Protein AF-A0A812ZXA5-F1 (afdb_monomer)

Solvent-accessible surface area (backbone atoms only — not comparable to full-atom values): 27629 Å² total; per-residue (Å²): 140,84,59,97,56,52,55,50,52,51,52,54,50,44,45,52,52,18,51,57,30,44,76,75,75,43,84,22,58,25,29,44,53,55,68,77,67,49,74,48,78,47,69,54,100,90,54,66,44,83,44,78,50,45,69,34,59,56,47,14,58,53,36,22,73,70,30,54,82,59,37,37,25,27,32,58,55,26,40,67,78,25,62,80,45,40,35,66,45,78,72,48,67,43,84,47,94,95,51,94,63,65,42,54,35,32,33,55,69,85,44,63,39,75,68,80,60,76,70,64,77,59,62,58,52,61,59,68,74,42,79,85,39,64,60,56,51,51,42,51,55,21,56,51,50,24,55,71,46,80,66,16,28,26,31,42,36,35,38,31,34,61,82,54,37,48,66,72,42,50,54,49,48,55,53,52,52,35,52,76,66,43,26,41,76,23,55,14,50,38,75,42,92,78,73,78,55,50,51,86,50,42,29,49,27,39,22,48,48,45,47,51,57,53,38,66,73,27,57,76,64,43,71,80,84,62,94,74,50,70,70,55,44,54,48,51,27,30,50,72,53,64,55,46,76,74,60,58,70,51,56,55,46,46,32,69,40,36,75,85,56,89,58,64,66,70,61,32,52,57,47,48,54,58,38,58,77,41,48,90,81,43,84,40,60,56,36,53,50,51,40,31,37,54,50,24,49,37,65,54,43,80,86,34,63,17,33,38,38,37,40,39,50,83,54,83,48,60,52,58,38,98,88,28,66,67,50,44,47,38,52,51,41,46,50,52,49,16,54,54,25,15,76,65,55,47,50,24,34,28,44,36,40,35,37,45,63,88,55,70,68,59,64,64,62,56,54,51,12,47,76,54,51,9,59,34,76,32,62,57,40,51,72,72,53,37,49,55,48,49,25,66,72,68,69,26,81,66,39,61,38,69,67,60,48,49,50,46,34,56,77,25,62,22,20,57,44,36,39,51,50,51,53,49,51,36,49,75,72,57,42,48,44,72,46,98,81,26,30,36,37,71,30,95,85,36,82,78,44,64,86,71,58,77,81,58,77,86,45,48,68,49,55,51,55,57,51,69,70,45,54,72,69,56,45,51,48,52,53,53,47,62,66,62,41,80,80,48,99,66,75,84,76,42,70,66,60,56,54,64,77,72,108

Structure (mmCIF, N/CA/C/O backbone):
data_AF-A0A812ZXA5-F1
#
_entry.id   AF-A0A812ZXA5-F1
#
loop_
_atom_site.group_PDB
_atom_site.id
_atom_site.type_symbol
_atom_site.label_atom_id
_atom_site.label_alt_id
_atom_site.label_comp_id
_atom_site.label_asym_id
_atom_site.label_entity_id
_atom_site.label_seq_id
_atom_site.pdbx_PDB_ins_code
_atom_site.Cartn_x
_atom_site.Cartn_y
_atom_site.Cartn_z
_atom_site.occupancy
_atom_site.B_iso_or_equiv
_atom_site.auth_seq_id
_atom_site.auth_comp_id
_atom_site.auth_asym_id
_atom_site.auth_atom_id
_atom_site.pdbx_PDB_model_num
ATOM 1 N N . ASN A 1 1 ? -3.454 18.844 -18.292 1.00 32.22 1 ASN A N 1
ATOM 2 C CA . ASN A 1 1 ? -3.254 17.644 -17.452 1.00 32.22 1 ASN A CA 1
ATOM 3 C C . ASN A 1 1 ? -3.662 16.414 -18.239 1.00 32.22 1 ASN A C 1
ATOM 5 O O . ASN A 1 1 ? -4.833 16.069 -18.220 1.00 32.22 1 ASN A O 1
ATOM 9 N N . HIS A 1 2 ? -2.728 15.817 -18.979 1.00 37.75 2 HIS A N 1
ATOM 10 C CA . HIS A 1 2 ? -2.899 14.475 -19.537 1.00 37.75 2 HIS A CA 1
ATOM 11 C C . HIS A 1 2 ? -2.264 13.502 -18.552 1.00 37.75 2 HIS A C 1
ATOM 13 O O . HIS A 1 2 ? -1.068 13.614 -18.289 1.00 37.75 2 HIS A O 1
ATOM 19 N N . TYR A 1 3 ? -3.052 12.596 -17.980 1.00 48.03 3 TYR A N 1
ATOM 20 C CA . T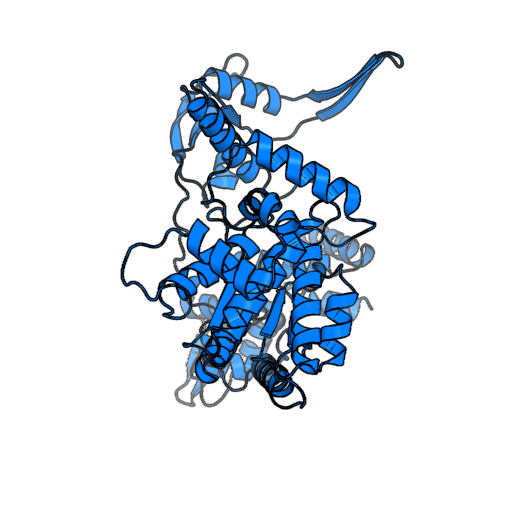YR A 1 3 ? -2.486 11.486 -17.223 1.00 48.03 3 TYR A CA 1
ATOM 21 C C . TYR A 1 3 ? -2.292 10.317 -18.190 1.00 48.03 3 TYR A C 1
ATOM 23 O O . TYR A 1 3 ? -3.164 10.021 -19.005 1.00 48.03 3 TYR A O 1
ATOM 31 N N . ILE A 1 4 ? -1.141 9.646 -18.114 1.00 51.19 4 ILE A N 1
ATOM 32 C CA . ILE A 1 4 ? -0.768 8.545 -19.025 1.00 51.19 4 ILE A CA 1
ATOM 33 C C . ILE A 1 4 ? -1.810 7.402 -19.009 1.00 51.19 4 ILE A C 1
ATOM 35 O O . ILE A 1 4 ? -1.922 6.643 -19.969 1.00 51.19 4 ILE A O 1
ATOM 39 N N . ASP A 1 5 ? -2.617 7.296 -17.949 1.00 60.03 5 ASP A N 1
ATOM 40 C CA . ASP A 1 5 ? -3.656 6.282 -17.761 1.00 60.03 5 ASP A CA 1
ATOM 41 C C . ASP A 1 5 ? -5.097 6.765 -18.040 1.00 60.03 5 ASP A C 1
ATOM 43 O O . ASP A 1 5 ? -6.049 6.027 -17.761 1.00 60.03 5 ASP A O 1
ATOM 47 N N . ASP A 1 6 ? -5.288 7.960 -18.620 1.00 73.12 6 ASP A N 1
ATOM 48 C CA . ASP A 1 6 ? -6.605 8.480 -19.033 1.00 73.12 6 ASP A CA 1
ATOM 49 C C . ASP A 1 6 ? -7.427 7.460 -19.854 1.00 73.12 6 ASP A C 1
ATOM 51 O O . ASP A 1 6 ? -8.600 7.240 -19.523 1.00 73.12 6 ASP A O 1
ATOM 55 N N . PRO A 1 7 ? -6.854 6.763 -20.861 1.00 80.75 7 PRO A N 1
ATOM 56 C CA . PRO A 1 7 ? -7.601 5.778 -21.646 1.00 80.75 7 PRO A CA 1
ATOM 57 C C . PRO A 1 7 ? -8.088 4.598 -20.800 1.00 80.75 7 PRO A C 1
ATOM 59 O O . PRO A 1 7 ? -9.232 4.165 -20.922 1.00 80.75 7 PRO A O 1
ATOM 62 N N . LEU A 1 8 ? -7.246 4.112 -19.885 1.00 76.25 8 LEU A N 1
ATOM 63 C CA . LEU A 1 8 ? -7.571 2.986 -19.015 1.00 76.25 8 LEU A CA 1
ATOM 64 C C . LEU A 1 8 ? -8.723 3.330 -18.066 1.00 76.25 8 LEU A C 1
ATOM 66 O O . LEU A 1 8 ? -9.659 2.542 -17.907 1.00 76.25 8 LEU A O 1
ATOM 70 N N . ARG A 1 9 ? -8.683 4.527 -17.467 1.00 72.38 9 ARG A N 1
ATOM 71 C CA . ARG A 1 9 ? -9.778 5.040 -16.635 1.00 72.38 9 ARG A CA 1
ATOM 72 C C . ARG A 1 9 ? -11.085 5.135 -17.402 1.00 72.38 9 ARG A C 1
ATOM 74 O O . ARG A 1 9 ? -12.125 4.759 -16.861 1.00 72.38 9 ARG A O 1
ATOM 81 N N . ALA A 1 10 ? -11.034 5.639 -18.632 1.00 85.56 10 ALA A N 1
ATOM 82 C CA . ALA A 1 10 ? -12.218 5.809 -19.458 1.00 85.56 10 ALA A CA 1
ATOM 83 C C . ALA A 1 10 ? -12.902 4.461 -19.743 1.00 85.56 10 ALA A C 1
ATOM 85 O O . ALA A 1 10 ? -14.114 4.355 -19.571 1.00 85.56 10 ALA A O 1
ATOM 86 N N . VAL A 1 11 ? -12.134 3.414 -20.072 1.00 87.94 11 VAL A N 1
ATOM 87 C CA . VAL A 1 11 ? -12.679 2.064 -20.324 1.00 87.94 11 VAL A CA 1
ATOM 88 C C . VAL A 1 11 ? -13.311 1.456 -19.072 1.00 87.94 11 VAL A C 1
ATOM 90 O O . VAL A 1 11 ? -14.444 0.983 -19.121 1.00 87.94 11 VAL A O 1
ATOM 93 N N . LEU A 1 12 ? -12.623 1.509 -17.929 1.00 81.12 12 LEU A N 1
ATOM 94 C CA . LEU A 1 12 ? -13.139 0.953 -16.672 1.00 81.12 12 LEU A CA 1
ATOM 95 C C . LEU A 1 12 ? -14.373 1.702 -16.160 1.00 81.12 12 LEU A C 1
ATOM 97 O O . LEU A 1 12 ? -15.302 1.089 -15.638 1.00 81.12 12 LEU A O 1
ATOM 101 N N . THR A 1 13 ? -14.388 3.027 -16.308 1.00 84.00 13 THR A N 1
ATOM 102 C CA . THR A 1 13 ? -15.539 3.856 -15.928 1.00 84.00 13 THR A CA 1
ATOM 103 C C . THR A 1 13 ? -16.735 3.553 -16.821 1.00 84.00 13 THR A C 1
ATOM 105 O O . THR A 1 13 ? -17.841 3.388 -16.315 1.00 84.00 13 THR A O 1
ATOM 108 N N . ALA A 1 14 ? -16.514 3.415 -18.131 1.00 89.31 14 ALA A N 1
ATOM 109 C CA . ALA A 1 14 ? -17.547 3.020 -19.081 1.00 89.31 14 ALA A CA 1
ATOM 110 C C . ALA A 1 14 ? -18.147 1.644 -18.751 1.00 89.31 14 ALA A C 1
ATOM 112 O O . ALA A 1 14 ? -19.366 1.489 -18.806 1.00 89.31 14 ALA A O 1
ATOM 113 N N . ALA A 1 15 ? -17.311 0.673 -18.367 1.00 82.62 15 ALA A N 1
ATOM 114 C CA . ALA A 1 15 ? -17.763 -0.655 -17.958 1.00 82.62 15 ALA A CA 1
ATOM 115 C C . ALA A 1 15 ? -18.631 -0.585 -16.692 1.00 82.62 15 ALA A C 1
ATOM 117 O O . ALA A 1 15 ? -19.791 -0.982 -16.728 1.00 82.62 15 ALA A O 1
ATOM 118 N N . ARG A 1 16 ? -18.128 0.050 -15.621 1.00 79.31 16 ARG A N 1
ATOM 119 C CA . ARG A 1 16 ? -18.883 0.237 -14.366 1.00 79.31 16 ARG A CA 1
ATOM 120 C C . ARG A 1 16 ? -20.205 0.967 -14.576 1.00 79.31 16 ARG A C 1
ATOM 122 O O . ARG A 1 16 ? -21.195 0.633 -13.943 1.00 79.31 16 ARG A O 1
ATOM 129 N N . PHE A 1 17 ? -20.221 1.965 -15.457 1.00 83.81 17 PHE A N 1
ATOM 130 C CA . PHE A 1 17 ? -21.443 2.676 -15.811 1.00 83.81 17 PHE A CA 1
ATOM 131 C C . PHE A 1 17 ? -22.472 1.744 -16.464 1.00 83.81 17 PHE A C 1
ATOM 133 O O . PHE A 1 17 ? -23.647 1.792 -16.107 1.00 83.81 17 PHE A O 1
ATOM 140 N N . CYS A 1 18 ? -22.041 0.878 -17.386 1.00 83.31 18 CYS A N 1
ATOM 141 C CA . CYS A 1 18 ? -22.923 -0.116 -17.997 1.00 83.31 18 CYS A CA 1
ATOM 142 C C . CYS A 1 18 ? -23.437 -1.135 -16.967 1.00 83.31 18 CYS A C 1
ATOM 144 O O . CYS A 1 18 ? -24.628 -1.437 -16.980 1.00 83.31 18 CYS A O 1
ATOM 146 N N . ASP A 1 19 ? -22.579 -1.597 -16.054 1.00 76.25 19 ASP A N 1
ATOM 147 C CA . ASP A 1 19 ? -22.959 -2.529 -14.985 1.00 76.25 19 ASP A CA 1
ATOM 148 C C . ASP A 1 19 ? -24.002 -1.909 -14.044 1.00 76.25 19 ASP A C 1
ATOM 150 O O . ASP A 1 19 ? -25.048 -2.506 -13.804 1.00 76.25 19 ASP A O 1
ATOM 154 N N . SER A 1 20 ? -23.781 -0.672 -13.582 1.00 77.44 20 SER A N 1
ATOM 155 C CA . SER A 1 20 ? -24.737 0.035 -12.718 1.00 77.44 20 SER A CA 1
ATOM 156 C C . SER A 1 20 ? -26.085 0.281 -13.399 1.00 77.44 20 SER A C 1
ATOM 158 O O . SER A 1 20 ? -27.122 0.216 -12.747 1.00 77.44 20 SER A O 1
ATOM 160 N N . LEU A 1 21 ? -26.104 0.547 -14.710 1.00 81.94 21 LEU A N 1
ATOM 161 C CA . LEU A 1 21 ? -27.364 0.634 -15.453 1.00 81.94 21 LEU A CA 1
ATOM 162 C C . LEU A 1 21 ? -28.075 -0.723 -15.511 1.00 81.94 21 LEU A C 1
ATOM 164 O O . LEU A 1 21 ? -29.290 -0.775 -15.332 1.00 81.94 21 LEU A O 1
ATOM 168 N N . ALA A 1 22 ? -27.335 -1.809 -15.734 1.00 79.00 22 ALA A N 1
ATOM 169 C CA . ALA A 1 22 ? -27.896 -3.154 -15.787 1.00 79.00 22 ALA A CA 1
ATOM 170 C C . ALA A 1 22 ? -28.490 -3.596 -14.439 1.00 79.00 22 ALA A C 1
ATOM 172 O O . ALA A 1 22 ? -29.556 -4.212 -14.422 1.00 79.00 22 ALA A O 1
ATOM 173 N N . GLU A 1 23 ? -27.850 -3.240 -13.321 1.00 77.88 23 GLU A N 1
ATOM 174 C CA . GLU A 1 23 ? -28.359 -3.477 -11.959 1.00 77.88 23 GLU A CA 1
ATOM 175 C C . GLU A 1 23 ? -29.722 -2.805 -11.715 1.00 77.88 23 GLU A C 1
ATOM 177 O O . GLU A 1 23 ? -30.580 -3.370 -11.039 1.00 77.88 23 GLU A O 1
ATOM 182 N N . GLU A 1 24 ? -29.957 -1.647 -12.334 1.00 87.75 24 GLU A N 1
ATOM 183 C CA . GLU A 1 24 ? -31.229 -0.911 -12.295 1.00 87.75 24 GLU A CA 1
ATOM 184 C C . GLU A 1 24 ? -32.225 -1.362 -13.389 1.00 87.75 24 GLU A C 1
ATOM 186 O O . GLU A 1 24 ? -33.275 -0.747 -13.590 1.00 87.75 24 GLU A O 1
ATOM 191 N N . GLY A 1 25 ? -31.916 -2.432 -14.131 1.00 87.38 25 GLY A N 1
ATOM 192 C CA . GLY A 1 25 ? -32.763 -2.958 -15.209 1.00 87.38 25 GLY A CA 1
ATOM 193 C C . GLY A 1 25 ? -32.740 -2.129 -16.501 1.00 87.38 25 GLY A C 1
ATOM 194 O O . GLY A 1 25 ? -33.634 -2.268 -17.339 1.00 87.38 25 GLY A O 1
ATOM 195 N N . LEU A 1 26 ? -31.736 -1.268 -16.677 1.00 93.75 26 LEU A N 1
ATOM 196 C CA . LEU A 1 26 ? -31.529 -0.434 -17.861 1.00 93.75 26 LEU A CA 1
ATOM 197 C C . LEU A 1 26 ? -30.453 -1.024 -18.790 1.00 93.75 26 LEU A C 1
ATOM 199 O O . LEU A 1 26 ? -29.699 -1.925 -18.432 1.00 93.75 26 LEU A O 1
ATOM 203 N N . GLN A 1 27 ? -30.390 -0.513 -20.022 1.00 92.81 27 GLN A N 1
ATOM 204 C CA . GLN A 1 27 ? -29.419 -0.939 -21.034 1.00 92.81 27 GLN A CA 1
ATOM 205 C C . GLN A 1 27 ? -28.382 0.162 -21.274 1.00 92.81 27 GLN A C 1
ATOM 207 O O . GLN A 1 27 ? -28.733 1.262 -21.703 1.00 92.81 27 GLN A O 1
ATOM 212 N N . GLY A 1 28 ? -27.107 -0.141 -21.027 1.00 90.56 28 GLY A N 1
ATOM 213 C CA . GLY A 1 28 ? -25.974 0.752 -21.280 1.00 90.56 28 GLY A CA 1
ATOM 214 C C . GLY A 1 28 ? -25.214 0.384 -22.554 1.00 90.56 28 GLY A C 1
ATOM 215 O O . GLY A 1 28 ? -25.181 -0.775 -22.955 1.00 90.56 28 GLY A O 1
ATOM 216 N N . ARG A 1 29 ? -24.593 1.363 -23.213 1.00 95.25 29 ARG A N 1
ATOM 217 C CA . ARG A 1 29 ? -23.622 1.151 -24.301 1.00 95.25 29 ARG A CA 1
ATOM 218 C C . ARG A 1 29 ? -22.554 2.224 -24.208 1.00 95.25 29 ARG A C 1
ATOM 220 O O . ARG A 1 29 ? -22.893 3.387 -23.999 1.00 95.25 29 ARG A O 1
ATOM 227 N N . ALA A 1 30 ? -21.294 1.860 -24.418 1.00 96.31 30 ALA A N 1
ATOM 228 C CA . ALA A 1 30 ? -20.204 2.828 -24.394 1.00 96.31 30 ALA A CA 1
ATOM 229 C C . ALA A 1 30 ? -19.199 2.626 -25.534 1.00 96.31 30 ALA A C 1
ATOM 231 O O . ALA A 1 30 ? -18.920 1.506 -25.969 1.00 96.31 30 ALA A O 1
ATOM 232 N N . GLY A 1 31 ? -18.653 3.742 -26.014 1.00 96.12 31 GLY A N 1
ATOM 233 C CA . GLY A 1 31 ? -17.569 3.788 -26.987 1.00 96.12 31 GLY A CA 1
ATOM 234 C C . GLY A 1 31 ? -16.465 4.711 -26.490 1.00 96.12 31 GLY A C 1
ATOM 235 O O . GLY A 1 31 ? -16.733 5.875 -26.194 1.00 96.12 31 GLY A O 1
ATOM 236 N N . VAL A 1 32 ? -15.236 4.214 -26.395 1.00 96.50 32 VAL A N 1
ATOM 237 C CA . VAL A 1 32 ? -14.080 4.970 -25.891 1.00 96.50 32 VAL A CA 1
ATOM 238 C C . VAL A 1 32 ? -13.069 5.154 -27.017 1.00 96.50 32 VAL A C 1
ATOM 240 O O . VAL A 1 32 ? -12.743 4.206 -27.725 1.00 96.50 32 VAL A O 1
ATOM 243 N N . ALA A 1 33 ? -12.595 6.382 -27.200 1.00 94.19 33 ALA A N 1
ATOM 244 C CA . ALA A 1 33 ? -11.583 6.709 -28.197 1.00 94.19 33 ALA A CA 1
ATOM 245 C C . ALA A 1 33 ? -10.503 7.598 -27.579 1.00 94.19 33 ALA A C 1
ATOM 247 O O . ALA A 1 33 ? -10.788 8.398 -26.683 1.00 94.19 33 ALA A O 1
ATOM 248 N N . THR A 1 34 ? -9.268 7.474 -28.060 1.00 91.81 34 THR A N 1
ATOM 249 C CA . THR A 1 34 ? -8.127 8.267 -27.583 1.00 91.81 34 THR A CA 1
ATOM 250 C C . THR A 1 34 ? -7.459 8.978 -28.747 1.00 91.81 34 THR A C 1
ATOM 252 O O . THR A 1 34 ? -7.078 8.363 -29.735 1.00 91.81 34 THR A O 1
ATOM 255 N N . GLY A 1 35 ? -7.292 10.291 -28.620 1.00 86.81 35 GLY A N 1
ATOM 256 C CA . GLY A 1 35 ? -6.711 11.111 -29.671 1.00 86.81 35 GLY A CA 1
ATOM 257 C C . GLY A 1 35 ? -6.807 12.597 -29.360 1.00 86.81 35 GLY A C 1
ATOM 258 O O . GLY A 1 35 ? -7.408 13.010 -28.368 1.00 86.81 35 GLY A O 1
ATOM 259 N N . ILE A 1 36 ? -6.207 13.402 -30.232 1.00 84.50 36 ILE A N 1
ATOM 260 C CA . ILE A 1 36 ? -6.175 14.858 -30.098 1.00 84.50 36 ILE A CA 1
ATOM 261 C C . ILE A 1 36 ? -7.587 15.422 -30.306 1.00 84.50 36 ILE A C 1
ATOM 263 O O . ILE A 1 36 ? -8.330 14.982 -31.190 1.00 84.50 36 ILE A O 1
ATOM 267 N N . VAL A 1 37 ? -7.957 16.392 -29.472 1.00 86.19 37 VAL A N 1
ATOM 268 C CA . VAL A 1 37 ? -9.226 17.125 -29.529 1.00 86.19 37 VAL A CA 1
ATOM 269 C C . VAL A 1 37 ? -8.985 18.600 -29.227 1.00 86.19 37 VAL A C 1
ATOM 271 O O . VAL A 1 37 ? -8.009 18.960 -28.571 1.00 86.19 37 VAL A O 1
ATOM 274 N N . TRP A 1 38 ? -9.890 19.457 -29.688 1.00 88.06 38 TRP A N 1
ATOM 275 C CA . TRP A 1 38 ? -9.958 20.852 -29.277 1.00 88.06 38 TRP A CA 1
ATOM 276 C C . TRP A 1 38 ? -10.947 20.992 -28.119 1.00 88.06 38 TRP A C 1
ATOM 278 O O . TRP A 1 38 ? -12.071 20.500 -28.205 1.00 88.06 38 TRP A O 1
ATOM 288 N N . CYS A 1 39 ? -10.553 21.689 -27.057 1.00 83.31 39 CYS A N 1
ATOM 289 C CA . CYS A 1 39 ? -11.415 21.967 -25.911 1.00 83.31 39 CYS A CA 1
ATOM 290 C C . CYS A 1 39 ? -11.464 23.472 -25.664 1.00 83.31 39 CYS A C 1
ATOM 292 O O . CYS A 1 39 ? -10.422 24.126 -25.606 1.00 83.31 39 CYS A O 1
ATOM 294 N N . GLY A 1 40 ? -12.655 24.021 -25.455 1.00 81.88 40 GLY A N 1
ATOM 295 C CA . GLY A 1 40 ? -12.790 25.437 -25.155 1.00 81.88 40 GLY A CA 1
ATOM 296 C C . GLY A 1 40 ? -14.229 25.894 -25.004 1.00 81.88 40 GLY A C 1
ATOM 297 O O . GLY A 1 40 ? -15.187 25.166 -25.253 1.00 81.88 40 GLY A O 1
ATOM 298 N N . THR A 1 41 ? -14.379 27.139 -24.577 1.00 86.44 41 THR A N 1
ATOM 299 C CA . THR A 1 41 ? -15.684 27.761 -24.380 1.00 86.44 41 THR A CA 1
ATOM 300 C C . THR A 1 41 ? -16.219 28.278 -25.718 1.00 86.44 41 THR A C 1
ATOM 302 O O . THR A 1 41 ? -15.639 29.192 -26.304 1.00 86.44 41 THR A O 1
ATOM 305 N N . VAL A 1 42 ? -17.333 27.719 -26.193 1.00 84.81 42 VAL A N 1
ATOM 306 C CA . VAL A 1 42 ? -17.955 28.056 -27.484 1.00 84.81 42 VAL A CA 1
ATOM 307 C C . VAL A 1 42 ? -19.279 28.780 -27.252 1.00 84.81 42 VAL A C 1
ATOM 309 O O . VAL A 1 42 ? -20.097 28.345 -26.445 1.00 84.81 42 VAL A O 1
ATOM 312 N N . GLY A 1 43 ? -19.498 29.893 -27.957 1.00 84.31 43 GLY A N 1
ATOM 313 C CA . GLY A 1 43 ? -20.757 30.646 -27.936 1.00 84.31 43 GLY A CA 1
ATOM 314 C C . GLY A 1 43 ? -20.584 32.166 -27.833 1.00 84.31 43 GLY A C 1
ATOM 315 O O . GLY A 1 43 ? -19.472 32.701 -27.778 1.00 84.31 43 GLY A O 1
ATOM 316 N N . SER A 1 44 ? -21.705 32.887 -27.798 1.00 84.88 44 SER A N 1
ATOM 317 C CA . SER A 1 44 ? -21.729 34.352 -27.668 1.00 84.88 44 SER A CA 1
ATOM 318 C C . SER A 1 44 ? -21.394 34.786 -26.240 1.00 84.88 44 SER A C 1
ATOM 320 O O . SER A 1 44 ? -21.476 33.989 -25.321 1.00 84.88 44 SER A O 1
ATOM 322 N N . GLN A 1 45 ? -21.043 36.050 -25.992 1.00 76.88 45 GLN A N 1
ATOM 323 C CA . GLN A 1 45 ? -20.727 36.518 -24.626 1.00 76.88 45 GLN A CA 1
ATOM 324 C C . GLN A 1 45 ? -21.852 36.283 -23.597 1.00 76.88 45 GLN A C 1
ATOM 326 O O . GLN A 1 45 ? -21.571 36.196 -22.408 1.00 76.88 45 GLN A O 1
ATOM 331 N N . ILE A 1 46 ? -23.101 36.155 -24.054 1.00 81.81 46 ILE A N 1
ATOM 332 C CA . ILE A 1 46 ? -24.293 35.999 -23.209 1.00 81.81 46 ILE A CA 1
ATOM 333 C C . ILE A 1 46 ? -24.660 34.514 -23.026 1.00 81.81 46 ILE A C 1
ATOM 335 O O . ILE A 1 46 ? -25.337 34.156 -22.066 1.00 81.81 46 ILE A O 1
ATOM 339 N N . ARG A 1 47 ? -24.203 33.626 -23.921 1.00 72.25 47 ARG A N 1
ATOM 340 C CA . ARG A 1 47 ? -24.423 32.179 -23.824 1.00 72.25 47 ARG A CA 1
ATOM 341 C C . ARG A 1 47 ? -23.226 31.424 -24.386 1.00 72.25 47 ARG A C 1
ATOM 343 O O . ARG A 1 47 ? -23.034 31.391 -25.603 1.00 72.25 47 ARG A O 1
ATOM 350 N N . ARG A 1 48 ? -22.458 30.794 -23.496 1.00 83.38 48 ARG A N 1
ATOM 351 C CA . ARG A 1 48 ? -21.342 29.916 -23.857 1.00 83.38 48 ARG A CA 1
ATOM 352 C C . ARG A 1 48 ? -21.403 28.599 -23.107 1.00 83.38 48 ARG A C 1
ATOM 354 O O . ARG A 1 48 ? -21.826 28.570 -21.957 1.00 83.38 48 ARG A O 1
ATOM 361 N N . GLU A 1 49 ? -20.915 27.550 -23.752 1.00 83.56 49 GLU A N 1
ATOM 362 C CA . GLU A 1 49 ? -20.797 26.208 -23.190 1.00 83.56 49 GLU A CA 1
ATOM 363 C C . GLU A 1 49 ? -19.359 25.710 -23.382 1.00 83.56 49 GLU A C 1
ATOM 365 O O . GLU A 1 49 ? -18.730 25.945 -24.420 1.00 83.56 49 GLU A O 1
ATOM 370 N N . TYR A 1 50 ? -18.812 25.045 -22.365 1.00 84.38 50 TYR A N 1
ATOM 371 C CA . TYR A 1 50 ? -17.520 24.380 -22.496 1.00 84.38 50 TYR A CA 1
ATOM 372 C C . TYR A 1 50 ? -17.697 23.142 -23.374 1.00 84.38 50 TYR A C 1
ATOM 374 O O . TYR A 1 50 ? -18.461 22.242 -23.034 1.00 84.38 50 TYR A O 1
ATOM 382 N N . THR A 1 51 ? -17.028 23.125 -24.523 1.00 83.31 51 THR A N 1
ATOM 383 C CA . THR A 1 51 ? -17.240 22.132 -25.577 1.00 83.31 51 THR A CA 1
ATOM 384 C C . THR A 1 51 ? -15.927 21.455 -25.942 1.00 83.31 51 THR A C 1
ATOM 386 O O . THR A 1 51 ? -14.872 22.091 -25.975 1.00 83.31 51 THR A O 1
ATOM 389 N N . VAL A 1 52 ? -16.014 20.165 -26.262 1.00 84.56 52 VAL A N 1
ATOM 390 C CA . VAL A 1 52 ? -14.921 19.375 -26.835 1.00 84.56 52 VAL A CA 1
ATOM 391 C C . VAL A 1 52 ? -15.288 19.017 -28.273 1.00 84.56 52 VAL A C 1
ATOM 393 O O . VAL A 1 52 ? -16.362 18.473 -28.523 1.00 84.56 52 VAL A O 1
ATOM 396 N N . LEU A 1 53 ? -14.411 19.337 -29.221 1.00 84.25 53 LEU A N 1
ATOM 397 C CA . LEU A 1 53 ? -14.612 19.140 -30.654 1.00 84.25 53 LEU A CA 1
ATOM 398 C C . LEU A 1 53 ? -13.436 18.361 -31.246 1.00 84.25 53 LEU A C 1
ATOM 400 O O . LEU A 1 53 ? -12.280 18.614 -30.918 1.00 84.25 53 LEU A O 1
ATOM 404 N N . GLY A 1 54 ? -13.720 17.432 -32.154 1.00 86.88 54 GLY A N 1
ATOM 405 C CA . GLY A 1 54 ? -12.685 16.722 -32.901 1.00 86.88 54 GLY A CA 1
ATOM 406 C C . GLY A 1 54 ? -13.135 15.358 -33.403 1.00 86.88 54 GLY A C 1
ATOM 407 O O . GLY A 1 54 ? -14.149 14.807 -32.966 1.00 86.88 54 GLY A O 1
ATOM 408 N N . ASP A 1 55 ? -12.344 14.792 -34.308 1.00 86.00 55 ASP A N 1
ATOM 409 C CA . ASP A 1 55 ? -12.632 13.490 -34.908 1.00 86.00 55 ASP A CA 1
ATOM 410 C C . ASP A 1 55 ? -12.665 12.358 -33.881 1.00 86.00 55 ASP A C 1
ATOM 412 O O . ASP A 1 55 ? -13.473 11.440 -34.011 1.00 86.00 55 ASP A O 1
ATOM 416 N N . THR A 1 56 ? -11.860 12.455 -32.822 1.00 90.31 56 THR A N 1
ATOM 417 C CA . THR A 1 56 ? -11.848 11.509 -31.697 1.00 90.31 56 THR A CA 1
ATOM 418 C C . THR A 1 56 ? -13.197 11.472 -30.963 1.00 90.31 56 THR A C 1
ATOM 420 O O . THR A 1 56 ? -13.697 10.393 -30.647 1.00 90.31 56 THR A O 1
ATOM 423 N N . VAL A 1 57 ? -13.840 12.630 -30.752 1.00 88.56 57 VAL A N 1
ATOM 424 C CA . VAL A 1 57 ? -15.171 12.719 -30.111 1.00 88.56 57 VAL A CA 1
ATOM 425 C C . VAL A 1 57 ? -16.220 12.035 -30.984 1.00 88.56 57 VAL A C 1
ATOM 427 O O . VAL A 1 57 ? -17.008 11.213 -30.514 1.00 88.56 57 VAL A O 1
ATOM 430 N N . ASN A 1 58 ? -16.186 12.327 -32.286 1.00 89.56 58 ASN A N 1
ATOM 431 C CA . ASN A 1 58 ? -17.075 11.700 -33.257 1.00 89.56 58 ASN A CA 1
ATOM 432 C C . ASN A 1 58 ? -16.862 10.182 -33.310 1.00 89.56 58 ASN A C 1
ATOM 434 O O . ASN A 1 58 ? -17.833 9.429 -33.386 1.00 89.56 58 ASN A O 1
ATOM 438 N N . LEU A 1 59 ? -15.608 9.725 -33.262 1.00 89.88 59 LEU A N 1
ATOM 439 C CA . LEU A 1 59 ? -15.253 8.311 -33.242 1.00 89.88 59 LEU A CA 1
ATOM 440 C C . LEU A 1 59 ? -15.835 7.596 -32.017 1.00 89.88 59 LEU A C 1
ATOM 442 O O . LEU A 1 59 ? -16.501 6.581 -32.195 1.00 89.88 59 LEU A O 1
ATOM 446 N N . SER A 1 60 ? -15.674 8.146 -30.810 1.00 93.75 60 SER A N 1
ATOM 447 C CA . SER A 1 60 ? -16.261 7.593 -29.576 1.00 93.75 60 SER A CA 1
ATOM 448 C C . SER A 1 60 ? -17.782 7.413 -29.689 1.00 93.75 60 SER A C 1
ATOM 450 O O . SER A 1 60 ? -18.295 6.317 -29.448 1.00 93.75 60 SER A O 1
ATOM 452 N N . ALA A 1 61 ? -18.503 8.434 -30.165 1.00 90.00 61 ALA A N 1
ATOM 453 C CA . ALA A 1 61 ? -19.953 8.353 -30.361 1.00 90.00 61 ALA A CA 1
ATOM 454 C C . ALA A 1 61 ? -20.353 7.276 -31.387 1.00 90.00 61 ALA A C 1
ATOM 456 O O . ALA A 1 61 ? -21.356 6.577 -31.228 1.00 90.00 61 ALA A O 1
ATOM 457 N N . ARG A 1 62 ? -19.557 7.115 -32.449 1.00 89.25 62 ARG A N 1
ATOM 458 C CA . ARG A 1 62 ? -19.788 6.100 -33.482 1.00 89.25 62 ARG A CA 1
ATOM 459 C C . ARG A 1 62 ? -19.496 4.684 -32.984 1.00 89.25 62 ARG A C 1
ATOM 461 O O . ARG A 1 62 ? -20.249 3.777 -33.330 1.00 89.25 62 ARG A O 1
ATOM 468 N N . LEU A 1 63 ? -18.451 4.505 -32.174 1.00 92.88 63 LEU A N 1
ATOM 469 C CA . LEU A 1 63 ? -18.169 3.242 -31.493 1.00 92.88 63 LEU A CA 1
ATOM 470 C C . LEU A 1 63 ? -19.357 2.857 -30.615 1.00 92.88 63 LEU A C 1
ATOM 472 O O . LEU A 1 63 ? -19.920 1.791 -30.821 1.00 92.88 63 LEU A O 1
ATOM 476 N N . MET A 1 64 ? -19.826 3.772 -29.757 1.00 94.56 64 MET A N 1
ATOM 477 C CA . MET A 1 64 ? -20.987 3.562 -28.881 1.00 94.56 64 MET A CA 1
ATOM 478 C C . MET A 1 64 ? -22.230 3.092 -29.651 1.00 94.56 64 MET A C 1
ATOM 480 O O . MET A 1 64 ? -22.932 2.184 -29.212 1.00 94.56 64 MET A O 1
ATOM 484 N N . ALA A 1 65 ? -22.497 3.685 -30.819 1.00 90.62 65 ALA A N 1
ATOM 485 C CA . ALA A 1 65 ? -23.634 3.312 -31.659 1.00 90.62 65 ALA A CA 1
ATOM 486 C C . ALA A 1 65 ? -23.527 1.890 -32.250 1.00 90.62 65 ALA A C 1
ATOM 488 O O . ALA A 1 65 ? -24.543 1.300 -32.619 1.00 90.62 65 ALA A O 1
ATOM 489 N N . LYS A 1 66 ? -22.310 1.348 -32.365 1.00 89.56 66 LYS A N 1
ATOM 490 C CA . LYS A 1 66 ? -22.019 -0.010 -32.849 1.00 89.56 66 LYS A CA 1
ATOM 491 C C . LYS A 1 66 ? -21.817 -1.022 -31.719 1.00 89.56 66 LYS A C 1
ATOM 493 O O . LYS A 1 66 ? -21.784 -2.213 -31.997 1.00 89.56 66 LYS A O 1
ATOM 498 N N . THR A 1 67 ? -21.707 -0.554 -30.481 1.00 91.75 67 THR A N 1
ATOM 499 C CA . THR A 1 67 ? -21.533 -1.377 -29.286 1.00 91.75 67 THR A CA 1
ATOM 500 C C . THR A 1 67 ? -22.787 -2.194 -28.976 1.00 91.75 67 THR A C 1
ATOM 502 O O . THR A 1 67 ? -23.911 -1.691 -29.087 1.00 91.75 67 THR A O 1
ATOM 505 N N . ASP A 1 68 ? -22.597 -3.444 -28.553 1.00 91.06 68 ASP A N 1
ATOM 506 C CA . ASP A 1 68 ? -23.676 -4.292 -28.045 1.00 91.06 68 ASP A CA 1
ATOM 507 C C . ASP A 1 68 ? -24.133 -3.842 -26.654 1.00 91.06 68 ASP A C 1
ATOM 509 O O . ASP A 1 68 ? -23.410 -3.158 -25.928 1.00 91.06 68 ASP A O 1
ATOM 513 N N . ILE A 1 69 ? -25.350 -4.225 -26.269 1.00 91.19 69 ILE A N 1
ATOM 514 C CA . ILE A 1 69 ? -25.924 -3.869 -24.965 1.00 91.19 69 ILE A CA 1
ATOM 515 C C . ILE A 1 69 ? -25.010 -4.352 -23.831 1.00 91.19 69 ILE A C 1
ATOM 517 O O . ILE A 1 69 ? -24.573 -5.498 -23.827 1.00 91.19 69 ILE A O 1
ATOM 521 N N . ASN A 1 70 ? -24.766 -3.463 -22.871 1.00 86.94 70 ASN A N 1
ATOM 522 C CA . ASN A 1 70 ? -23.937 -3.636 -21.681 1.00 86.94 70 ASN A CA 1
ATOM 523 C C . ASN A 1 70 ? -22.478 -4.008 -21.983 1.00 86.94 70 ASN A C 1
ATOM 525 O O . ASN A 1 70 ? -21.825 -4.677 -21.191 1.00 86.94 70 ASN A O 1
ATOM 529 N N . THR A 1 71 ? -21.952 -3.560 -23.127 1.00 89.75 71 THR A N 1
ATOM 530 C CA . THR A 1 71 ? -20.539 -3.743 -23.489 1.00 89.75 71 THR A CA 1
ATOM 531 C C . THR A 1 71 ? -19.845 -2.409 -23.765 1.00 89.75 71 THR A C 1
ATOM 533 O O . THR A 1 71 ? -20.480 -1.351 -23.842 1.00 89.75 71 THR A O 1
ATOM 536 N N . VAL A 1 72 ? -18.517 -2.459 -23.906 1.00 95.62 72 VAL A N 1
ATOM 537 C CA . VAL A 1 72 ? -17.668 -1.302 -24.213 1.00 95.62 72 VAL A CA 1
ATOM 538 C C . VAL A 1 72 ? -16.813 -1.612 -25.439 1.00 95.62 72 VAL A C 1
ATOM 540 O O . VAL A 1 72 ? -16.075 -2.600 -25.445 1.00 95.62 72 VAL A O 1
ATOM 543 N N . LEU A 1 73 ? -16.887 -0.751 -26.459 1.00 96.56 73 LEU A N 1
ATOM 544 C CA . LEU A 1 73 ? -15.988 -0.785 -27.618 1.00 96.56 73 LEU A CA 1
ATOM 545 C C . LEU A 1 73 ? -14.933 0.313 -27.526 1.00 96.56 73 LEU A C 1
ATOM 547 O O . LEU A 1 73 ? -15.218 1.421 -27.069 1.00 96.56 73 LEU A O 1
ATOM 551 N N . VAL A 1 74 ? -13.726 0.011 -27.999 1.00 96.44 74 VAL A N 1
ATOM 552 C CA . VAL A 1 74 ? -12.588 0.930 -27.989 1.00 96.44 74 VAL A CA 1
ATOM 553 C C . VAL A 1 74 ? -11.879 0.976 -29.342 1.00 96.44 74 VAL A C 1
ATOM 555 O O . VAL A 1 74 ? -11.905 -0.000 -30.099 1.00 96.44 74 VAL A O 1
ATOM 558 N N . ASP A 1 75 ? -11.242 2.107 -29.646 1.00 94.44 75 ASP A N 1
ATOM 559 C CA . ASP A 1 75 ? -10.367 2.245 -30.814 1.00 94.44 75 ASP A CA 1
ATOM 560 C C . ASP A 1 75 ? -8.968 1.637 -30.583 1.00 94.44 75 ASP A C 1
ATOM 562 O O . ASP A 1 75 ? -8.612 1.195 -29.486 1.00 94.44 75 ASP A O 1
ATOM 566 N N . ALA A 1 76 ? -8.149 1.614 -31.638 1.00 90.31 76 ALA A N 1
ATOM 567 C CA . ALA A 1 76 ? -6.788 1.087 -31.580 1.00 90.31 76 ALA A CA 1
ATOM 568 C C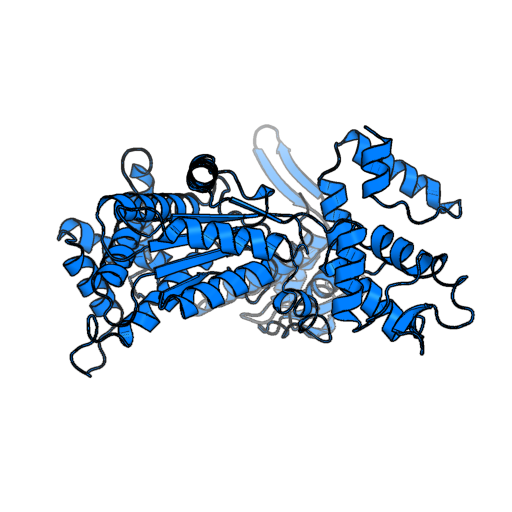 . ALA A 1 76 ? -5.861 1.868 -30.634 1.00 90.31 76 ALA A C 1
ATOM 570 O O . ALA A 1 76 ? -4.971 1.268 -30.029 1.00 90.31 76 ALA A O 1
ATOM 571 N N . ALA A 1 77 ? -6.063 3.179 -30.482 1.00 88.00 77 ALA A N 1
ATOM 572 C CA . ALA A 1 77 ? -5.251 4.012 -29.602 1.00 88.00 77 ALA A CA 1
ATOM 573 C C . ALA A 1 77 ? -5.531 3.683 -28.128 1.00 88.00 77 ALA A C 1
ATOM 575 O O . ALA A 1 77 ? -4.608 3.349 -27.385 1.00 88.00 77 ALA A O 1
ATOM 576 N N . THR A 1 78 ? -6.807 3.663 -27.731 1.00 90.62 78 THR A N 1
ATOM 577 C CA . THR A 1 78 ? -7.247 3.221 -26.406 1.00 90.62 78 THR A CA 1
ATOM 578 C C . THR A 1 78 ? -6.813 1.779 -26.142 1.00 90.62 78 THR A C 1
ATOM 580 O O . THR A 1 78 ? -6.264 1.499 -25.074 1.00 90.62 78 THR A O 1
ATOM 583 N N . PHE A 1 79 ? -6.987 0.866 -27.107 1.00 90.12 79 PHE A N 1
ATOM 584 C CA . PHE A 1 79 ? -6.501 -0.512 -26.990 1.00 90.12 79 PHE A CA 1
ATOM 585 C C . PHE A 1 79 ? -4.992 -0.557 -26.737 1.00 90.12 79 PHE A C 1
ATOM 587 O O . PHE A 1 79 ? -4.558 -1.217 -25.799 1.00 90.12 79 PHE A O 1
ATOM 594 N N . SER A 1 80 ? -4.183 0.167 -27.514 1.00 81.19 80 SER A N 1
ATOM 595 C CA . SER A 1 80 ? -2.723 0.162 -27.362 1.00 81.19 80 SER A CA 1
ATOM 596 C C . SER A 1 80 ? -2.285 0.623 -25.969 1.00 81.19 80 SER A C 1
ATOM 598 O O . SER A 1 80 ? -1.419 -0.010 -25.360 1.00 81.19 80 SER A O 1
ATOM 600 N N . SER A 1 81 ? -2.942 1.650 -25.423 1.00 75.00 81 SER A N 1
ATOM 601 C CA . SER A 1 81 ? -2.703 2.134 -24.059 1.00 75.00 81 SER A CA 1
ATOM 602 C C . SER A 1 81 ? -3.149 1.146 -22.973 1.00 75.00 81 SER A C 1
ATOM 604 O O . SER A 1 81 ? -2.592 1.154 -21.878 1.00 75.00 81 SER A O 1
ATOM 606 N N . CYS A 1 82 ? -4.132 0.282 -23.253 1.00 78.50 82 CYS A N 1
ATOM 607 C CA . CYS A 1 82 ? -4.762 -0.581 -22.246 1.00 78.50 82 CYS A CA 1
ATOM 608 C C . CYS A 1 82 ? -4.401 -2.071 -22.354 1.00 78.50 82 CYS A C 1
ATOM 610 O O . CYS A 1 82 ? -4.583 -2.800 -21.380 1.00 78.50 82 CYS A O 1
ATOM 612 N N . LYS A 1 83 ? -3.880 -2.549 -23.494 1.00 77.44 83 LYS A N 1
ATOM 613 C CA . LYS A 1 83 ? -3.688 -3.982 -23.820 1.00 77.44 83 LYS A CA 1
ATOM 614 C C . LYS A 1 83 ? -2.760 -4.746 -22.874 1.00 77.44 83 LYS A C 1
ATOM 616 O O . LYS A 1 83 ? -2.701 -5.968 -22.922 1.00 77.44 83 LYS A O 1
ATOM 621 N N . ARG A 1 84 ? -1.990 -4.038 -22.040 1.00 68.75 84 ARG A N 1
ATOM 622 C CA . ARG A 1 84 ? -1.127 -4.632 -21.002 1.00 68.75 84 ARG A CA 1
ATOM 623 C C . ARG A 1 84 ? -1.868 -4.889 -19.683 1.00 68.75 84 ARG A C 1
ATOM 625 O O . ARG A 1 84 ? -1.326 -5.577 -18.823 1.00 68.75 84 ARG A O 1
ATOM 632 N N . THR A 1 85 ? -3.069 -4.337 -19.518 1.00 62.25 85 THR A N 1
ATOM 633 C CA . THR A 1 85 ? -3.831 -4.333 -18.258 1.00 62.25 85 THR A CA 1
ATOM 634 C C . THR A 1 85 ? -5.237 -4.899 -18.424 1.00 62.25 85 THR A C 1
ATOM 636 O O . THR A 1 85 ? -5.715 -5.599 -17.539 1.00 62.25 85 THR A O 1
ATOM 639 N N . LEU A 1 86 ? -5.901 -4.621 -19.545 1.00 77.00 86 LEU A N 1
ATOM 640 C CA . LEU A 1 86 ? -7.264 -5.066 -19.829 1.00 77.00 86 LEU A CA 1
ATOM 641 C C . LEU A 1 86 ? -7.264 -6.120 -20.933 1.00 77.00 86 LEU A C 1
ATOM 643 O O . LEU A 1 86 ? -6.480 -6.027 -21.881 1.00 77.00 86 LEU A O 1
ATOM 647 N N . ALA A 1 87 ? -8.156 -7.100 -20.818 1.00 81.38 87 ALA A N 1
ATOM 648 C CA . ALA A 1 87 ? -8.383 -8.074 -21.870 1.00 81.38 87 ALA A CA 1
ATOM 649 C C . ALA A 1 87 ? -9.371 -7.514 -22.896 1.00 81.38 87 ALA A C 1
ATOM 651 O O . ALA A 1 87 ? -10.386 -6.901 -22.556 1.00 81.38 87 ALA A O 1
ATOM 652 N N . PHE A 1 88 ? -9.057 -7.730 -24.170 1.00 90.19 88 PHE A N 1
ATOM 653 C CA . PHE A 1 88 ? -9.894 -7.294 -25.273 1.00 90.19 88 PHE A CA 1
ATOM 654 C C . PHE A 1 88 ? -10.091 -8.414 -26.284 1.00 90.19 88 PHE A C 1
ATOM 656 O O . PHE A 1 88 ? -9.172 -9.178 -26.579 1.00 90.19 88 PHE A O 1
ATOM 663 N N . GLU A 1 89 ? -11.280 -8.444 -26.863 1.00 91.25 89 GLU A N 1
ATOM 664 C CA . GLU A 1 89 ? -11.613 -9.207 -28.054 1.00 91.25 89 GLU A CA 1
ATOM 665 C C . GLU A 1 89 ? -11.475 -8.287 -29.275 1.00 91.25 89 GLU A C 1
ATOM 667 O O . GLU A 1 89 ? -12.049 -7.199 -29.312 1.00 91.25 89 GLU A O 1
ATOM 672 N N . SER A 1 90 ? -10.699 -8.697 -30.279 1.00 92.06 90 SER A N 1
ATOM 673 C CA . SER A 1 90 ? -10.619 -7.961 -31.545 1.00 92.06 90 SER A CA 1
ATOM 674 C C . SER A 1 90 ? -11.864 -8.247 -32.378 1.00 92.06 90 SER A C 1
ATOM 676 O O . SER A 1 90 ? -12.143 -9.405 -32.680 1.00 92.06 90 SER A O 1
ATOM 678 N N . LEU A 1 91 ? -12.588 -7.201 -32.778 1.00 89.38 91 LEU A N 1
ATOM 679 C CA . LEU A 1 91 ? -13.777 -7.314 -33.631 1.00 89.38 91 LEU A CA 1
ATOM 680 C C . LEU A 1 91 ? -13.473 -7.057 -35.115 1.00 89.38 91 LEU A C 1
ATOM 682 O O . LEU A 1 91 ? -14.388 -7.017 -35.935 1.00 89.38 91 LEU A O 1
ATOM 686 N N . GLY A 1 92 ? -12.194 -6.893 -35.462 1.00 86.25 92 GLY A N 1
ATOM 687 C CA . GLY A 1 92 ? -11.767 -6.566 -36.818 1.00 86.25 92 GLY A CA 1
ATOM 688 C C . GLY A 1 92 ? -11.972 -5.095 -37.175 1.00 86.25 92 GLY A C 1
ATOM 689 O O . GLY A 1 92 ? -12.136 -4.226 -36.312 1.00 86.25 92 GLY A O 1
ATOM 690 N N . GLU A 1 93 ? -11.938 -4.827 -38.474 1.00 85.00 93 GLU A N 1
ATOM 691 C CA . GLU A 1 93 ? -12.150 -3.501 -39.031 1.00 85.00 93 GLU A CA 1
ATOM 692 C C . GLU A 1 93 ? -13.643 -3.246 -39.264 1.00 85.00 93 GLU A C 1
ATOM 694 O O . GLU A 1 93 ? -14.340 -4.035 -39.905 1.00 85.00 93 GLU A O 1
ATOM 699 N N . ILE A 1 94 ? -14.152 -2.122 -38.752 1.00 78.94 94 ILE A N 1
ATOM 700 C CA . ILE A 1 94 ? -15.522 -1.684 -39.024 1.00 78.94 94 ILE A CA 1
ATOM 701 C C . ILE A 1 94 ? -15.529 -0.434 -39.899 1.00 78.94 94 ILE A C 1
ATOM 703 O O . ILE A 1 94 ? -14.778 0.523 -39.686 1.00 78.94 94 ILE A O 1
ATOM 707 N N . SER A 1 95 ? -16.435 -0.406 -40.877 1.00 73.31 95 SER A N 1
ATOM 708 C CA . SER A 1 95 ? -16.734 0.818 -41.614 1.00 73.31 95 SER A CA 1
ATOM 709 C C . SER A 1 95 ? -17.562 1.754 -40.746 1.00 73.31 95 SER A C 1
ATOM 711 O O . SER A 1 95 ? -18.671 1.426 -40.308 1.00 73.31 95 SER A O 1
ATOM 713 N N . VAL A 1 96 ? -17.041 2.958 -40.535 1.00 66.62 96 VAL A N 1
ATOM 714 C CA . VAL A 1 96 ? -17.718 3.986 -39.755 1.00 66.62 96 VAL A CA 1
ATOM 715 C C . VAL A 1 96 ? -18.100 5.147 -40.665 1.00 66.62 96 VAL A C 1
ATOM 717 O O . VAL A 1 96 ? -17.266 5.694 -41.382 1.00 66.62 96 VAL A O 1
ATOM 720 N N . LYS A 1 97 ? -19.380 5.536 -40.648 1.00 60.38 97 LYS A N 1
ATOM 721 C CA . LYS A 1 97 ? -19.921 6.585 -41.525 1.00 60.38 97 LYS A CA 1
ATOM 722 C C . LYS A 1 97 ? -19.099 7.874 -41.396 1.00 60.38 97 LYS A C 1
ATOM 724 O O . LYS A 1 97 ? -19.026 8.440 -40.310 1.00 60.38 97 LYS A O 1
ATOM 729 N N . GLY A 1 98 ? -18.526 8.348 -42.502 1.00 65.12 98 GLY A N 1
ATOM 730 C CA . GLY A 1 98 ? -17.735 9.583 -42.547 1.00 65.12 98 GLY A CA 1
ATOM 731 C C . GLY A 1 98 ? -16.231 9.419 -42.295 1.00 65.12 98 GLY A C 1
ATOM 732 O O . GLY A 1 98 ? -15.570 10.428 -42.089 1.00 65.12 98 GLY A O 1
ATOM 733 N N . LYS A 1 99 ? -15.687 8.195 -42.296 1.00 61.34 99 LYS A N 1
ATOM 734 C CA . LYS A 1 99 ? -14.255 7.939 -42.536 1.00 61.34 99 LYS A CA 1
ATOM 735 C C . LYS A 1 99 ? -14.099 7.087 -43.799 1.00 61.34 99 LYS A C 1
ATOM 737 O O . LYS A 1 99 ? -14.942 6.229 -44.049 1.00 61.34 99 LYS A O 1
ATOM 742 N N . GLN A 1 100 ? -13.063 7.354 -44.597 1.00 56.06 100 GLN A N 1
ATOM 743 C CA . GLN A 1 100 ? -12.738 6.540 -45.778 1.00 56.06 100 GLN A CA 1
ATOM 744 C C . GLN A 1 100 ? -12.019 5.239 -45.395 1.00 56.06 100 GLN A C 1
ATOM 746 O O . GLN A 1 100 ? -12.239 4.214 -46.031 1.00 56.06 100 GLN A O 1
ATOM 751 N N . GLU A 1 101 ? -11.222 5.270 -44.328 1.00 61.25 101 GLU A N 1
ATOM 752 C CA . GLU A 1 101 ? -10.504 4.108 -43.805 1.00 61.25 101 GLU A CA 1
ATOM 753 C C . GLU A 1 101 ? -11.354 3.340 -42.789 1.00 61.25 101 GLU A C 1
ATOM 755 O O . GLU A 1 101 ? -12.057 3.934 -41.957 1.00 61.25 101 GLU A O 1
ATOM 760 N N . GLN A 1 102 ? -11.300 2.009 -42.869 1.00 75.12 102 GLN A N 1
ATOM 761 C CA . GLN A 1 102 ? -11.900 1.146 -41.861 1.00 75.12 102 GLN A CA 1
ATOM 762 C C . GLN A 1 102 ? -11.097 1.254 -40.559 1.00 75.12 102 GLN A C 1
ATOM 764 O O . GLN A 1 102 ? -9.896 1.508 -40.573 1.00 75.12 102 GLN A O 1
ATOM 769 N N . ILE A 1 103 ? -11.776 1.134 -39.419 1.00 80.44 103 ILE A N 1
ATOM 770 C CA . ILE A 1 103 ? -11.148 1.341 -38.111 1.00 80.44 103 ILE A CA 1
ATOM 771 C C . ILE A 1 103 ? -11.132 0.013 -37.377 1.00 80.44 103 ILE A C 1
ATOM 773 O O . ILE A 1 103 ? -12.184 -0.606 -37.214 1.00 80.44 103 ILE A O 1
ATOM 777 N N . GLN A 1 104 ? -9.956 -0.393 -36.906 1.00 88.25 104 GLN A N 1
ATOM 778 C CA . GLN A 1 104 ? -9.810 -1.548 -36.032 1.00 88.25 104 GLN A CA 1
ATOM 779 C C . GLN A 1 104 ? -10.496 -1.284 -34.688 1.00 88.25 104 GLN A C 1
ATOM 781 O O . GLN A 1 104 ? -10.215 -0.277 -34.028 1.00 88.25 104 GLN A O 1
ATOM 786 N N . VAL A 1 105 ? -11.377 -2.195 -34.276 1.00 93.69 105 VAL A N 1
ATOM 787 C CA . VAL A 1 105 ? -12.165 -2.058 -33.049 1.00 93.69 105 VAL A CA 1
ATOM 788 C C . VAL A 1 105 ? -11.985 -3.255 -32.137 1.00 93.69 105 VAL A C 1
ATOM 790 O O . VAL A 1 105 ? -11.870 -4.400 -32.575 1.00 93.69 105 VAL A O 1
ATOM 793 N N . TYR A 1 106 ? -11.981 -2.962 -30.843 1.00 95.50 106 TYR A N 1
ATOM 794 C CA . TYR A 1 106 ? -11.775 -3.936 -29.788 1.00 95.50 106 TYR A CA 1
ATOM 795 C C . TYR A 1 106 ? -12.913 -3.839 -28.776 1.00 95.50 106 TYR A C 1
ATOM 797 O O . TYR A 1 106 ? -13.314 -2.743 -28.387 1.00 95.50 106 TYR A O 1
ATOM 805 N N . ARG A 1 107 ? -13.431 -4.980 -28.328 1.00 94.94 107 ARG A N 1
ATOM 806 C CA . ARG A 1 107 ? -14.391 -5.070 -27.228 1.00 94.94 107 ARG A CA 1
ATOM 807 C C . ARG A 1 107 ? -13.648 -5.378 -25.941 1.00 94.94 107 ARG A C 1
ATOM 809 O O . ARG A 1 107 ? -12.862 -6.317 -25.900 1.00 94.94 107 ARG A O 1
ATOM 816 N N . PHE A 1 108 ? -13.902 -4.613 -24.886 1.00 91.75 108 PHE A N 1
ATOM 817 C CA . PHE A 1 108 ? -13.413 -4.963 -23.553 1.00 91.75 108 PHE A CA 1
ATOM 818 C C . PHE A 1 108 ? -14.173 -6.191 -23.032 1.00 91.75 108 PHE A C 1
ATOM 820 O O . PHE A 1 108 ? -15.403 -6.187 -23.045 1.00 91.75 108 PHE A O 1
ATOM 827 N N . THR A 1 109 ? -13.467 -7.235 -22.585 1.00 84.44 109 THR A N 1
ATOM 828 C CA . THR A 1 109 ? -14.111 -8.503 -22.180 1.00 84.44 109 THR A CA 1
ATOM 829 C C . THR A 1 109 ? -14.672 -8.481 -20.758 1.00 84.44 109 THR A C 1
ATOM 831 O O . THR A 1 109 ? -15.314 -9.441 -20.350 1.00 84.44 109 THR A O 1
ATOM 834 N N . GLY A 1 110 ? -14.438 -7.406 -19.997 1.00 73.19 110 GLY A N 1
ATOM 835 C CA . GLY A 1 110 ? -14.737 -7.347 -18.562 1.00 73.19 110 GLY A CA 1
ATOM 836 C C . GLY A 1 110 ? -13.574 -7.822 -17.690 1.00 73.19 110 GLY A C 1
ATOM 837 O O . GLY A 1 110 ? -13.528 -7.502 -16.502 1.00 73.19 110 GLY A O 1
ATOM 838 N N . ASP A 1 111 ? -12.590 -8.503 -18.281 1.00 69.56 111 ASP A N 1
ATOM 839 C CA . ASP A 1 111 ? -11.480 -9.076 -17.535 1.00 69.56 111 ASP A CA 1
ATOM 840 C C . ASP A 1 111 ? -10.279 -8.143 -17.478 1.00 69.56 111 ASP A C 1
ATOM 842 O O . ASP A 1 111 ? -9.828 -7.540 -18.459 1.00 69.56 111 ASP A O 1
ATOM 846 N N . LEU A 1 112 ? -9.684 -8.109 -16.297 1.00 65.31 112 LEU A N 1
ATOM 847 C CA . LEU A 1 112 ? -8.323 -7.643 -16.151 1.00 65.31 112 LEU A CA 1
ATOM 848 C C . LEU A 1 112 ? -7.400 -8.752 -16.611 1.00 65.31 112 LEU A C 1
ATOM 850 O O . LEU A 1 112 ? -7.529 -9.900 -16.179 1.00 65.31 112 LEU A O 1
ATOM 854 N N . LEU A 1 113 ? -6.442 -8.407 -17.468 1.00 55.25 113 LEU A N 1
ATOM 855 C CA . LEU A 1 113 ? -5.376 -9.349 -17.741 1.00 55.25 113 LEU A CA 1
ATOM 856 C C . LEU A 1 113 ? -4.648 -9.590 -16.419 1.00 55.25 113 LEU A C 1
ATOM 858 O O . LEU A 1 113 ? -4.250 -8.616 -15.765 1.00 55.25 113 LEU A O 1
ATOM 862 N N . PRO A 1 114 ? -4.434 -10.858 -16.016 1.00 44.50 114 PRO A N 1
ATOM 863 C CA . PRO A 1 114 ? -3.470 -11.124 -14.970 1.00 44.50 114 PRO A CA 1
ATOM 864 C C . PRO A 1 114 ? -2.187 -10.450 -15.430 1.00 44.50 114 PRO A C 1
ATOM 866 O O . PRO A 1 114 ? -1.760 -10.661 -16.574 1.00 44.50 114 PRO A O 1
ATOM 869 N N . ARG A 1 115 ? -1.606 -9.588 -14.583 1.00 45.22 115 ARG A N 1
ATOM 870 C CA . ARG A 1 115 ? -0.295 -9.015 -14.884 1.00 45.22 115 ARG A CA 1
ATOM 871 C C . ARG A 1 115 ? 0.569 -10.171 -15.364 1.00 45.22 115 ARG A C 1
ATOM 873 O O . ARG A 1 115 ? 0.719 -11.165 -14.650 1.00 45.22 115 ARG A O 1
ATOM 880 N N . ARG A 1 116 ? 1.109 -10.066 -16.583 1.00 42.22 116 ARG A N 1
ATOM 881 C CA . ARG A 1 116 ? 2.240 -10.899 -16.984 1.00 42.22 116 ARG A CA 1
ATOM 882 C C . ARG A 1 116 ? 3.406 -10.448 -16.111 1.00 42.22 116 ARG A C 1
ATOM 884 O O . ARG A 1 116 ? 4.277 -9.718 -16.555 1.00 42.22 116 ARG A O 1
ATOM 891 N N . ASP A 1 117 ? 3.391 -10.878 -14.857 1.00 42.44 117 ASP A N 1
ATOM 892 C CA . ASP A 1 117 ? 4.515 -10.864 -13.933 1.00 42.44 117 ASP A CA 1
ATOM 893 C C . ASP A 1 117 ? 5.509 -11.957 -14.354 1.00 42.44 117 ASP A C 1
ATOM 895 O O . ASP A 1 117 ? 5.973 -12.739 -13.525 1.00 42.44 117 ASP A O 1
ATOM 899 N N . ARG A 1 118 ? 5.783 -12.075 -15.659 1.00 39.50 118 ARG A N 1
ATOM 900 C CA . ARG A 1 118 ? 6.929 -12.853 -16.106 1.00 39.50 118 ARG A CA 1
ATOM 901 C C . ARG A 1 118 ? 8.130 -11.968 -15.762 1.00 39.50 118 ARG A C 1
ATOM 903 O O . ARG A 1 118 ? 8.214 -10.829 -16.210 1.00 39.50 118 ARG A O 1
ATOM 910 N N . ASP A 1 119 ? 8.905 -12.453 -14.804 1.00 42.72 119 ASP A N 1
ATOM 911 C CA . ASP A 1 119 ? 10.198 -11.969 -14.307 1.00 42.72 119 ASP A CA 1
ATOM 912 C C . ASP A 1 119 ? 10.234 -10.843 -13.256 1.00 42.72 119 ASP A C 1
ATOM 914 O O . ASP A 1 119 ? 11.051 -10.917 -12.344 1.00 42.72 119 ASP A O 1
ATOM 918 N N . ARG A 1 120 ? 9.304 -9.876 -13.216 1.00 47.25 120 ARG A N 1
ATOM 919 C CA . ARG A 1 120 ? 9.378 -8.784 -12.200 1.00 47.25 120 ARG A CA 1
ATOM 920 C C . ARG A 1 120 ? 8.944 -9.159 -10.776 1.00 47.25 120 ARG A C 1
ATOM 922 O O . ARG A 1 120 ? 9.163 -8.381 -9.856 1.00 47.25 120 ARG A O 1
ATOM 929 N N . LYS A 1 121 ? 8.307 -10.317 -10.565 1.00 44.69 121 LYS A N 1
ATOM 930 C CA . LYS A 1 121 ? 7.813 -10.746 -9.235 1.00 44.69 121 LYS A CA 1
ATOM 931 C C . LYS A 1 121 ? 8.926 -11.203 -8.281 1.00 44.69 121 LYS A C 1
ATOM 933 O O . LYS A 1 121 ? 8.647 -11.352 -7.088 1.00 44.69 121 LYS A O 1
ATOM 938 N N . GLY A 1 122 ? 10.120 -11.480 -8.812 1.00 51.22 122 GLY A N 1
ATOM 939 C CA . GLY A 1 122 ? 11.314 -11.856 -8.051 1.00 51.22 122 GLY A CA 1
ATOM 940 C C . GLY A 1 122 ? 12.238 -10.683 -7.728 1.00 51.22 122 GLY A C 1
ATOM 941 O O . GLY A 1 122 ? 12.955 -10.763 -6.737 1.00 51.22 122 GLY A O 1
ATOM 942 N N . LEU A 1 123 ? 12.170 -9.600 -8.510 1.00 56.69 123 LEU A N 1
ATOM 943 C CA . LEU A 1 123 ? 13.002 -8.421 -8.296 1.00 56.69 123 LEU A CA 1
ATOM 944 C C . LEU A 1 123 ? 12.671 -7.774 -6.945 1.00 56.69 123 LEU A C 1
ATOM 946 O O . LEU A 1 123 ? 11.499 -7.676 -6.575 1.00 56.69 123 LEU A O 1
ATOM 950 N N . GLN A 1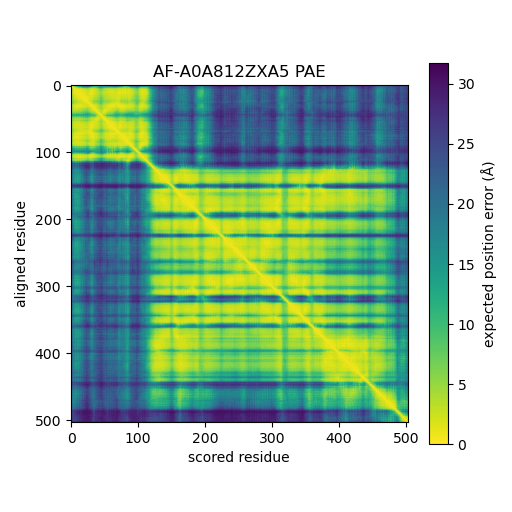 124 ? 13.698 -7.357 -6.218 1.00 61.50 124 GLN A N 1
ATOM 951 C CA . GLN A 1 124 ? 13.686 -6.828 -4.852 1.00 61.50 124 GLN A CA 1
ATOM 952 C C . GLN A 1 124 ? 13.361 -7.836 -3.760 1.00 61.50 124 GLN A C 1
ATOM 954 O O . GLN A 1 124 ? 13.430 -7.493 -2.583 1.00 61.50 124 GLN A O 1
ATOM 959 N N . ARG A 1 125 ? 13.117 -9.114 -4.080 1.00 65.88 125 ARG A N 1
ATOM 960 C CA . ARG A 1 125 ? 13.066 -10.137 -3.022 1.00 65.88 125 ARG A CA 1
ATOM 961 C C . ARG A 1 125 ? 14.415 -10.328 -2.349 1.00 65.88 125 ARG A C 1
ATOM 963 O O . ARG A 1 125 ? 14.432 -10.675 -1.176 1.00 65.88 125 ARG A O 1
ATOM 970 N N . SER A 1 126 ? 15.510 -10.074 -3.058 1.00 77.62 126 SER A N 1
ATOM 971 C CA . SER A 1 126 ? 16.850 -10.149 -2.483 1.00 77.62 126 SER A CA 1
ATOM 972 C C . SER A 1 126 ? 17.059 -9.100 -1.388 1.00 77.62 126 SER A C 1
ATOM 974 O O . SER A 1 126 ? 17.731 -9.403 -0.410 1.00 77.62 126 SER A O 1
ATOM 976 N N . LEU A 1 127 ? 16.411 -7.924 -1.457 1.00 85.00 127 LEU A N 1
ATOM 977 C CA . LEU A 1 127 ? 16.419 -6.963 -0.342 1.00 85.00 127 LEU A CA 1
ATOM 978 C C . LEU A 1 127 ? 15.802 -7.548 0.936 1.00 85.00 127 LEU A C 1
ATOM 980 O O . LEU A 1 127 ? 16.289 -7.256 2.021 1.00 85.00 127 LEU A O 1
ATOM 984 N N . LEU A 1 128 ? 14.753 -8.378 0.829 1.00 84.25 128 LEU A N 1
ATOM 985 C CA . LEU A 1 128 ? 14.095 -8.975 2.003 1.00 84.25 128 LEU A CA 1
ATOM 986 C C . LEU A 1 128 ? 15.033 -9.877 2.809 1.00 84.25 128 LEU A C 1
ATOM 988 O O . LEU A 1 128 ? 14.838 -10.037 4.012 1.00 84.25 128 LEU A O 1
ATOM 992 N N . SER A 1 129 ? 15.999 -10.511 2.142 1.00 86.12 129 SER A N 1
ATOM 993 C CA . SER A 1 129 ? 16.990 -11.381 2.773 1.00 86.12 129 SER A CA 1
ATOM 994 C C . SER A 1 129 ? 18.310 -10.673 3.069 1.00 86.12 129 SER A C 1
ATOM 996 O O . SER A 1 129 ? 19.201 -11.298 3.639 1.00 86.12 129 SER A O 1
ATOM 998 N N . TRP A 1 130 ? 18.466 -9.402 2.689 1.00 91.25 130 TRP A N 1
ATOM 999 C CA . TRP A 1 130 ? 19.712 -8.675 2.892 1.00 91.25 130 TRP A CA 1
ATOM 1000 C C . TRP A 1 130 ? 19.755 -8.047 4.288 1.00 91.25 130 TRP A C 1
ATOM 1002 O O . TRP A 1 130 ? 19.111 -7.034 4.562 1.00 91.25 130 TRP A O 1
ATOM 1012 N N . GLU A 1 131 ? 20.507 -8.666 5.198 1.00 87.38 131 GLU A N 1
ATOM 1013 C CA . GLU A 1 131 ? 20.563 -8.228 6.597 1.00 87.38 131 GLU A CA 1
ATOM 1014 C C . GLU A 1 131 ? 21.278 -6.886 6.784 1.00 87.38 131 GLU A C 1
ATOM 1016 O O . GLU A 1 131 ? 20.856 -6.109 7.640 1.00 87.38 131 GLU A O 1
ATOM 1021 N N . GLU A 1 132 ? 22.289 -6.595 5.957 1.00 90.38 132 GLU A N 1
ATOM 1022 C CA . GLU A 1 132 ? 23.082 -5.352 5.978 1.00 90.38 132 GLU A CA 1
ATOM 1023 C C . GLU A 1 132 ? 22.374 -4.155 5.324 1.00 90.38 132 GLU A C 1
ATOM 1025 O O . GLU A 1 132 ? 22.980 -3.102 5.125 1.00 90.38 132 GLU A O 1
ATOM 1030 N N . TRP A 1 133 ? 21.102 -4.293 4.946 1.00 93.19 133 TRP A N 1
ATOM 1031 C CA . TRP A 1 133 ? 20.367 -3.201 4.326 1.00 93.19 133 TRP A CA 1
ATOM 1032 C C . TRP A 1 133 ? 20.116 -2.055 5.334 1.00 93.19 133 TRP A C 1
ATOM 1034 O O . TRP A 1 133 ? 19.353 -2.253 6.284 1.00 93.19 133 TRP A O 1
ATOM 1044 N N . PRO A 1 134 ? 20.653 -0.830 5.131 1.00 92.06 134 PRO A N 1
ATOM 1045 C CA . PRO A 1 134 ? 20.591 0.222 6.152 1.00 92.06 134 PRO A CA 1
ATOM 1046 C C . PRO A 1 134 ? 19.163 0.637 6.518 1.00 92.06 134 PRO A C 1
ATOM 1048 O O . PRO A 1 134 ? 18.823 0.767 7.690 1.00 92.06 134 PRO A O 1
ATOM 1051 N N . ALA A 1 135 ? 18.273 0.738 5.524 1.00 93.75 135 ALA A N 1
ATOM 1052 C CA . ALA A 1 135 ? 16.878 1.098 5.770 1.00 93.75 135 ALA A CA 1
ATOM 1053 C C . ALA A 1 135 ? 16.118 0.027 6.577 1.00 93.75 135 ALA A C 1
ATOM 1055 O O . ALA A 1 135 ? 15.143 0.342 7.261 1.00 93.75 135 ALA A O 1
ATOM 1056 N N . ARG A 1 136 ? 16.551 -1.243 6.516 1.00 94.50 136 ARG A N 1
ATOM 1057 C CA . ARG A 1 136 ? 16.021 -2.307 7.378 1.00 94.50 136 ARG A CA 1
ATOM 1058 C C . ARG A 1 136 ? 16.481 -2.096 8.816 1.00 94.50 136 ARG A C 1
ATOM 1060 O O . ARG A 1 136 ? 15.653 -2.198 9.713 1.00 94.50 136 ARG A O 1
ATOM 1067 N N . GLU A 1 137 ? 17.758 -1.801 9.038 1.00 93.50 137 GLU A N 1
ATOM 1068 C CA . GLU A 1 137 ? 18.293 -1.522 10.377 1.00 93.50 137 GLU A CA 1
ATOM 1069 C C . GLU A 1 137 ? 17.575 -0.330 11.029 1.00 93.50 137 GLU A C 1
ATOM 1071 O O . GLU A 1 137 ? 17.062 -0.449 12.145 1.00 93.50 137 GLU A O 1
ATOM 1076 N N . GLU A 1 138 ? 17.426 0.775 10.294 1.00 95.06 138 GLU A N 1
ATOM 1077 C CA . GLU A 1 138 ? 16.677 1.954 10.741 1.00 95.06 138 GLU A CA 1
ATOM 1078 C C . GLU A 1 138 ? 15.214 1.626 11.067 1.00 95.06 138 GLU A C 1
ATOM 1080 O O . GLU A 1 138 ? 14.687 2.056 12.097 1.00 95.06 138 GLU A O 1
ATOM 1085 N N . LEU A 1 139 ? 14.557 0.819 10.226 1.00 96.38 139 LEU A N 1
ATOM 1086 C CA . LEU A 1 139 ? 13.190 0.370 10.472 1.00 96.38 139 LEU A CA 1
ATOM 1087 C C . LEU A 1 139 ? 13.075 -0.449 11.760 1.00 96.38 139 LEU A C 1
ATOM 1089 O O . LEU A 1 139 ? 12.150 -0.222 12.542 1.00 96.38 139 LEU A O 1
ATOM 1093 N N . MET A 1 140 ? 13.978 -1.405 11.979 1.00 94.88 140 MET A N 1
ATOM 1094 C CA . MET A 1 140 ? 13.948 -2.248 13.175 1.00 94.88 140 MET A CA 1
ATOM 1095 C C . MET A 1 140 ? 14.142 -1.401 14.435 1.00 94.88 140 MET A C 1
ATOM 1097 O O . MET A 1 140 ? 13.347 -1.513 15.369 1.00 94.88 140 MET A O 1
ATOM 1101 N N . ALA A 1 141 ? 15.101 -0.470 14.419 1.00 93.75 141 ALA A N 1
ATOM 1102 C CA . ALA A 1 141 ? 15.308 0.476 15.512 1.00 93.75 141 ALA A CA 1
ATOM 1103 C C . ALA A 1 141 ? 14.058 1.341 15.778 1.00 93.75 141 ALA A C 1
ATOM 1105 O O . ALA A 1 141 ? 13.652 1.521 16.932 1.00 93.75 141 ALA A O 1
ATOM 1106 N N . ALA A 1 142 ? 13.404 1.836 14.722 1.00 94.19 142 ALA A N 1
ATOM 1107 C CA . ALA A 1 142 ? 12.182 2.630 14.825 1.00 94.19 142 ALA A CA 1
ATOM 1108 C C . ALA A 1 142 ? 11.010 1.837 15.429 1.00 94.19 142 ALA A C 1
ATOM 1110 O O . ALA A 1 142 ? 10.284 2.367 16.277 1.00 94.19 142 ALA A O 1
ATOM 1111 N N . LEU A 1 143 ? 10.830 0.573 15.024 1.00 93.38 143 LEU A N 1
ATOM 1112 C CA . LEU A 1 143 ? 9.791 -0.330 15.535 1.00 93.38 143 LEU A CA 1
ATOM 1113 C C . LEU A 1 143 ? 10.025 -0.684 17.010 1.00 93.38 143 LEU A C 1
ATOM 1115 O O . LEU A 1 143 ? 9.107 -0.574 17.829 1.00 93.38 143 LEU A O 1
ATOM 1119 N N . GLU A 1 144 ? 11.255 -1.049 17.373 1.00 89.81 144 GLU A N 1
ATOM 1120 C CA . GLU A 1 144 ? 11.634 -1.389 18.748 1.00 89.81 144 GLU A CA 1
ATOM 1121 C C . GLU A 1 144 ? 11.453 -0.204 19.704 1.00 89.81 144 GLU A C 1
ATOM 1123 O O . GLU A 1 144 ? 10.901 -0.359 20.801 1.00 89.81 144 GLU A O 1
ATOM 1128 N N . ALA A 1 145 ? 11.807 1.009 19.264 1.00 88.44 145 ALA A N 1
ATOM 1129 C CA . ALA A 1 145 ? 11.614 2.233 20.039 1.00 88.44 145 ALA A CA 1
ATOM 1130 C C . ALA A 1 145 ? 10.139 2.491 20.412 1.00 88.44 145 ALA A C 1
ATOM 1132 O O . ALA A 1 145 ? 9.860 3.135 21.434 1.00 88.44 145 ALA A O 1
ATOM 1133 N N . GLN A 1 146 ? 9.180 1.979 19.628 1.00 87.44 146 GLN A N 1
ATOM 1134 C CA . GLN A 1 146 ? 7.750 2.123 19.924 1.00 87.44 146 GLN A CA 1
ATOM 1135 C C . GLN A 1 146 ? 7.252 1.181 21.027 1.00 87.44 146 GLN A C 1
ATOM 1137 O O . GLN A 1 146 ? 6.248 1.493 21.670 1.00 87.44 146 GLN A O 1
ATOM 1142 N N . LEU A 1 147 ? 7.920 0.046 21.258 1.00 81.75 147 LEU A N 1
ATOM 1143 C CA . LEU A 1 147 ? 7.531 -0.912 22.299 1.00 81.75 147 LEU A CA 1
ATOM 1144 C C . LEU A 1 147 ? 8.280 -0.700 23.623 1.00 81.75 147 LEU A C 1
ATOM 1146 O O . LEU A 1 147 ? 7.740 -1.023 24.678 1.00 81.75 147 LEU A O 1
ATOM 1150 N N . GLN A 1 148 ? 9.494 -0.141 23.597 1.00 75.19 148 GLN A N 1
ATOM 1151 C CA . GLN A 1 148 ? 10.347 -0.031 24.793 1.00 75.19 148 GLN A CA 1
ATOM 1152 C C . GLN A 1 148 ? 9.975 1.112 25.760 1.00 75.19 148 GLN A C 1
ATOM 1154 O O . GLN A 1 148 ? 10.289 1.042 26.949 1.00 75.19 148 GLN A O 1
ATOM 1159 N N . LYS A 1 149 ? 9.323 2.186 25.294 1.00 65.75 149 LYS A N 1
ATOM 1160 C CA . LYS A 1 149 ? 9.001 3.355 26.138 1.00 65.75 149 LYS A CA 1
ATOM 1161 C C . LYS A 1 149 ? 7.753 3.098 26.996 1.00 65.75 149 LYS A C 1
ATOM 1163 O O . LYS A 1 149 ? 6.696 2.784 26.459 1.00 65.75 149 LYS A O 1
ATOM 1168 N N . GLN A 1 150 ? 7.869 3.293 28.315 1.00 56.66 150 GLN A N 1
ATOM 1169 C CA . GLN A 1 150 ? 6.754 3.211 29.270 1.00 56.66 150 GLN A CA 1
ATOM 1170 C C . GLN A 1 150 ? 6.369 4.584 29.864 1.00 56.66 150 GLN A C 1
ATOM 1172 O O . GLN A 1 150 ? 7.268 5.391 30.118 1.00 56.66 150 GLN A O 1
ATOM 1177 N N . PRO A 1 151 ? 5.070 4.827 30.154 1.00 51.66 151 PRO A N 1
ATOM 1178 C CA . PRO A 1 151 ? 3.943 3.905 29.954 1.00 51.66 151 PRO A CA 1
ATOM 1179 C C . PRO A 1 151 ? 3.544 3.717 28.475 1.00 51.66 151 PRO A C 1
ATOM 1181 O O . PRO A 1 151 ? 3.784 4.590 27.644 1.00 51.66 151 PRO A O 1
ATOM 1184 N N . GLY A 1 152 ? 2.972 2.533 28.200 1.00 58.88 152 GLY A N 1
ATOM 1185 C CA . GLY A 1 152 ? 2.231 2.149 26.991 1.00 58.88 152 GLY A CA 1
ATOM 1186 C C . GLY A 1 152 ? 3.053 1.874 25.723 1.00 58.88 152 GLY A C 1
ATOM 1187 O O . GLY A 1 152 ? 3.316 2.805 24.961 1.00 58.88 152 GLY A O 1
ATOM 1188 N N . PRO A 1 153 ? 3.379 0.600 25.424 1.00 66.31 153 PRO A N 1
ATOM 1189 C CA . PRO A 1 153 ? 3.851 0.220 24.094 1.00 66.31 153 PRO A CA 1
ATOM 1190 C C . PRO A 1 153 ? 2.788 0.598 23.050 1.00 66.31 153 PRO A C 1
ATOM 1192 O O . PRO A 1 153 ? 1.593 0.422 23.280 1.00 66.31 153 PRO A O 1
ATOM 1195 N N . GLY A 1 154 ? 3.204 1.137 21.907 1.00 73.75 154 GLY A N 1
ATOM 1196 C CA . GLY A 1 154 ? 2.317 1.662 20.861 1.00 73.75 154 GLY A CA 1
ATOM 1197 C C . GLY A 1 154 ? 2.931 2.901 20.220 1.00 73.75 154 GLY A C 1
ATOM 1198 O O . GLY A 1 154 ? 3.716 3.598 20.855 1.00 73.75 154 GLY A O 1
ATOM 1199 N N . GLY A 1 155 ? 2.637 3.202 18.958 1.00 87.62 155 GLY A N 1
ATOM 1200 C CA . GLY A 1 155 ? 3.370 4.283 18.301 1.00 87.62 155 GLY A CA 1
ATOM 1201 C C . GLY A 1 155 ? 3.036 4.524 16.847 1.00 87.62 155 GLY A C 1
ATOM 1202 O O . GLY A 1 155 ? 2.111 3.941 16.286 1.00 87.62 155 GLY A O 1
ATOM 1203 N N . LEU A 1 156 ? 3.808 5.423 16.258 1.00 92.44 156 LEU A N 1
ATOM 1204 C CA . LEU A 1 156 ? 3.672 5.833 14.873 1.00 92.44 156 LEU A CA 1
ATOM 1205 C C . LEU A 1 156 ? 4.984 5.505 14.188 1.00 92.44 156 LEU A C 1
ATOM 1207 O O . LEU A 1 156 ? 6.033 5.920 14.672 1.00 92.44 156 LEU A O 1
ATOM 1211 N N . VAL A 1 157 ? 4.913 4.772 13.084 1.00 94.12 157 VAL A N 1
ATOM 1212 C CA . VAL A 1 157 ? 6.065 4.538 12.216 1.00 94.12 157 VAL A CA 1
ATOM 1213 C C . VAL A 1 157 ? 5.723 5.048 10.832 1.00 94.12 157 VAL A C 1
ATOM 1215 O O . VAL A 1 157 ? 4.650 4.764 10.298 1.00 94.12 157 VAL A O 1
ATOM 1218 N N . PHE A 1 158 ? 6.624 5.822 10.254 1.00 92.81 158 PHE A N 1
ATOM 1219 C CA . PHE A 1 158 ? 6.454 6.402 8.942 1.00 92.81 158 PHE A CA 1
ATOM 1220 C C . PHE A 1 158 ? 7.652 6.066 8.071 1.00 92.81 158 PHE A C 1
ATOM 1222 O O . PHE A 1 158 ? 8.752 6.543 8.319 1.00 92.81 158 PHE A O 1
ATOM 1229 N N . VAL A 1 159 ? 7.414 5.250 7.048 1.00 93.19 159 VAL A N 1
ATOM 1230 C CA . VAL A 1 159 ? 8.421 4.845 6.071 1.00 93.19 159 VAL A CA 1
ATOM 1231 C C . VAL A 1 159 ? 8.158 5.589 4.771 1.00 93.19 159 VAL A C 1
ATOM 1233 O O . VAL A 1 159 ? 7.089 5.444 4.164 1.00 93.19 159 VAL A O 1
ATOM 1236 N N . HIS A 1 160 ? 9.131 6.364 4.308 1.00 89.62 160 HIS A N 1
ATOM 1237 C CA . HIS A 1 160 ? 8.986 7.163 3.094 1.00 89.62 160 HIS A CA 1
ATOM 1238 C C . HIS A 1 160 ? 10.221 7.110 2.203 1.00 89.62 160 HIS A C 1
ATOM 1240 O O . HIS A 1 160 ? 11.276 6.675 2.629 1.00 89.62 160 HIS A O 1
ATOM 1246 N N . GLY A 1 161 ? 10.068 7.435 0.918 1.00 86.31 161 GLY A N 1
ATOM 1247 C CA . GLY A 1 161 ? 11.187 7.427 -0.031 1.00 86.31 161 GLY A CA 1
ATOM 1248 C C . GLY A 1 161 ? 10.767 7.338 -1.499 1.00 86.31 161 GLY A C 1
ATOM 1249 O O . GLY A 1 161 ? 9.578 7.183 -1.823 1.00 86.31 161 GLY A O 1
ATOM 1250 N N . GLY A 1 162 ? 11.747 7.375 -2.405 1.00 80.19 162 GLY A N 1
ATOM 1251 C CA . GLY A 1 162 ? 11.559 7.388 -3.866 1.00 80.19 162 GLY A CA 1
ATOM 1252 C C . GLY A 1 162 ? 11.014 6.082 -4.477 1.00 80.19 162 GLY A C 1
ATOM 1253 O O . GLY A 1 162 ? 10.957 5.043 -3.824 1.00 80.19 162 GLY A O 1
ATOM 1254 N N . PRO A 1 163 ? 10.531 6.068 -5.729 1.00 79.12 163 PRO A N 1
ATOM 1255 C CA . PRO A 1 163 ? 10.118 4.818 -6.377 1.00 79.12 163 PRO A CA 1
ATOM 1256 C C . PRO A 1 163 ? 11.291 3.826 -6.482 1.00 79.12 163 PRO A C 1
ATOM 1258 O O . PRO A 1 163 ? 12.422 4.226 -6.719 1.00 79.12 163 PRO A O 1
ATOM 1261 N N . GLY A 1 164 ? 11.028 2.529 -6.295 1.00 80.38 164 GLY A N 1
ATOM 1262 C CA . GLY A 1 164 ? 12.057 1.482 -6.417 1.00 80.38 164 GLY A CA 1
ATOM 1263 C C . GLY A 1 164 ? 13.040 1.365 -5.244 1.00 80.38 164 GLY A C 1
ATOM 1264 O O . GLY A 1 164 ? 13.852 0.452 -5.247 1.00 80.38 164 GLY A O 1
ATOM 1265 N N . CYS A 1 165 ? 12.945 2.201 -4.202 1.00 86.62 165 CYS A N 1
ATOM 1266 C CA . CYS A 1 165 ? 13.900 2.174 -3.083 1.00 86.62 165 CYS A CA 1
ATOM 1267 C C . CYS A 1 165 ? 13.739 1.012 -2.076 1.00 86.62 165 CYS A C 1
ATOM 1269 O O . CYS A 1 165 ? 14.500 0.937 -1.124 1.00 86.62 165 CYS A O 1
ATOM 1271 N N . GLY A 1 166 ? 12.753 0.119 -2.241 1.00 88.75 166 GLY A N 1
ATOM 1272 C CA . GLY A 1 166 ? 12.548 -1.020 -1.326 1.00 88.75 166 GLY A CA 1
ATOM 1273 C C . GLY A 1 166 ? 11.403 -0.869 -0.306 1.00 88.75 166 GLY A C 1
ATOM 1274 O O . GLY A 1 166 ? 11.207 -1.698 0.573 1.00 88.75 166 GLY A O 1
ATOM 1275 N N . LYS A 1 167 ? 10.573 0.178 -0.385 1.00 89.44 167 LYS A N 1
ATOM 1276 C CA . LYS A 1 167 ? 9.436 0.359 0.554 1.00 89.44 167 LYS A CA 1
ATOM 1277 C C . LYS A 1 167 ? 8.509 -0.857 0.679 1.00 89.44 167 LYS A C 1
ATOM 1279 O O . LYS A 1 167 ? 7.924 -1.079 1.737 1.00 89.44 167 LYS A O 1
ATOM 1284 N N . THR A 1 168 ? 8.335 -1.620 -0.403 1.00 86.75 168 THR A N 1
ATOM 1285 C CA . THR A 1 168 ? 7.475 -2.810 -0.375 1.00 86.75 168 THR A CA 1
ATOM 1286 C C . THR A 1 168 ? 8.056 -3.893 0.519 1.00 86.75 168 THR A C 1
ATOM 1288 O O . THR A 1 168 ? 7.318 -4.571 1.234 1.00 86.75 168 THR A O 1
ATOM 1291 N N . GLU A 1 169 ? 9.370 -4.003 0.501 1.00 89.88 169 GLU A N 1
ATOM 1292 C CA . GLU A 1 169 ? 10.167 -4.961 1.228 1.00 89.88 169 GLU A CA 1
ATOM 1293 C C . GLU A 1 169 ? 10.214 -4.573 2.711 1.00 89.88 169 GLU A C 1
ATOM 1295 O O . GLU A 1 169 ? 9.952 -5.406 3.576 1.00 89.88 169 GLU A O 1
ATOM 1300 N N . LEU A 1 170 ? 10.357 -3.279 3.022 1.00 92.81 170 LEU A N 1
ATOM 1301 C CA . LEU A 1 170 ? 10.202 -2.766 4.390 1.00 92.81 170 LEU A CA 1
ATOM 1302 C C . LEU A 1 170 ? 8.806 -3.026 4.965 1.00 92.81 170 LEU A C 1
ATOM 1304 O O . LEU A 1 170 ? 8.684 -3.444 6.113 1.00 92.81 170 LEU A O 1
ATOM 1308 N N . ALA A 1 171 ? 7.738 -2.862 4.177 1.00 92.38 171 ALA A N 1
ATOM 1309 C CA . ALA A 1 171 ? 6.389 -3.211 4.628 1.00 92.38 171 ALA A CA 1
ATOM 1310 C C . ALA A 1 171 ? 6.265 -4.708 4.986 1.00 92.38 171 ALA A C 1
ATOM 1312 O O . ALA A 1 171 ? 5.518 -5.074 5.897 1.00 92.38 171 ALA A O 1
ATOM 1313 N N . ALA A 1 172 ? 7.003 -5.583 4.293 1.00 90.38 172 ALA A N 1
ATOM 1314 C CA . ALA A 1 172 ? 7.072 -6.998 4.640 1.00 90.38 172 ALA A CA 1
ATOM 1315 C C . ALA A 1 172 ? 7.876 -7.238 5.929 1.00 90.38 172 ALA A C 1
ATOM 1317 O O . ALA A 1 172 ? 7.436 -8.047 6.746 1.00 90.38 172 ALA A O 1
ATOM 1318 N N . HIS A 1 173 ? 8.968 -6.500 6.164 1.00 93.44 173 HIS A N 1
ATOM 1319 C CA . HIS A 1 173 ? 9.696 -6.532 7.439 1.00 93.44 173 HIS A CA 1
ATOM 1320 C C . HIS A 1 173 ? 8.830 -6.081 8.619 1.00 93.44 173 HIS A C 1
ATOM 1322 O O . HIS A 1 173 ? 8.809 -6.774 9.630 1.00 93.44 173 HIS A O 1
ATOM 1328 N N . VAL A 1 174 ? 8.032 -5.012 8.479 1.00 95.19 174 VAL A N 1
ATOM 1329 C CA . VAL A 1 174 ? 7.061 -4.600 9.516 1.00 95.19 174 VAL A CA 1
ATOM 1330 C C . VAL A 1 174 ? 6.115 -5.749 9.860 1.00 95.19 174 VAL A C 1
ATOM 1332 O O . VAL A 1 174 ? 5.851 -6.018 11.029 1.00 95.19 174 VAL A O 1
ATOM 1335 N N . ARG A 1 175 ? 5.600 -6.446 8.839 1.00 93.81 175 ARG A N 1
ATOM 1336 C CA . ARG A 1 175 ? 4.690 -7.577 9.034 1.00 93.81 175 ARG A CA 1
ATOM 1337 C C . ARG A 1 175 ? 5.381 -8.763 9.707 1.00 93.81 175 ARG A C 1
ATOM 1339 O O . ARG A 1 175 ? 4.769 -9.373 10.575 1.00 93.81 175 ARG A O 1
ATOM 1346 N N . ALA A 1 176 ? 6.608 -9.093 9.306 1.00 90.75 176 ALA A N 1
ATOM 1347 C CA . ALA A 1 176 ? 7.391 -10.166 9.915 1.00 90.75 176 ALA A CA 1
ATOM 1348 C C . ALA A 1 176 ? 7.672 -9.868 11.394 1.00 90.75 176 ALA A C 1
ATOM 1350 O O . ALA A 1 176 ? 7.279 -10.650 12.255 1.00 90.75 176 ALA A O 1
ATOM 1351 N N . TRP A 1 177 ? 8.209 -8.681 11.680 1.00 93.88 177 TRP A N 1
ATOM 1352 C CA . TRP A 1 177 ? 8.468 -8.211 13.038 1.00 93.88 177 TRP A CA 1
ATOM 1353 C C . TRP A 1 177 ? 7.202 -8.221 13.904 1.00 93.88 177 TRP A C 1
ATOM 1355 O O . TRP A 1 177 ? 7.209 -8.729 15.019 1.00 93.88 177 TRP A O 1
ATOM 1365 N N . ALA A 1 178 ? 6.075 -7.719 13.392 1.00 93.38 178 ALA A N 1
ATOM 1366 C CA . ALA A 1 178 ? 4.829 -7.685 14.154 1.00 93.38 178 ALA A CA 1
ATOM 1367 C C . ALA A 1 178 ? 4.346 -9.091 14.546 1.00 93.38 178 ALA A C 1
ATOM 1369 O O . ALA A 1 178 ? 3.867 -9.283 15.661 1.00 93.38 178 ALA A O 1
ATOM 1370 N N . LEU A 1 179 ? 4.496 -10.074 13.653 1.00 90.75 179 LEU A N 1
ATOM 1371 C CA . LEU A 1 179 ? 4.154 -11.468 13.941 1.00 90.75 179 LEU A CA 1
ATOM 1372 C C . LEU A 1 179 ? 5.100 -12.088 14.979 1.00 90.75 179 LEU A C 1
ATOM 1374 O O . LEU A 1 179 ? 4.627 -12.817 15.846 1.00 90.75 179 LEU A O 1
ATOM 1378 N N . GLU A 1 180 ? 6.398 -11.773 14.928 1.00 92.19 180 GLU A N 1
ATOM 1379 C CA . GLU A 1 180 ? 7.384 -12.190 15.940 1.00 92.19 180 GLU A CA 1
ATOM 1380 C C . GLU A 1 180 ? 7.063 -11.623 17.330 1.00 92.19 180 GLU A C 1
ATOM 1382 O O . GLU A 1 180 ? 7.250 -12.306 18.332 1.00 92.19 180 GLU A O 1
ATOM 1387 N N . GLN A 1 181 ? 6.521 -10.403 17.395 1.00 91.25 181 GLN A N 1
ATOM 1388 C CA . GLN A 1 181 ? 6.072 -9.757 18.636 1.00 91.25 181 GLN A CA 1
ATOM 1389 C C . GLN A 1 181 ? 4.645 -10.164 19.069 1.00 91.25 181 GLN A C 1
ATOM 1391 O O . GLN A 1 181 ? 4.055 -9.517 19.937 1.00 91.25 181 GLN A O 1
ATOM 1396 N N . GLU A 1 182 ? 4.052 -11.194 18.453 1.00 92.38 182 GLU A N 1
ATOM 1397 C CA . GLU A 1 182 ? 2.673 -11.652 18.709 1.00 92.38 182 GLU A CA 1
ATOM 1398 C C . GLU A 1 182 ? 1.603 -10.544 18.551 1.00 92.38 182 GLU A C 1
ATOM 1400 O O . GLU A 1 182 ? 0.561 -10.521 19.225 1.00 92.38 182 GLU A O 1
ATOM 1405 N N . LEU A 1 183 ? 1.846 -9.592 17.646 1.00 92.94 183 LEU A N 1
ATOM 1406 C CA . LEU A 1 183 ? 0.917 -8.519 17.304 1.00 92.94 183 LEU A CA 1
ATOM 1407 C C . LEU A 1 183 ? 0.034 -8.929 16.121 1.00 92.94 183 LEU A C 1
ATOM 1409 O O . LEU A 1 183 ? 0.471 -9.553 15.153 1.00 92.94 183 LEU A O 1
ATOM 1413 N N . CYS A 1 184 ? -1.237 -8.530 16.168 1.00 95.06 184 CYS A N 1
ATOM 1414 C CA . CYS A 1 184 ? -2.135 -8.669 15.026 1.00 95.06 184 CYS A CA 1
ATOM 1415 C C . CYS A 1 184 ? -1.761 -7.637 13.957 1.00 95.06 184 CYS A C 1
ATOM 1417 O O . CYS A 1 184 ? -1.623 -6.459 14.277 1.00 95.06 184 CYS A O 1
ATOM 1419 N N . VAL A 1 185 ? -1.640 -8.046 12.694 1.00 95.06 185 VAL A N 1
ATOM 1420 C CA . VAL A 1 185 ? -1.390 -7.123 11.578 1.00 95.06 185 VAL A CA 1
ATOM 1421 C C . VAL A 1 185 ? -2.686 -6.892 10.816 1.00 95.06 185 VAL A C 1
ATOM 1423 O O . VAL A 1 185 ? -3.310 -7.852 10.371 1.00 95.06 185 VAL A O 1
ATOM 1426 N N . LEU A 1 186 ? -3.060 -5.622 10.661 1.00 95.62 186 LEU A N 1
ATOM 1427 C CA . LEU A 1 186 ? -4.177 -5.162 9.841 1.00 95.62 186 LEU A CA 1
ATOM 1428 C C . LEU A 1 186 ? -3.617 -4.319 8.692 1.00 95.62 186 LEU A C 1
ATOM 1430 O O . LEU A 1 186 ? -3.231 -3.168 8.896 1.00 95.62 186 LEU A O 1
ATOM 1434 N N . ALA A 1 187 ? -3.523 -4.893 7.499 1.00 90.81 187 ALA A N 1
ATOM 1435 C CA . ALA A 1 187 ? -2.842 -4.299 6.361 1.00 90.81 187 ALA A CA 1
ATOM 1436 C C . ALA A 1 187 ? -3.811 -3.785 5.287 1.00 90.81 187 ALA A C 1
ATOM 1438 O O . ALA A 1 187 ? -4.715 -4.488 4.841 1.00 90.81 187 ALA A O 1
ATOM 1439 N N . GLY A 1 188 ? -3.557 -2.566 4.816 1.00 87.25 188 GLY A N 1
ATOM 1440 C CA . GLY A 1 188 ? -4.166 -1.985 3.625 1.00 87.25 188 GLY A CA 1
ATOM 1441 C C . GLY A 1 188 ? -3.082 -1.577 2.641 1.00 87.25 188 GLY A C 1
ATOM 1442 O O . GLY A 1 188 ? -2.080 -0.979 3.021 1.00 87.25 188 GLY A O 1
ATOM 1443 N N . GLN A 1 189 ? -3.241 -1.928 1.373 1.00 79.06 189 GLN A N 1
ATOM 1444 C CA . GLN A 1 189 ? -2.250 -1.716 0.318 1.00 79.06 189 GLN A CA 1
ATOM 1445 C C . GLN A 1 189 ? -2.796 -0.915 -0.869 1.00 79.06 189 GLN A C 1
ATOM 1447 O O . GLN A 1 189 ? -2.029 -0.505 -1.743 1.00 79.06 189 GLN A O 1
ATOM 1452 N N . ASN A 1 190 ? -4.115 -0.703 -0.921 1.00 70.88 190 ASN A N 1
ATOM 1453 C CA . ASN A 1 190 ? -4.802 -0.014 -2.007 1.00 70.88 190 ASN A CA 1
ATOM 1454 C C . ASN A 1 190 ? -4.435 -0.597 -3.385 1.00 70.88 190 ASN A C 1
ATOM 1456 O O . ASN A 1 190 ? -4.180 0.128 -4.353 1.00 70.88 190 ASN A O 1
ATOM 1460 N N . GLN A 1 191 ? -4.349 -1.929 -3.466 1.00 64.56 191 GLN A N 1
ATOM 1461 C CA . GLN A 1 191 ? -4.035 -2.616 -4.713 1.00 64.56 191 GLN A CA 1
ATOM 1462 C C . GLN A 1 191 ? -5.323 -2.809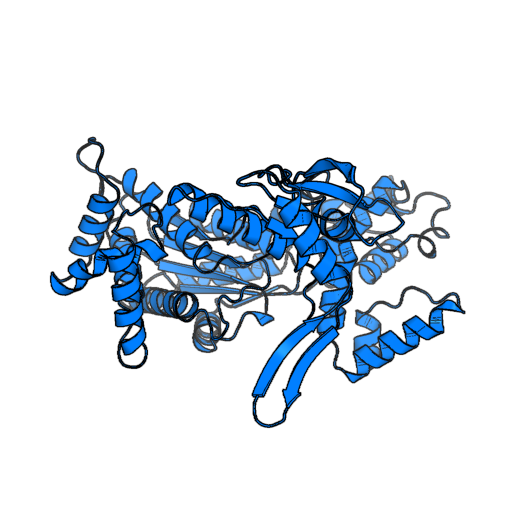 -5.508 1.00 64.56 191 GLN A C 1
ATOM 1464 O O . GLN A 1 191 ? -5.936 -3.873 -5.486 1.00 64.56 191 GLN A O 1
ATOM 1469 N N . SER A 1 192 ? -5.742 -1.772 -6.240 1.00 54.06 192 SER A N 1
ATOM 1470 C CA . SER A 1 192 ? -6.780 -1.962 -7.254 1.00 54.06 192 SER A CA 1
ATOM 1471 C C . SER A 1 192 ? -6.328 -3.059 -8.231 1.00 54.06 192 SER A C 1
ATOM 1473 O O . SER A 1 192 ? -5.184 -3.008 -8.695 1.00 54.06 192 SER A O 1
ATOM 1475 N N . PRO A 1 193 ? -7.210 -3.993 -8.627 1.00 41.62 193 PRO A N 1
ATOM 1476 C CA . PRO A 1 193 ? -6.939 -4.971 -9.683 1.00 41.62 193 PRO A CA 1
ATOM 1477 C C . PRO A 1 193 ? -6.441 -4.334 -10.998 1.00 41.62 193 PRO A C 1
ATOM 1479 O O . PRO A 1 193 ? -5.719 -4.953 -11.774 1.00 41.62 193 PRO A O 1
ATOM 1482 N N . THR A 1 194 ? -6.775 -3.060 -11.226 1.00 46.94 194 THR A N 1
ATOM 1483 C CA . THR A 1 194 ? -6.365 -2.265 -12.394 1.00 46.94 194 THR A CA 1
ATOM 1484 C C . THR A 1 194 ? -4.934 -1.729 -12.277 1.00 46.94 194 THR A C 1
ATOM 1486 O O . THR A 1 194 ? -4.350 -1.282 -13.260 1.00 46.94 194 THR A O 1
ATOM 1489 N N . GLY A 1 195 ? -4.350 -1.770 -11.075 1.00 47.00 195 GLY A N 1
ATOM 1490 C CA . GLY A 1 195 ? -2.963 -1.430 -10.768 1.00 47.00 195 GLY A CA 1
ATOM 1491 C C . GLY A 1 195 ? -2.570 0.034 -10.969 1.00 47.00 195 GLY A C 1
ATOM 1492 O O . GLY A 1 195 ? -1.451 0.389 -10.613 1.00 47.00 195 GLY A O 1
ATOM 1493 N N . THR A 1 196 ? -3.426 0.877 -11.543 1.00 44.53 196 THR A N 1
ATOM 1494 C CA . THR A 1 196 ? -3.073 2.225 -12.010 1.00 44.53 196 THR A CA 1
ATOM 1495 C C . THR A 1 196 ? -3.387 3.349 -11.040 1.00 44.53 196 THR A C 1
ATOM 1497 O O . THR A 1 196 ? -2.614 4.301 -11.002 1.00 44.53 196 THR A O 1
ATOM 1500 N N . LEU A 1 197 ? -4.413 3.226 -10.194 1.00 46.81 197 LEU A N 1
ATOM 1501 C CA . LEU A 1 197 ? -4.843 4.308 -9.303 1.00 46.81 197 LEU A CA 1
ATOM 1502 C C . LEU A 1 197 ? -5.204 3.819 -7.908 1.00 46.81 197 LEU A C 1
ATOM 1504 O O . LEU A 1 197 ? -5.702 2.707 -7.728 1.00 46.81 197 LEU A O 1
ATOM 1508 N N . ALA A 1 198 ? -4.995 4.715 -6.947 1.00 52.19 198 ALA A N 1
ATOM 1509 C CA . ALA A 1 198 ? -5.528 4.605 -5.605 1.00 52.19 198 ALA A CA 1
ATOM 1510 C C . ALA A 1 198 ? -7.056 4.717 -5.650 1.00 52.19 198 ALA A C 1
ATOM 1512 O O . ALA A 1 198 ? -7.602 5.700 -6.152 1.00 52.19 198 ALA A O 1
ATOM 1513 N N . VAL A 1 199 ? -7.755 3.722 -5.114 1.00 60.06 199 VAL A N 1
ATOM 1514 C CA . VAL A 1 199 ? -9.197 3.807 -4.888 1.00 60.06 199 VAL A CA 1
ATOM 1515 C C . VAL A 1 199 ? -9.389 4.446 -3.510 1.00 60.06 199 VAL A C 1
ATOM 1517 O O . VAL A 1 199 ? -8.849 3.918 -2.529 1.00 60.06 199 VAL A O 1
ATOM 1520 N N . PRO A 1 200 ? -10.104 5.585 -3.399 1.00 65.06 200 PRO A N 1
ATOM 1521 C CA . PRO A 1 200 ? -10.390 6.189 -2.102 1.00 65.06 200 PRO A CA 1
ATOM 1522 C C . PRO A 1 200 ? -10.997 5.153 -1.164 1.00 65.06 200 PRO A C 1
ATOM 1524 O O . PRO A 1 200 ? -11.832 4.351 -1.591 1.00 65.06 200 PRO A O 1
ATOM 1527 N N . ARG A 1 201 ? -10.590 5.163 0.107 1.00 74.44 201 ARG A N 1
ATOM 1528 C CA . ARG A 1 201 ? -11.071 4.234 1.145 1.00 74.44 201 ARG A CA 1
ATOM 1529 C C . ARG A 1 201 ? -10.721 2.752 0.960 1.00 74.44 201 ARG A C 1
ATOM 1531 O O . ARG A 1 201 ? -10.879 2.013 1.924 1.00 74.44 201 ARG A O 1
ATOM 1538 N N . LEU A 1 202 ? -10.225 2.291 -0.195 1.00 75.50 202 LEU A N 1
ATOM 1539 C CA . LEU A 1 202 ? -9.920 0.864 -0.410 1.00 75.50 202 LEU A CA 1
ATOM 1540 C C . LEU A 1 202 ? -8.889 0.345 0.597 1.00 75.50 202 LEU A C 1
ATOM 1542 O O . LEU A 1 202 ? -9.080 -0.721 1.168 1.00 75.50 202 LEU A O 1
ATOM 1546 N N . CYS A 1 203 ? -7.860 1.146 0.881 1.00 80.75 203 CYS A N 1
ATOM 1547 C CA . CYS A 1 203 ? -6.864 0.832 1.907 1.00 80.75 203 CYS A CA 1
ATOM 1548 C C . CYS A 1 203 ? -7.523 0.549 3.271 1.00 80.75 203 CYS A C 1
ATOM 1550 O O . CYS A 1 203 ? -7.217 -0.438 3.931 1.00 80.75 203 CYS A O 1
ATOM 1552 N N . TRP A 1 204 ? -8.493 1.376 3.671 1.00 87.44 204 TRP A N 1
ATOM 1553 C CA . TRP A 1 204 ? -9.238 1.163 4.910 1.00 87.44 204 TRP A CA 1
ATOM 1554 C C . TRP A 1 204 ? -10.169 -0.040 4.830 1.00 87.44 204 TRP A C 1
ATOM 1556 O O . TRP A 1 204 ? -10.287 -0.771 5.806 1.00 87.44 204 TRP A O 1
ATOM 1566 N N . GLN A 1 205 ? -10.806 -0.278 3.685 1.00 87.38 205 GLN A N 1
ATOM 1567 C CA . GLN A 1 205 ? -11.637 -1.466 3.492 1.00 87.38 205 GLN A CA 1
ATOM 1568 C C . GLN A 1 205 ? -10.833 -2.754 3.678 1.00 87.38 205 GLN A C 1
ATOM 1570 O O . GLN A 1 205 ? -11.322 -3.678 4.318 1.00 87.38 205 GLN A O 1
ATOM 1575 N N . GLU A 1 206 ? -9.595 -2.798 3.187 1.00 87.25 206 GLU A N 1
ATOM 1576 C CA . GLU A 1 206 ? -8.670 -3.917 3.396 1.00 87.25 206 GLU A CA 1
ATOM 1577 C C . GLU A 1 206 ? -8.320 -4.082 4.887 1.00 87.25 206 GLU A C 1
ATOM 1579 O O . GLU A 1 206 ? -8.543 -5.157 5.446 1.00 87.25 206 GLU A O 1
ATOM 1584 N N . VAL A 1 207 ? -7.900 -3.003 5.563 1.00 92.75 207 VAL A N 1
ATOM 1585 C CA . VAL A 1 207 ? -7.591 -3.001 7.011 1.00 92.75 207 VAL A CA 1
ATOM 1586 C C . VAL A 1 207 ? -8.768 -3.518 7.843 1.00 92.75 207 VAL A C 1
ATOM 1588 O O . VAL A 1 207 ? -8.620 -4.410 8.680 1.00 92.75 207 VAL A O 1
ATOM 1591 N N . PHE A 1 208 ? -9.961 -2.963 7.623 1.00 94.25 208 PHE A N 1
ATOM 1592 C CA . PHE A 1 208 ? -11.151 -3.314 8.391 1.00 94.25 208 PHE A CA 1
ATOM 1593 C C . PHE A 1 208 ? -11.685 -4.707 8.028 1.00 94.25 208 PHE A C 1
ATOM 1595 O O . PHE A 1 208 ? -12.203 -5.406 8.904 1.00 94.25 208 PHE A O 1
ATOM 1602 N N . ALA A 1 209 ? -11.504 -5.165 6.785 1.00 88.06 209 ALA A N 1
ATOM 1603 C CA . ALA A 1 209 ? -11.795 -6.543 6.401 1.00 88.06 209 ALA A CA 1
ATOM 1604 C C . ALA A 1 209 ? -10.870 -7.545 7.111 1.00 88.06 209 ALA A C 1
ATOM 1606 O O . ALA A 1 209 ? -11.357 -8.565 7.604 1.00 88.06 209 ALA A O 1
ATOM 1607 N N . GLU A 1 210 ? -9.568 -7.257 7.222 1.00 90.94 210 GLU A N 1
ATOM 1608 C CA . GLU A 1 210 ? -8.638 -8.090 7.995 1.00 90.94 210 GLU A CA 1
ATOM 1609 C C . GLU A 1 210 ? -9.005 -8.119 9.484 1.00 90.94 210 GLU A C 1
ATOM 1611 O O . GLU A 1 210 ? -9.033 -9.195 10.085 1.00 90.94 210 GLU A O 1
ATOM 1616 N N . MET A 1 211 ? -9.396 -6.976 10.058 1.00 95.75 211 MET A N 1
ATOM 1617 C CA . MET A 1 211 ? -9.840 -6.889 11.454 1.00 95.75 211 MET A CA 1
ATOM 1618 C C . MET A 1 211 ? -11.070 -7.761 11.705 1.00 95.75 211 MET A C 1
ATOM 1620 O O . MET A 1 211 ? -11.117 -8.534 12.661 1.00 95.75 211 MET A O 1
ATOM 1624 N N . LEU A 1 212 ? -12.067 -7.672 10.824 1.00 92.56 212 LEU A N 1
ATOM 1625 C CA . LEU A 1 212 ? -13.295 -8.448 10.941 1.00 92.56 212 LEU A CA 1
ATOM 1626 C C . LEU A 1 212 ? -13.037 -9.945 10.744 1.00 92.56 212 LEU A C 1
ATOM 1628 O O . LEU A 1 212 ? -13.582 -10.768 11.478 1.00 92.56 212 LEU A O 1
ATOM 1632 N N . LYS A 1 213 ? -12.155 -10.307 9.806 1.00 90.75 213 LYS A N 1
ATOM 1633 C CA . LYS A 1 213 ? -11.695 -11.687 9.618 1.00 90.75 213 LYS A CA 1
ATOM 1634 C C . LYS A 1 213 ? -11.023 -12.230 10.882 1.00 90.75 213 LYS A C 1
ATOM 1636 O O . LYS A 1 213 ? -11.347 -13.342 11.295 1.00 90.75 213 LYS A O 1
ATOM 1641 N N . ALA A 1 214 ? -10.131 -11.459 11.504 1.00 91.94 214 ALA A N 1
ATOM 1642 C CA . ALA A 1 214 ? -9.478 -11.842 12.752 1.00 91.94 214 ALA A CA 1
ATOM 1643 C C . ALA A 1 214 ? -10.506 -12.017 13.881 1.00 91.94 214 ALA A C 1
ATOM 1645 O O . ALA A 1 214 ? -10.521 -13.053 14.549 1.00 91.94 214 ALA A O 1
ATOM 1646 N N . ALA A 1 215 ? -11.431 -11.066 14.015 1.00 93.12 215 ALA A N 1
ATOM 1647 C CA . ALA A 1 215 ? -12.469 -11.071 15.037 1.00 93.12 215 ALA A CA 1
ATOM 1648 C C . ALA A 1 215 ? -13.439 -12.251 14.943 1.00 93.12 215 ALA A C 1
ATOM 1650 O O . ALA A 1 215 ? -13.786 -12.824 15.968 1.00 93.12 215 ALA A O 1
ATOM 1651 N N . ARG A 1 216 ? -13.833 -12.677 13.734 1.00 90.69 216 ARG A N 1
ATOM 1652 C CA . ARG A 1 216 ? -14.673 -13.879 13.543 1.00 90.69 216 ARG A CA 1
ATOM 1653 C C . ARG A 1 216 ? -14.060 -15.137 14.157 1.00 90.69 216 ARG A C 1
ATOM 1655 O O . ARG A 1 216 ? -14.789 -16.060 14.506 1.00 90.69 216 ARG A O 1
ATOM 1662 N N . SER A 1 217 ? -12.732 -15.182 14.236 1.00 88.56 217 SER A N 1
ATOM 1663 C CA . SER A 1 217 ? -11.996 -16.312 14.794 1.00 88.56 217 SER A CA 1
ATOM 1664 C C . SER A 1 217 ? -11.681 -16.158 16.285 1.00 88.56 217 SER A C 1
ATOM 1666 O O . SER A 1 217 ? -11.216 -17.122 16.888 1.00 88.56 217 SER A O 1
ATOM 1668 N N . ASP A 1 218 ? -11.854 -14.967 16.861 1.00 91.38 218 ASP A N 1
ATOM 1669 C CA . ASP A 1 218 ? -11.499 -14.664 18.248 1.00 91.38 218 ASP A CA 1
ATOM 1670 C C . ASP A 1 218 ? -12.691 -14.951 19.183 1.00 91.38 218 ASP A C 1
ATOM 1672 O O . ASP A 1 218 ? -13.764 -14.364 18.990 1.00 91.38 218 ASP A O 1
ATOM 1676 N N . PRO A 1 219 ? -12.522 -15.810 20.207 1.00 90.44 219 PRO A N 1
ATOM 1677 C CA . PRO A 1 219 ? -13.561 -16.092 21.197 1.00 90.44 219 PRO A CA 1
ATOM 1678 C C . PRO A 1 219 ? -14.145 -14.844 21.871 1.00 90.44 219 PRO A C 1
ATOM 1680 O O . PRO A 1 219 ? -15.325 -14.837 22.203 1.00 90.44 219 PRO A O 1
ATOM 1683 N N . ALA A 1 220 ? -13.375 -13.755 22.006 1.00 90.75 220 ALA A N 1
ATOM 1684 C CA . ALA A 1 220 ? -13.872 -12.499 22.576 1.00 90.75 220 ALA A CA 1
ATOM 1685 C C . ALA A 1 220 ? -15.067 -11.911 21.807 1.00 90.75 220 ALA A C 1
ATOM 1687 O O . ALA A 1 220 ? -15.898 -11.206 22.381 1.00 90.75 220 ALA A O 1
ATOM 1688 N N . TRP A 1 221 ? -15.157 -12.189 20.505 1.00 91.06 221 TRP A N 1
ATOM 1689 C CA . TRP A 1 221 ? -16.201 -11.656 19.628 1.00 91.06 221 TRP A CA 1
ATOM 1690 C C . TRP A 1 221 ? -17.163 -12.735 19.132 1.00 91.06 221 TRP A C 1
ATOM 1692 O O . TRP A 1 221 ? -18.328 -12.432 18.843 1.00 91.06 221 TRP A O 1
ATOM 1702 N N . ASN A 1 222 ? -16.698 -13.984 19.078 1.00 86.38 222 ASN A N 1
ATOM 1703 C CA . ASN A 1 222 ? -17.437 -15.132 18.576 1.00 86.38 222 ASN A CA 1
ATOM 1704 C C . ASN A 1 222 ? -17.301 -16.362 19.498 1.00 86.38 222 ASN A C 1
ATOM 1706 O O . ASN A 1 222 ? -16.666 -17.353 19.147 1.00 86.38 222 ASN A O 1
ATOM 1710 N N . ASP A 1 223 ? -17.908 -16.280 20.683 1.00 73.88 223 ASP A N 1
ATOM 1711 C CA . ASP A 1 223 ? -17.877 -17.327 21.722 1.00 73.88 223 ASP A CA 1
ATOM 1712 C C . ASP A 1 223 ? -18.876 -18.480 21.475 1.00 73.88 223 ASP A C 1
ATOM 1714 O O . ASP A 1 223 ? -18.723 -19.589 21.974 1.00 73.88 223 ASP A O 1
ATOM 1718 N N . THR A 1 224 ? -19.930 -18.252 20.682 1.00 65.69 224 THR A N 1
ATOM 1719 C CA . THR A 1 224 ? -21.081 -19.174 20.622 1.00 65.69 224 THR A CA 1
ATOM 1720 C C . THR A 1 224 ? -20.917 -20.341 19.648 1.00 65.69 224 THR A C 1
ATOM 1722 O O . THR A 1 224 ? -21.790 -21.202 19.597 1.00 65.69 224 THR A O 1
ATOM 1725 N N . GLY A 1 225 ? -19.853 -20.381 18.835 1.00 58.53 225 GLY A N 1
ATOM 1726 C CA . GLY A 1 225 ? -19.657 -21.409 17.796 1.00 58.53 225 GLY A CA 1
ATOM 1727 C C . GLY A 1 225 ? -20.692 -21.389 16.655 1.00 58.53 225 GLY A C 1
ATOM 1728 O O . GLY A 1 225 ? -20.560 -22.138 15.689 1.00 58.53 225 GLY A O 1
ATOM 1729 N N . GLU A 1 226 ? -21.701 -20.519 16.735 1.00 70.62 226 GLU A N 1
ATOM 1730 C CA . GLU A 1 226 ? -22.695 -20.262 15.695 1.00 70.62 226 GLU A CA 1
ATOM 1731 C C . GLU A 1 226 ? -22.193 -19.215 14.689 1.00 70.62 226 GLU A C 1
ATOM 1733 O O . GLU A 1 226 ? -21.313 -18.402 14.977 1.00 70.62 226 GLU A O 1
ATOM 1738 N N . HIS A 1 227 ? -22.788 -19.187 13.493 1.00 74.31 227 HIS A N 1
ATOM 1739 C CA . HIS A 1 227 ? -22.517 -18.135 12.514 1.00 74.31 227 HIS A CA 1
ATOM 1740 C C . HIS A 1 227 ? -23.064 -16.777 12.993 1.00 74.31 227 HIS A C 1
ATOM 1742 O O . HIS A 1 227 ? -24.195 -16.396 12.695 1.00 74.31 227 HIS A O 1
ATOM 1748 N N . VAL A 1 228 ? -22.236 -16.012 13.709 1.00 82.50 228 VAL A N 1
ATOM 1749 C CA . VAL A 1 228 ? -22.510 -14.610 14.046 1.00 82.50 228 VAL A CA 1
ATOM 1750 C C . VAL A 1 228 ? -22.279 -13.737 12.811 1.00 82.50 228 VAL A C 1
ATOM 1752 O O . VAL A 1 228 ? -21.231 -13.798 12.169 1.00 82.50 228 VAL A O 1
ATOM 1755 N N . THR A 1 229 ? -23.265 -12.908 12.465 1.00 88.06 229 THR A N 1
ATOM 1756 C CA . THR A 1 229 ? -23.139 -11.982 11.329 1.00 88.06 229 THR A CA 1
ATOM 1757 C C . THR A 1 229 ? -22.102 -10.889 11.602 1.00 88.06 229 THR A C 1
ATOM 1759 O O . THR A 1 229 ? -21.952 -10.427 12.732 1.00 88.06 229 THR A O 1
ATOM 1762 N N . ASP A 1 230 ? -21.460 -10.388 10.547 1.00 89.19 230 ASP A N 1
ATOM 1763 C CA . ASP A 1 230 ? -20.512 -9.264 10.619 1.00 89.19 230 ASP A CA 1
ATOM 1764 C C . ASP A 1 230 ? -21.076 -8.045 11.344 1.00 89.19 230 ASP A C 1
ATOM 1766 O O . ASP A 1 230 ? -20.408 -7.413 12.162 1.00 89.19 230 ASP A O 1
ATOM 1770 N N . ARG A 1 231 ? -22.347 -7.738 11.076 1.00 89.00 231 ARG A N 1
ATOM 1771 C CA . ARG A 1 231 ? -23.058 -6.630 11.711 1.00 89.00 231 ARG A CA 1
ATOM 1772 C C . ARG A 1 231 ? -23.136 -6.797 13.227 1.00 89.00 231 ARG A C 1
ATOM 1774 O O . ARG A 1 231 ? -23.033 -5.807 13.947 1.00 89.00 231 ARG A O 1
ATOM 1781 N N . GLU A 1 232 ? -23.334 -8.022 13.702 1.00 89.31 232 GLU A N 1
ATOM 1782 C CA . GLU A 1 232 ? -23.418 -8.320 15.129 1.00 89.31 232 GLU A CA 1
ATOM 1783 C C . GLU A 1 232 ? -22.037 -8.260 15.795 1.00 89.31 232 GLU A C 1
ATOM 1785 O O . GLU A 1 232 ? -21.914 -7.652 16.854 1.00 89.31 232 GLU A O 1
ATOM 1790 N N . ILE A 1 233 ? -20.981 -8.763 15.144 1.00 92.62 233 ILE A N 1
ATOM 1791 C CA . ILE A 1 233 ? -19.595 -8.614 15.630 1.00 92.62 233 ILE A CA 1
ATOM 1792 C C . ILE A 1 233 ? -19.232 -7.130 15.787 1.00 92.62 233 ILE A C 1
ATOM 1794 O O . ILE A 1 233 ? -18.799 -6.703 16.858 1.00 92.62 233 ILE A O 1
ATOM 1798 N N . ILE A 1 234 ? -19.479 -6.321 14.751 1.00 94.38 234 ILE A N 1
ATOM 1799 C CA . ILE A 1 234 ? -19.227 -4.871 14.764 1.00 94.38 234 ILE A CA 1
ATOM 1800 C C . ILE A 1 234 ? -20.017 -4.198 15.891 1.00 94.38 234 ILE A C 1
ATOM 1802 O O . ILE A 1 234 ? -19.484 -3.364 16.623 1.00 94.38 234 ILE A O 1
ATOM 1806 N N . ARG A 1 235 ? -21.290 -4.568 16.074 1.00 93.06 235 ARG A N 1
ATOM 1807 C CA . ARG A 1 235 ? -22.123 -4.023 17.150 1.00 93.06 235 ARG A CA 1
ATOM 1808 C C . ARG A 1 235 ? -21.566 -4.363 18.534 1.00 93.06 235 ARG A C 1
ATOM 1810 O O . ARG A 1 235 ? -21.525 -3.473 19.382 1.00 93.06 235 ARG A O 1
ATOM 1817 N N . ARG A 1 236 ? -21.135 -5.608 18.766 1.00 93.69 236 ARG A N 1
ATOM 1818 C CA . ARG A 1 236 ? -20.526 -6.046 20.036 1.00 93.69 236 ARG A CA 1
ATOM 1819 C C . ARG A 1 236 ? -19.257 -5.262 20.350 1.00 93.69 236 ARG A C 1
ATOM 1821 O O . ARG A 1 236 ? -19.125 -4.770 21.465 1.00 93.69 236 ARG A O 1
ATOM 1828 N N . MET A 1 237 ? -18.383 -5.070 19.362 1.00 96.00 237 MET A N 1
ATOM 1829 C CA . MET A 1 237 ? -17.181 -4.241 19.506 1.00 96.00 237 MET A CA 1
ATOM 1830 C C . MET A 1 237 ? -17.513 -2.804 19.897 1.00 96.00 237 MET A C 1
ATOM 1832 O O . MET A 1 237 ? -16.963 -2.280 20.861 1.00 96.00 237 MET A O 1
ATOM 1836 N N . LEU A 1 238 ? -18.451 -2.170 19.190 1.00 96.56 238 LEU A N 1
ATOM 1837 C CA . LEU A 1 238 ? -18.857 -0.798 19.495 1.00 96.56 238 LEU A CA 1
ATOM 1838 C C . LEU A 1 238 ? -19.437 -0.677 20.908 1.00 96.56 238 LEU A C 1
ATOM 1840 O O . LEU A 1 238 ? -19.116 0.271 21.619 1.00 96.56 238 LEU A O 1
ATOM 1844 N N . LEU A 1 239 ? -20.261 -1.638 21.334 1.00 95.06 239 LEU A N 1
ATOM 1845 C CA . LEU A 1 239 ? -20.798 -1.675 22.695 1.00 95.06 239 LEU A CA 1
ATOM 1846 C C . LEU A 1 239 ? -19.695 -1.864 23.745 1.00 95.06 239 LEU A C 1
ATOM 1848 O O . LEU A 1 239 ? -19.714 -1.164 24.754 1.00 95.06 239 LEU A O 1
ATOM 1852 N N . ALA A 1 240 ? -18.720 -2.742 23.494 1.00 94.12 240 ALA A N 1
ATOM 1853 C CA . ALA A 1 240 ? -17.574 -2.956 24.379 1.00 94.12 240 ALA A CA 1
ATOM 1854 C C . ALA A 1 240 ? -16.700 -1.695 24.523 1.00 94.12 240 ALA A C 1
ATOM 1856 O O . ALA A 1 240 ? -16.227 -1.398 25.616 1.00 94.12 240 ALA A O 1
ATOM 1857 N N . ALA A 1 241 ? -16.563 -0.899 23.458 1.00 93.88 241 ALA A N 1
ATOM 1858 C CA . ALA A 1 241 ? -15.917 0.416 23.507 1.00 93.88 241 ALA A CA 1
ATOM 1859 C C . ALA A 1 241 ? -16.792 1.531 24.123 1.00 93.88 241 ALA A C 1
ATOM 1861 O O . ALA A 1 241 ? -16.363 2.681 24.184 1.00 93.88 241 ALA A O 1
ATOM 1862 N N . GLY A 1 242 ? -18.018 1.236 24.569 1.00 95.19 242 GLY A N 1
ATOM 1863 C CA . GLY A 1 242 ? -18.904 2.214 25.208 1.00 95.19 242 GLY A CA 1
ATOM 1864 C C . GLY A 1 242 ? -19.714 3.083 24.238 1.00 95.19 242 GLY A C 1
ATOM 1865 O O . GLY A 1 242 ? -20.070 4.213 24.575 1.00 95.19 242 GLY A O 1
ATOM 1866 N N . ALA A 1 243 ? -20.019 2.599 23.027 1.00 95.25 243 ALA A N 1
ATOM 1867 C CA . ALA A 1 243 ? -20.809 3.359 22.057 1.00 95.25 243 ALA A CA 1
ATOM 1868 C C . ALA A 1 243 ? -22.225 3.638 22.575 1.00 95.25 243 ALA A C 1
ATOM 1870 O O . ALA A 1 243 ? -22.996 2.728 22.888 1.00 95.25 243 ALA A O 1
ATOM 1871 N N . THR A 1 244 ? -22.596 4.919 22.608 1.00 95.38 244 THR A N 1
ATOM 1872 C CA . THR A 1 244 ? -23.942 5.346 22.999 1.00 95.38 244 THR A CA 1
ATOM 1873 C C . THR A 1 244 ? -24.978 4.935 21.955 1.00 95.38 244 THR A C 1
ATOM 1875 O O . THR A 1 244 ? -24.674 4.736 20.775 1.00 95.38 244 THR A O 1
ATOM 1878 N N . ARG A 1 245 ? -26.252 4.877 22.362 1.00 93.12 245 ARG A N 1
ATOM 1879 C CA . ARG A 1 245 ? -27.371 4.614 21.441 1.00 93.12 245 ARG A CA 1
ATOM 1880 C C . ARG A 1 245 ? -27.415 5.611 20.278 1.00 93.12 245 ARG A C 1
ATOM 1882 O O . ARG A 1 245 ? -27.736 5.224 19.158 1.00 93.12 245 ARG A O 1
ATOM 1889 N N . GLU A 1 246 ? -27.070 6.871 20.538 1.00 92.31 246 GLU A N 1
ATOM 1890 C CA . GLU A 1 246 ? -26.982 7.912 19.512 1.00 92.31 246 GLU A CA 1
ATOM 1891 C C . GLU A 1 246 ? -25.883 7.622 18.495 1.00 92.31 246 GLU A C 1
ATOM 1893 O O . GLU A 1 246 ? -26.104 7.790 17.301 1.00 92.31 246 GLU A O 1
ATOM 1898 N N . LEU A 1 247 ? -24.712 7.163 18.945 1.00 92.00 247 LEU A N 1
ATOM 1899 C CA . LEU A 1 247 ? -23.600 6.839 18.058 1.00 92.00 247 LEU A CA 1
ATOM 1900 C C . LEU A 1 247 ? -23.874 5.564 17.249 1.00 92.00 247 LEU A C 1
ATOM 1902 O O . LEU A 1 247 ? -23.597 5.531 16.055 1.00 92.00 247 LEU A O 1
ATOM 1906 N N . LEU A 1 248 ? -24.502 4.553 17.856 1.00 92.31 248 LEU A N 1
ATOM 1907 C CA . LEU A 1 248 ? -24.925 3.334 17.158 1.00 92.31 248 LEU A CA 1
ATOM 1908 C C . LEU A 1 248 ? -25.948 3.603 16.048 1.00 92.31 248 LEU A C 1
ATOM 1910 O O . LEU A 1 248 ? -26.014 2.837 15.087 1.00 92.31 248 LEU A O 1
ATOM 1914 N N . ALA A 1 249 ? -26.718 4.693 16.129 1.00 91.69 249 ALA A N 1
ATOM 1915 C CA . ALA A 1 249 ? -27.601 5.094 15.037 1.00 91.69 249 ALA A CA 1
ATOM 1916 C C . ALA A 1 249 ? -26.821 5.408 13.747 1.00 91.69 249 ALA A C 1
ATOM 1918 O O . ALA A 1 249 ? -27.379 5.260 12.666 1.00 91.69 249 ALA A O 1
ATOM 1919 N N . TRP A 1 250 ? -25.534 5.766 13.849 1.00 92.50 250 TRP A N 1
ATOM 1920 C CA . TRP A 1 250 ? -24.646 6.060 12.721 1.00 92.50 250 TRP A CA 1
ATOM 1921 C C . TRP A 1 250 ? -24.010 4.829 12.077 1.00 92.50 250 TRP A C 1
ATOM 1923 O O . TRP A 1 250 ? -23.268 4.991 11.118 1.00 92.50 250 TRP A O 1
ATOM 1933 N N . LEU A 1 251 ? -24.331 3.605 12.511 1.00 90.62 251 LEU A N 1
ATOM 1934 C CA . LEU A 1 251 ? -23.794 2.370 11.922 1.00 90.62 251 LEU A CA 1
ATOM 1935 C C . LEU A 1 251 ? -23.809 2.328 10.373 1.00 90.62 251 LEU A C 1
ATOM 1937 O O . LEU A 1 251 ? -22.839 1.821 9.813 1.00 90.62 251 LEU A O 1
ATOM 1941 N N . PRO A 1 252 ? -24.816 2.876 9.653 1.00 90.12 252 PRO A N 1
ATOM 1942 C CA . PRO A 1 252 ? -24.810 2.872 8.190 1.00 90.12 252 PRO A CA 1
ATOM 1943 C C . PRO A 1 252 ? -23.598 3.547 7.533 1.00 90.12 252 PRO A C 1
ATOM 1945 O O . PRO A 1 252 ? -23.196 3.126 6.449 1.00 90.12 252 PRO A O 1
ATOM 1948 N N . VAL A 1 253 ? -22.969 4.542 8.175 1.00 89.06 253 VAL A N 1
ATOM 1949 C CA . VAL A 1 253 ? -21.779 5.215 7.610 1.00 89.06 253 VAL A CA 1
ATOM 1950 C C . VAL A 1 253 ? -20.556 4.300 7.566 1.00 89.06 253 VAL A C 1
ATOM 1952 O O . VAL A 1 253 ? -19.643 4.531 6.778 1.00 89.06 253 VAL A O 1
ATOM 1955 N N . LEU A 1 254 ? -20.550 3.213 8.347 1.00 90.25 254 LEU A N 1
ATOM 1956 C CA . LEU A 1 254 ? -19.492 2.206 8.292 1.00 90.25 254 LEU A CA 1
ATOM 1957 C C . LEU A 1 254 ? -19.456 1.448 6.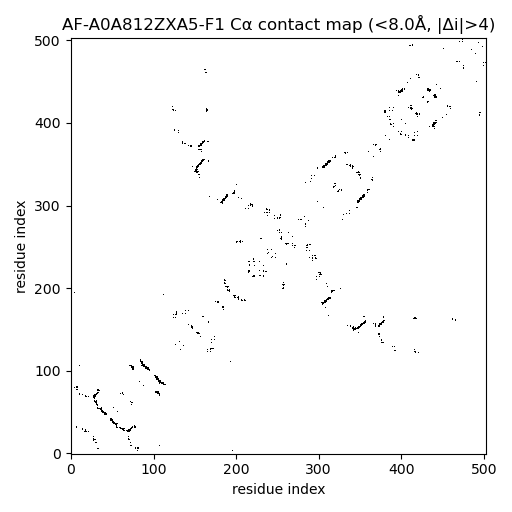962 1.00 90.25 254 LEU A C 1
ATOM 1959 O O . LEU A 1 254 ? -18.443 0.819 6.676 1.00 90.25 254 LEU A O 1
ATOM 1963 N N . ARG A 1 255 ? -20.482 1.561 6.102 1.00 86.19 255 ARG A N 1
ATOM 1964 C CA . ARG A 1 255 ? -20.430 1.035 4.726 1.00 86.19 255 ARG A CA 1
ATOM 1965 C C . ARG A 1 255 ? -19.235 1.578 3.931 1.00 86.19 255 ARG A C 1
ATOM 1967 O O . ARG A 1 255 ? -18.765 0.915 3.013 1.00 86.19 255 ARG A O 1
ATOM 1974 N N . LEU A 1 256 ? -18.712 2.752 4.302 1.00 81.19 256 LEU A N 1
ATOM 1975 C CA . LEU A 1 256 ? -17.519 3.341 3.689 1.00 81.19 256 LEU A CA 1
ATOM 1976 C C . LEU A 1 256 ? -16.264 2.462 3.833 1.00 81.19 256 LEU A C 1
ATOM 1978 O O . LEU A 1 256 ? -15.446 2.429 2.913 1.00 81.19 256 LEU A O 1
ATOM 1982 N N . VAL A 1 257 ? -16.138 1.750 4.957 1.00 85.69 257 VAL A N 1
ATOM 1983 C CA . VAL A 1 257 ? -15.011 0.850 5.264 1.00 85.69 257 VAL A CA 1
ATOM 1984 C C . VAL A 1 257 ? -15.413 -0.632 5.267 1.00 85.69 257 VAL A C 1
ATOM 1986 O O . VAL A 1 257 ? -14.562 -1.497 5.129 1.00 85.69 257 VAL A O 1
ATOM 1989 N N . PHE A 1 258 ? -16.708 -0.943 5.339 1.00 85.38 258 PHE A N 1
ATOM 1990 C CA . PHE A 1 258 ? -17.254 -2.291 5.192 1.00 85.38 258 PHE A CA 1
ATOM 1991 C C . PHE A 1 258 ? -18.285 -2.326 4.053 1.00 85.38 258 PHE A C 1
ATOM 1993 O O . PHE A 1 258 ? -19.491 -2.268 4.313 1.00 85.38 258 PHE A O 1
ATOM 2000 N N . PRO A 1 259 ? -17.858 -2.444 2.784 1.00 75.06 259 PRO A N 1
ATOM 2001 C CA . PRO A 1 259 ? -18.771 -2.395 1.639 1.00 75.06 259 PRO A CA 1
ATOM 2002 C C . PRO A 1 259 ? -19.819 -3.519 1.653 1.00 75.06 259 PRO A C 1
ATOM 2004 O O . PRO A 1 259 ? -20.911 -3.340 1.116 1.00 75.06 259 PRO A O 1
ATOM 2007 N N . ALA A 1 260 ? -19.521 -4.642 2.318 1.00 72.88 260 ALA A N 1
ATOM 2008 C CA . ALA A 1 260 ? -20.435 -5.769 2.497 1.00 72.88 260 ALA A CA 1
ATOM 2009 C C . ALA A 1 260 ? -21.611 -5.480 3.454 1.00 72.88 260 ALA A C 1
ATOM 2011 O O . ALA A 1 260 ? -22.585 -6.234 3.473 1.00 72.88 260 ALA A O 1
ATOM 2012 N N . LEU A 1 261 ? -21.560 -4.404 4.253 1.00 77.81 261 LEU A N 1
ATOM 2013 C CA . LEU A 1 261 ? -22.692 -4.022 5.094 1.00 77.81 261 LEU A CA 1
ATOM 2014 C C . LEU A 1 261 ? -23.804 -3.409 4.240 1.00 77.81 261 LEU A C 1
ATOM 2016 O O . LEU A 1 261 ? -23.710 -2.272 3.771 1.00 77.81 261 LEU A O 1
ATOM 2020 N N . TYR A 1 262 ? -24.895 -4.156 4.079 1.00 74.00 262 TYR A N 1
ATOM 2021 C CA . TYR A 1 262 ? -26.047 -3.680 3.329 1.00 74.00 262 TYR A CA 1
ATOM 2022 C C . TYR A 1 262 ? -26.908 -2.730 4.168 1.00 74.00 262 TYR A C 1
ATOM 2024 O O . TYR A 1 262 ? -27.633 -3.127 5.083 1.00 74.00 262 TYR A O 1
ATOM 2032 N N . PHE A 1 263 ? -26.845 -1.454 3.804 1.00 73.31 263 PHE A N 1
ATOM 2033 C CA . PHE A 1 263 ? -27.772 -0.412 4.221 1.00 73.31 263 PHE A CA 1
ATOM 2034 C C . PHE A 1 263 ? -28.297 0.262 2.952 1.00 73.31 263 PHE A C 1
ATOM 2036 O O . PHE A 1 263 ? -27.520 0.482 2.018 1.00 73.31 263 PHE A O 1
ATOM 2043 N N . GLY A 1 264 ? -29.593 0.586 2.902 1.00 69.06 264 GLY A N 1
ATOM 2044 C CA . GLY A 1 264 ? -30.195 1.216 1.722 1.00 69.06 264 GLY A CA 1
ATOM 2045 C C . GLY A 1 264 ? -29.388 2.448 1.268 1.00 69.06 264 GLY A C 1
ATOM 2046 O O . GLY A 1 264 ? -29.024 3.264 2.121 1.00 69.06 264 GLY A O 1
ATOM 2047 N N . PRO A 1 265 ? -29.076 2.599 -0.036 1.00 67.44 265 PRO A N 1
ATOM 2048 C CA . PRO A 1 265 ? -28.100 3.581 -0.529 1.00 67.44 265 PRO A CA 1
ATOM 2049 C C . PRO A 1 265 ? -28.449 5.026 -0.143 1.00 67.44 265 PRO A C 1
ATOM 2051 O O . PRO A 1 265 ? -27.576 5.780 0.282 1.00 67.44 265 PRO A O 1
ATOM 2054 N N . ASN A 1 266 ? -29.738 5.376 -0.167 1.00 72.31 266 ASN A N 1
ATOM 2055 C CA . ASN A 1 266 ? -30.226 6.707 0.212 1.00 72.31 266 ASN A CA 1
ATOM 2056 C C . ASN A 1 266 ? -29.933 7.057 1.677 1.00 72.31 266 ASN A C 1
ATOM 2058 O O . ASN A 1 266 ? -29.637 8.206 1.993 1.00 72.31 266 ASN A O 1
ATOM 2062 N N . VAL A 1 267 ? -29.982 6.066 2.575 1.00 79.75 267 VAL A N 1
ATOM 2063 C CA . VAL A 1 267 ? -29.691 6.270 4.001 1.00 79.75 267 VAL A CA 1
ATOM 2064 C C . VAL A 1 267 ? -28.211 6.575 4.190 1.00 79.75 267 VAL A C 1
ATOM 2066 O O . VAL A 1 267 ? -27.863 7.499 4.916 1.00 79.75 267 VAL A O 1
ATOM 2069 N N . VAL A 1 268 ? -27.335 5.831 3.513 1.00 79.06 268 VAL A N 1
ATOM 2070 C CA . VAL A 1 268 ? -25.884 6.010 3.640 1.00 79.06 268 VAL A CA 1
ATOM 2071 C C . VAL A 1 268 ? -25.464 7.377 3.110 1.00 79.06 268 VAL A C 1
ATOM 2073 O O . VAL A 1 268 ? -24.793 8.109 3.832 1.00 79.06 268 VAL A O 1
ATOM 2076 N N . ASN A 1 269 ? -25.913 7.760 1.912 1.00 76.75 269 ASN A N 1
ATOM 2077 C CA . ASN A 1 269 ? -25.549 9.045 1.309 1.00 76.75 269 ASN A CA 1
ATOM 2078 C C . ASN A 1 269 ? -26.002 10.232 2.172 1.00 76.75 269 ASN A C 1
ATOM 2080 O O . ASN A 1 269 ? -25.183 11.082 2.514 1.00 76.75 269 ASN A O 1
ATOM 2084 N N . ALA A 1 270 ? -27.260 10.231 2.627 1.00 79.12 270 ALA A N 1
ATOM 2085 C CA . ALA A 1 270 ? -27.783 11.291 3.490 1.00 79.12 270 ALA A CA 1
ATOM 2086 C C . ALA A 1 270 ? -27.014 11.405 4.820 1.00 79.12 270 ALA A C 1
ATOM 2088 O O . ALA A 1 270 ? -26.816 12.500 5.348 1.00 79.12 270 ALA A O 1
ATOM 2089 N N . MET A 1 271 ? -26.565 10.279 5.385 1.00 85.50 271 MET A N 1
ATOM 2090 C CA . MET A 1 271 ? -25.776 10.287 6.617 1.00 85.50 271 MET A CA 1
ATOM 2091 C C . MET A 1 271 ? -24.346 10.768 6.388 1.00 85.50 271 MET A C 1
ATOM 2093 O O . MET A 1 271 ? -23.841 11.527 7.208 1.00 85.50 271 MET A O 1
ATOM 2097 N N . VAL A 1 272 ? -23.705 10.371 5.290 1.00 82.75 272 VAL A N 1
ATOM 2098 C CA . VAL A 1 272 ? -22.356 10.830 4.931 1.00 82.75 272 VAL A CA 1
ATOM 2099 C C . VAL A 1 272 ? -22.346 12.345 4.722 1.00 82.75 272 VAL A C 1
ATOM 2101 O O . VAL A 1 272 ? -21.522 13.027 5.327 1.00 82.75 272 VAL A O 1
ATOM 2104 N N . GLU A 1 273 ? -23.310 12.887 3.972 1.00 81.94 273 GLU A N 1
ATOM 2105 C CA . GLU A 1 273 ? -23.469 14.337 3.792 1.00 81.94 273 GLU A CA 1
ATOM 2106 C C . GLU A 1 273 ? -23.681 15.055 5.130 1.00 81.94 273 GLU A C 1
ATOM 2108 O O . GLU A 1 273 ? -23.010 16.042 5.435 1.00 81.94 273 GLU A O 1
ATOM 2113 N N . ARG A 1 274 ? -24.566 14.523 5.981 1.00 83.94 274 ARG A N 1
ATOM 2114 C CA . ARG A 1 274 ? -24.816 15.082 7.314 1.00 83.94 274 ARG A CA 1
ATOM 2115 C C . ARG A 1 274 ? -23.580 15.037 8.218 1.00 83.94 274 ARG A C 1
ATOM 2117 O O . ARG A 1 274 ? -23.407 15.936 9.038 1.00 83.94 274 ARG A O 1
ATOM 2124 N N . ASP A 1 275 ? -22.756 13.996 8.127 1.00 84.44 275 ASP A N 1
ATOM 2125 C CA . ASP A 1 275 ? -21.511 13.890 8.895 1.00 84.44 275 ASP A CA 1
ATOM 2126 C C . ASP A 1 275 ? -20.491 14.934 8.413 1.00 84.44 275 ASP A C 1
ATOM 2128 O O . ASP A 1 275 ? -19.940 15.682 9.223 1.00 84.44 275 ASP A O 1
ATOM 2132 N N . ALA A 1 276 ? -20.339 15.066 7.090 1.00 79.88 276 ALA A N 1
ATOM 2133 C CA . ALA A 1 276 ? -19.435 16.020 6.450 1.00 79.88 276 ALA A CA 1
ATOM 2134 C C . ALA A 1 276 ? -19.772 17.487 6.777 1.00 79.88 276 ALA A C 1
ATOM 2136 O O . ALA A 1 276 ? -18.867 18.279 7.038 1.00 79.88 276 ALA A O 1
ATOM 2137 N N . LEU A 1 277 ? -21.060 17.850 6.862 1.00 80.50 277 LEU A N 1
ATOM 2138 C CA . LEU A 1 277 ? -21.501 19.209 7.228 1.00 80.50 277 LEU A CA 1
ATOM 2139 C C . LEU A 1 277 ? -20.950 19.697 8.579 1.00 80.50 277 LEU A C 1
ATOM 2141 O O . LEU A 1 277 ? -20.855 20.902 8.812 1.00 80.50 277 LEU A O 1
ATOM 2145 N N . HIS A 1 278 ? -20.590 18.779 9.477 1.00 75.56 278 HIS A N 1
ATOM 2146 C CA . HIS A 1 278 ? -20.081 19.099 10.809 1.00 75.56 278 HIS A CA 1
ATOM 2147 C C . HIS A 1 278 ? -18.589 18.788 10.991 1.00 75.56 278 HIS A C 1
ATOM 2149 O O . HIS A 1 278 ? -18.084 18.939 12.103 1.00 75.56 278 HIS A O 1
ATOM 2155 N N . ALA A 1 279 ? -17.874 18.406 9.928 1.00 71.94 279 ALA A N 1
ATOM 2156 C CA . ALA A 1 279 ? -16.467 18.000 9.993 1.00 71.94 279 ALA A CA 1
ATOM 2157 C C . ALA A 1 279 ? -15.542 19.075 10.598 1.00 71.94 279 ALA A C 1
ATOM 2159 O O . ALA A 1 279 ? -14.539 18.753 11.222 1.00 71.94 279 ALA A O 1
ATOM 2160 N N . LYS A 1 280 ? -15.899 20.361 10.466 1.00 71.31 280 LYS A N 1
ATOM 2161 C CA . LYS A 1 280 ? -15.115 21.489 11.005 1.00 71.31 280 LYS A CA 1
ATOM 2162 C C . LYS A 1 280 ? -15.280 21.717 12.510 1.00 71.31 280 LYS A C 1
ATOM 2164 O O . LYS A 1 280 ? -14.464 22.411 13.103 1.00 71.31 280 LYS A O 1
ATOM 2169 N N . THR A 1 281 ? -16.356 21.218 13.119 1.00 72.19 281 THR A N 1
ATOM 2170 C CA . THR A 1 281 ? -16.698 21.517 14.524 1.00 72.19 281 THR A CA 1
ATOM 2171 C C . THR A 1 281 ? -16.629 20.304 15.437 1.00 72.19 281 THR A C 1
ATOM 2173 O O . THR A 1 281 ? -16.633 20.458 16.657 1.00 72.19 281 THR A O 1
ATOM 2176 N N . ARG A 1 282 ? -16.577 19.094 14.876 1.00 80.12 282 ARG A N 1
ATOM 2177 C CA . ARG A 1 282 ? -16.456 17.847 15.630 1.00 80.12 282 ARG A CA 1
ATOM 2178 C C . ARG A 1 282 ? -15.808 16.755 14.775 1.00 80.12 282 ARG A C 1
ATOM 2180 O O . ARG A 1 282 ? -15.944 16.803 13.553 1.00 80.12 282 ARG A O 1
ATOM 2187 N N . PRO A 1 283 ? -15.210 15.725 15.400 1.00 82.00 283 PRO A N 1
ATOM 2188 C CA . PRO A 1 283 ? -14.725 14.558 14.677 1.00 82.00 283 PRO A CA 1
ATOM 2189 C C . PRO A 1 283 ? -15.851 13.895 13.883 1.00 82.00 283 PRO A C 1
ATOM 2191 O O . PRO A 1 283 ? -16.973 13.741 14.386 1.00 82.00 283 PRO A O 1
ATOM 2194 N N . LEU A 1 284 ? -15.531 13.461 12.665 1.00 88.69 284 LEU A N 1
ATOM 2195 C CA . LEU A 1 284 ? -16.436 12.673 11.833 1.00 88.69 284 LEU A CA 1
ATOM 2196 C C . LEU A 1 284 ? -16.901 11.422 12.592 1.00 88.69 284 LEU A C 1
ATOM 2198 O O . LEU A 1 284 ? -16.118 10.727 13.256 1.00 88.69 284 LEU A O 1
ATOM 2202 N N . LYS A 1 285 ? -18.192 11.103 12.493 1.00 91.50 285 LYS A N 1
ATOM 2203 C CA . LYS A 1 285 ? -18.776 9.927 13.143 1.00 91.50 285 LYS A CA 1
ATOM 2204 C C . LYS A 1 285 ? -18.182 8.640 12.602 1.00 91.50 285 LYS A C 1
ATOM 2206 O O . LYS A 1 285 ? -17.932 7.738 13.397 1.00 91.50 285 LYS A O 1
ATOM 2211 N N . VAL A 1 286 ? -17.883 8.568 11.303 1.00 89.56 286 VAL A N 1
ATOM 2212 C CA . VAL A 1 286 ? -17.187 7.397 10.743 1.00 89.56 286 VAL A CA 1
ATOM 2213 C C . VAL A 1 286 ? -15.814 7.190 11.387 1.00 89.56 286 VAL A C 1
ATOM 2215 O O . VAL A 1 286 ? -15.493 6.073 11.774 1.00 89.56 286 VAL A O 1
ATOM 2218 N N . VAL A 1 287 ? -15.048 8.262 11.611 1.00 91.56 287 VAL A N 1
ATOM 2219 C CA . VAL A 1 287 ? -13.727 8.198 12.258 1.00 91.56 287 VAL A CA 1
ATOM 2220 C C . VAL A 1 287 ? -13.861 7.766 13.711 1.00 91.56 287 VAL A C 1
ATOM 2222 O O . VAL A 1 287 ? -13.131 6.891 14.167 1.00 91.56 287 VAL A O 1
ATOM 2225 N N . THR A 1 288 ? -14.843 8.326 14.421 1.00 94.12 288 THR A N 1
ATOM 2226 C CA . THR A 1 288 ? -15.138 7.954 15.811 1.00 94.12 288 THR A CA 1
ATOM 2227 C C . THR A 1 288 ? -15.476 6.465 15.921 1.00 94.12 288 THR A C 1
ATOM 2229 O O . THR A 1 288 ? -14.906 5.765 16.751 1.00 94.12 288 THR A O 1
ATOM 2232 N N . LEU A 1 289 ? -16.364 5.958 15.061 1.00 95.44 289 LEU A N 1
ATOM 2233 C CA . LEU A 1 289 ? -16.746 4.545 15.037 1.00 95.44 289 LEU A CA 1
ATOM 2234 C C . LEU A 1 289 ? -15.553 3.641 14.694 1.00 95.44 289 LEU A C 1
ATOM 2236 O O . LEU A 1 289 ? -15.328 2.652 15.383 1.00 95.44 289 LEU A O 1
ATOM 2240 N N . CYS A 1 290 ? -14.762 3.994 13.679 1.00 95.69 290 CYS A N 1
ATOM 2241 C CA . CYS A 1 290 ? -13.548 3.271 13.296 1.00 95.69 290 CYS A CA 1
ATOM 2242 C C . CYS A 1 290 ? -12.528 3.198 14.442 1.00 95.69 290 CYS A C 1
ATOM 2244 O O . CYS A 1 290 ? -12.023 2.118 14.747 1.00 95.69 290 CYS A O 1
ATOM 2246 N N . LYS A 1 291 ? -12.281 4.322 15.127 1.00 95.81 291 LYS A N 1
ATOM 2247 C CA . LYS A 1 291 ? -11.425 4.386 16.317 1.00 95.81 291 LYS A CA 1
ATOM 2248 C C . LYS A 1 291 ? -11.925 3.448 17.417 1.00 95.81 291 LYS A C 1
ATOM 2250 O O . LYS A 1 291 ? -11.140 2.682 17.964 1.00 95.81 291 LYS A O 1
ATOM 2255 N N . MET A 1 292 ? -13.227 3.463 17.708 1.00 96.62 292 MET A N 1
ATOM 2256 C CA . MET A 1 292 ? -13.830 2.582 18.716 1.00 96.62 292 MET A CA 1
ATOM 2257 C C . MET A 1 292 ? -13.733 1.102 18.347 1.00 96.62 292 MET A C 1
ATOM 2259 O O . MET A 1 292 ? -13.512 0.275 19.224 1.00 96.62 292 MET A O 1
ATOM 2263 N N . LEU A 1 293 ? -13.877 0.759 17.065 1.00 97.44 293 LEU A N 1
ATOM 2264 C CA . LEU A 1 293 ? -13.718 -0.618 16.599 1.00 97.44 293 LEU A CA 1
ATOM 2265 C C . LEU A 1 293 ? -12.295 -1.127 16.821 1.00 97.44 293 LEU A C 1
ATOM 2267 O O . LEU A 1 293 ? -12.127 -2.194 17.405 1.00 97.44 293 LEU A O 1
ATOM 2271 N N . VAL A 1 294 ? -11.286 -0.354 16.411 1.00 96.50 294 VAL A N 1
ATOM 2272 C CA . VAL A 1 294 ? -9.872 -0.706 16.622 1.00 96.50 294 VAL A CA 1
ATOM 2273 C C . VAL A 1 294 ? -9.544 -0.782 18.115 1.00 96.50 294 VAL A C 1
ATOM 2275 O O . VAL A 1 294 ? -8.855 -1.712 18.546 1.00 96.50 294 VAL A O 1
ATOM 2278 N N . ASP A 1 295 ? -10.062 0.159 18.913 1.00 94.81 295 ASP A N 1
ATOM 2279 C CA . ASP A 1 295 ? -9.879 0.185 20.366 1.00 94.81 295 ASP A CA 1
ATOM 2280 C C . ASP A 1 295 ? -10.485 -1.059 21.030 1.00 94.81 295 ASP A C 1
ATOM 2282 O O . ASP A 1 295 ? -9.803 -1.755 21.786 1.00 94.81 295 ASP A O 1
ATOM 2286 N N . ALA A 1 296 ? -11.737 -1.394 20.714 1.00 95.75 296 ALA A N 1
ATOM 2287 C CA . ALA A 1 296 ? -12.397 -2.580 21.246 1.00 95.75 296 ALA A CA 1
ATOM 2288 C C . ALA A 1 296 ? -11.647 -3.846 20.830 1.00 95.75 296 ALA A C 1
ATOM 2290 O O . ALA A 1 296 ? -11.232 -4.620 21.694 1.00 95.75 296 ALA A O 1
ATOM 2291 N N . PHE A 1 297 ? -11.430 -4.010 19.519 1.00 96.12 297 PHE A N 1
ATOM 2292 C CA . PHE A 1 297 ? -10.757 -5.160 18.922 1.00 96.12 297 PHE A CA 1
ATOM 2293 C C . PHE A 1 297 ? -9.423 -5.426 19.613 1.00 96.12 297 PHE A C 1
ATOM 2295 O O . PHE A 1 297 ? -9.193 -6.530 20.096 1.00 96.12 297 PHE A O 1
ATOM 2302 N N . THR A 1 298 ? -8.584 -4.398 19.744 1.00 94.31 298 THR A N 1
ATOM 2303 C CA . THR A 1 298 ? -7.252 -4.552 20.333 1.00 94.31 298 THR A CA 1
ATOM 2304 C C . THR A 1 298 ? -7.310 -4.771 21.843 1.00 94.31 298 THR A C 1
ATOM 2306 O O . THR A 1 298 ? -6.530 -5.558 22.363 1.00 94.31 298 THR A O 1
ATOM 2309 N N . THR A 1 299 ? -8.217 -4.105 22.572 1.00 93.12 299 THR A N 1
ATOM 2310 C CA . THR A 1 299 ? -8.337 -4.274 24.038 1.00 93.12 299 THR A CA 1
ATOM 2311 C C . THR A 1 299 ? -8.743 -5.691 24.414 1.00 93.12 299 THR A C 1
ATOM 2313 O O . THR A 1 299 ? -8.166 -6.269 25.332 1.00 93.12 299 THR A O 1
ATOM 2316 N N . HIS A 1 300 ? -9.748 -6.230 23.726 1.00 93.19 300 HIS A N 1
ATOM 2317 C CA . HIS A 1 300 ? -10.397 -7.477 24.121 1.00 93.19 300 HIS A CA 1
ATOM 2318 C C . HIS A 1 300 ? -9.931 -8.694 23.319 1.00 93.19 300 HIS A C 1
ATOM 2320 O O . HIS A 1 300 ? -10.309 -9.803 23.678 1.00 93.19 300 HIS A O 1
ATOM 2326 N N . SER A 1 301 ? -9.107 -8.512 22.277 1.00 88.31 301 SER A N 1
ATOM 2327 C CA . SER A 1 301 ? -8.477 -9.618 21.542 1.00 88.31 301 SER A CA 1
ATOM 2328 C C . SER A 1 301 ? -7.825 -10.601 22.512 1.00 88.31 301 SER A C 1
ATOM 2330 O O . SER A 1 301 ? -7.040 -10.197 23.377 1.00 88.31 301 SER A O 1
ATOM 2332 N N . THR A 1 302 ? -8.131 -11.888 22.367 1.00 86.75 302 THR A N 1
ATOM 2333 C CA . THR A 1 302 ? -7.489 -12.964 23.144 1.00 86.75 302 THR A CA 1
ATOM 2334 C C . THR A 1 302 ? -6.289 -13.559 22.418 1.00 86.75 302 THR A C 1
ATOM 2336 O O . THR A 1 302 ? -5.483 -14.253 23.032 1.00 86.75 302 THR A O 1
ATOM 2339 N N . LYS A 1 303 ? -6.149 -13.269 21.120 1.00 86.94 303 LYS A N 1
ATOM 2340 C CA . LYS A 1 303 ? -5.153 -13.887 20.236 1.00 86.94 303 LYS A CA 1
ATOM 2341 C C . LYS A 1 303 ? -3.897 -13.059 19.999 1.00 86.94 303 LYS A C 1
ATOM 2343 O O . LYS A 1 303 ? -2.951 -13.582 19.424 1.00 86.94 303 LYS A O 1
ATOM 2348 N N . SER A 1 304 ? -3.899 -11.782 20.370 1.00 88.19 304 SER A N 1
ATOM 2349 C CA . SER A 1 304 ? -2.762 -10.889 20.137 1.00 88.19 304 SER A CA 1
ATOM 2350 C C . SER A 1 304 ? -2.433 -10.043 21.359 1.00 88.19 304 SER A C 1
ATOM 2352 O O . SER A 1 304 ? -3.319 -9.666 22.136 1.00 88.19 304 SER A O 1
ATOM 2354 N N . GLN A 1 305 ? -1.152 -9.712 21.515 1.00 89.56 305 GLN A N 1
ATOM 2355 C CA . GLN A 1 305 ? -0.684 -8.808 22.570 1.00 89.56 305 GLN A CA 1
ATOM 2356 C C . GLN A 1 305 ? -0.913 -7.337 22.210 1.00 89.56 305 GLN A C 1
ATOM 2358 O O . GLN A 1 305 ? -0.973 -6.491 23.093 1.00 89.56 305 GLN A O 1
ATOM 2363 N N . GLY A 1 306 ? -1.142 -7.040 20.933 1.00 92.62 306 GLY A N 1
ATOM 2364 C CA . GLY A 1 306 ? -1.499 -5.723 20.420 1.00 92.62 306 GLY A CA 1
ATOM 2365 C C . GLY A 1 306 ? -1.840 -5.785 18.936 1.00 92.62 306 GLY A C 1
ATOM 2366 O O . GLY A 1 306 ? -2.122 -6.865 18.402 1.00 92.62 306 GLY A O 1
ATOM 2367 N N . THR A 1 307 ? -1.811 -4.630 18.279 1.00 95.19 307 THR A N 1
ATOM 2368 C CA . THR A 1 307 ? -2.186 -4.487 16.870 1.00 95.19 307 THR A CA 1
ATOM 2369 C C . THR A 1 307 ? -1.256 -3.517 16.144 1.00 95.19 307 THR A C 1
ATOM 2371 O O . THR A 1 307 ? -1.020 -2.409 16.621 1.00 95.19 307 THR A O 1
ATOM 2374 N N . VAL A 1 308 ? -0.785 -3.904 14.959 1.00 96.12 308 VAL A N 1
ATOM 2375 C CA . VAL A 1 308 ? -0.130 -3.030 13.982 1.00 96.12 308 VAL A CA 1
ATOM 2376 C C . VAL A 1 308 ? -1.085 -2.806 12.816 1.00 96.12 308 VAL A C 1
ATOM 2378 O O . VAL A 1 308 ? -1.495 -3.751 12.143 1.00 96.12 308 VAL A O 1
ATOM 2381 N N . ILE A 1 309 ? -1.431 -1.551 12.558 1.00 96.88 309 ILE A N 1
ATOM 2382 C CA . ILE A 1 309 ? -2.153 -1.132 11.359 1.00 96.88 309 ILE A CA 1
ATOM 2383 C C . ILE A 1 309 ? -1.108 -0.700 10.337 1.00 96.88 309 ILE A C 1
ATOM 2385 O O . ILE A 1 309 ? -0.401 0.278 10.565 1.00 96.88 309 ILE A O 1
ATOM 2389 N N . LEU A 1 310 ? -0.998 -1.429 9.231 1.00 95.38 310 LEU A N 1
ATOM 2390 C CA . LEU A 1 310 ? -0.011 -1.188 8.183 1.00 95.38 310 LEU A CA 1
ATOM 2391 C C . LEU A 1 310 ? -0.693 -0.622 6.935 1.00 95.38 310 LEU A C 1
ATOM 2393 O O . LEU A 1 310 ? -1.392 -1.340 6.225 1.00 95.38 310 LEU A O 1
ATOM 2397 N N . LEU A 1 311 ? -0.462 0.655 6.637 1.00 91.44 311 LEU A N 1
ATOM 2398 C CA . LEU A 1 311 ? -0.939 1.303 5.416 1.00 91.44 311 LEU A CA 1
ATOM 2399 C C . LEU A 1 311 ? 0.204 1.406 4.412 1.00 91.44 311 LEU A C 1
ATOM 2401 O O . LEU A 1 311 ? 1.119 2.201 4.591 1.00 91.44 311 LEU A O 1
ATOM 2405 N N . HIS A 1 312 ? 0.148 0.639 3.332 1.00 87.31 312 HIS A N 1
ATOM 2406 C CA . HIS A 1 312 ? 1.154 0.649 2.279 1.00 87.31 312 HIS A CA 1
ATOM 2407 C C . HIS A 1 312 ? 0.630 1.332 1.009 1.00 87.31 312 HIS A C 1
ATOM 2409 O O . HIS A 1 312 ? -0.005 0.726 0.151 1.00 87.31 312 HIS A O 1
ATOM 2415 N N . LEU A 1 313 ? 0.944 2.616 0.862 1.00 79.56 313 LEU A N 1
ATOM 2416 C CA . LEU A 1 313 ? 0.451 3.503 -0.187 1.00 79.56 313 LEU A CA 1
ATOM 2417 C C . LEU A 1 313 ? 1.430 3.547 -1.383 1.00 79.56 313 LEU A C 1
ATOM 2419 O O . LEU A 1 313 ? 2.354 4.358 -1.438 1.00 79.56 313 LEU A O 1
ATOM 2423 N N . ARG A 1 314 ? 1.243 2.652 -2.367 1.00 65.44 314 ARG A N 1
ATOM 2424 C CA . ARG A 1 314 ? 2.220 2.400 -3.458 1.00 65.44 314 ARG A CA 1
ATOM 2425 C C . ARG A 1 314 ? 2.259 3.427 -4.614 1.00 65.44 314 ARG A C 1
ATOM 2427 O O . ARG A 1 314 ? 3.286 3.527 -5.295 1.00 65.44 314 ARG A O 1
ATOM 2434 N N . ARG A 1 315 ? 1.178 4.162 -4.911 1.00 56.25 315 ARG A N 1
ATOM 2435 C CA . ARG A 1 315 ? 1.045 5.032 -6.114 1.00 56.25 315 ARG A CA 1
ATOM 2436 C C . ARG A 1 315 ? 0.198 6.260 -5.835 1.00 56.25 315 ARG A C 1
ATOM 2438 O O . ARG A 1 315 ? -0.715 6.094 -5.048 1.00 56.25 315 ARG A O 1
ATOM 2445 N N . SER A 1 316 ? 0.474 7.388 -6.526 1.00 49.78 316 SER A N 1
ATOM 2446 C CA . SER A 1 316 ? -0.303 8.653 -6.575 1.00 49.78 316 SER A CA 1
ATOM 2447 C C . SER A 1 316 ? -1.644 8.523 -5.869 1.00 49.78 316 SER A C 1
ATOM 2449 O O . SER A 1 316 ? -2.678 8.207 -6.462 1.00 49.78 316 SER A O 1
ATOM 2451 N N . THR A 1 317 ? -1.580 8.622 -4.547 1.00 47.06 317 THR A N 1
ATOM 2452 C CA . THR A 1 317 ? -2.768 8.477 -3.752 1.00 47.06 317 THR A CA 1
ATOM 2453 C C . THR A 1 317 ? -3.285 9.884 -3.594 1.00 47.06 317 THR A C 1
ATOM 2455 O O . THR A 1 317 ? -2.680 10.688 -2.890 1.00 47.06 317 THR A O 1
ATOM 2458 N N . SER A 1 318 ? -4.443 10.169 -4.173 1.00 46.00 318 SER A N 1
ATOM 2459 C CA . SER A 1 318 ? -5.243 11.324 -3.777 1.00 46.00 318 SER A CA 1
ATOM 2460 C C . SER A 1 318 ? -5.679 11.258 -2.305 1.00 46.00 318 SER A C 1
ATOM 2462 O O . SER A 1 318 ? -6.447 12.112 -1.918 1.00 46.00 318 SER A O 1
ATOM 2464 N N . PHE A 1 319 ? -5.207 10.281 -1.510 1.00 46.88 319 PHE A N 1
ATOM 2465 C CA . PHE A 1 319 ? -5.491 10.011 -0.089 1.00 46.88 319 PHE A CA 1
ATOM 2466 C C . PHE A 1 319 ? -5.260 11.214 0.834 1.00 46.88 319 PHE A C 1
ATOM 2468 O O . PHE A 1 319 ? -5.835 11.266 1.916 1.00 46.88 319 PHE A O 1
ATOM 2475 N N . PHE A 1 320 ? -4.461 12.187 0.389 1.00 49.84 320 PHE A N 1
ATOM 2476 C CA . PHE A 1 320 ? -4.269 13.471 1.066 1.00 49.84 320 PHE A CA 1
ATOM 2477 C C . PHE A 1 320 ? -4.594 14.676 0.169 1.00 49.84 320 PHE A C 1
ATOM 2479 O O . PHE A 1 320 ? -4.114 15.764 0.434 1.00 49.84 320 PHE A O 1
ATOM 2486 N N . GLY A 1 321 ? -5.364 14.507 -0.909 1.00 48.12 321 GLY A N 1
ATOM 2487 C CA . GLY A 1 321 ? -5.860 15.633 -1.704 1.00 48.12 321 GLY A CA 1
ATOM 2488 C C . GLY A 1 321 ? -7.118 16.247 -1.082 1.00 48.12 321 GLY A C 1
ATOM 2489 O O . GLY A 1 321 ? -7.863 15.561 -0.386 1.00 48.12 321 GLY A O 1
ATOM 2490 N N . GLU A 1 322 ? -7.420 17.508 -1.410 1.00 41.34 322 GLU A N 1
ATOM 2491 C CA . GLU A 1 322 ? -8.585 18.272 -0.904 1.00 41.34 322 GLU A CA 1
ATOM 2492 C C . GLU A 1 322 ? -9.964 17.605 -1.139 1.00 41.34 322 GLU A C 1
ATOM 2494 O O . GLU A 1 322 ? -10.981 18.072 -0.639 1.00 41.34 322 GLU A O 1
ATOM 2499 N N . THR A 1 323 ? -10.030 16.510 -1.905 1.00 43.88 323 THR A N 1
ATOM 2500 C CA . THR A 1 323 ? -11.266 15.772 -2.226 1.00 43.88 323 THR A CA 1
ATOM 2501 C C . THR A 1 323 ? -11.454 14.481 -1.415 1.00 43.88 323 THR A C 1
ATOM 2503 O O . THR A 1 323 ? -12.459 13.791 -1.600 1.00 43.88 323 THR A O 1
ATOM 2506 N N . THR A 1 324 ? -10.537 14.141 -0.497 1.00 54.84 324 THR A N 1
ATOM 2507 C CA . THR A 1 324 ? -10.590 12.902 0.307 1.00 54.84 324 THR A CA 1
ATOM 2508 C C . THR A 1 324 ? -10.457 13.140 1.815 1.00 54.84 324 THR A C 1
ATOM 2510 O O . THR A 1 324 ? -9.720 12.417 2.489 1.00 54.84 324 THR A O 1
ATOM 2513 N N . ASP A 1 325 ? -11.212 14.096 2.370 1.00 64.50 325 ASP A N 1
ATOM 2514 C CA . ASP A 1 325 ? -11.227 14.408 3.814 1.00 64.50 325 ASP A CA 1
ATOM 2515 C C . ASP A 1 325 ? -11.257 13.150 4.702 1.00 64.50 325 ASP A C 1
ATOM 2517 O O . ASP A 1 325 ? -10.545 13.061 5.697 1.00 64.50 325 ASP A O 1
ATOM 2521 N N . TYR A 1 326 ? -12.027 12.128 4.327 1.00 73.44 326 TYR A N 1
ATOM 2522 C CA . TYR A 1 326 ? -12.185 10.906 5.120 1.00 73.44 326 TYR A CA 1
ATOM 2523 C C . TYR A 1 326 ? -10.897 10.111 5.360 1.00 73.44 326 TYR A C 1
ATOM 2525 O O . TYR A 1 326 ? -10.718 9.597 6.462 1.00 73.44 326 TYR A O 1
ATOM 2533 N N . ASP A 1 327 ? -10.031 9.976 4.354 1.00 77.62 327 ASP A N 1
ATOM 2534 C CA . ASP A 1 327 ? -8.842 9.127 4.460 1.00 77.62 327 ASP A CA 1
ATOM 2535 C C . ASP A 1 327 ? -7.819 9.763 5.414 1.00 77.62 327 ASP A C 1
ATOM 2537 O O . ASP A 1 327 ? -7.367 9.111 6.357 1.00 77.62 327 ASP A O 1
ATOM 2541 N N . GLY A 1 328 ? -7.554 11.064 5.245 1.00 77.50 328 GLY A N 1
ATOM 2542 C CA . GLY A 1 328 ? -6.713 11.844 6.154 1.00 77.50 328 GLY A CA 1
ATOM 2543 C C . GLY A 1 328 ? -7.277 11.919 7.576 1.00 77.50 328 GLY A C 1
ATOM 2544 O O . GLY A 1 328 ? -6.548 11.673 8.535 1.00 77.50 328 GLY A O 1
ATOM 2545 N N . ASN A 1 329 ? -8.585 12.158 7.726 1.00 81.44 329 ASN A N 1
ATOM 2546 C CA . ASN A 1 329 ? -9.233 12.182 9.041 1.00 81.44 329 ASN A CA 1
ATOM 2547 C C . ASN A 1 329 ? -9.187 10.807 9.744 1.00 81.44 329 ASN A C 1
ATOM 2549 O O . ASN A 1 329 ? -9.124 10.748 10.972 1.00 81.44 329 ASN A O 1
ATOM 2553 N N . LEU A 1 330 ? -9.216 9.689 9.004 1.00 87.06 330 LEU A N 1
ATOM 2554 C CA . LEU A 1 330 ? -9.035 8.352 9.583 1.00 87.06 330 LEU A CA 1
ATOM 2555 C C . LEU A 1 330 ? -7.594 8.112 10.042 1.00 87.06 330 LEU A C 1
ATOM 2557 O O . LEU A 1 330 ? -7.410 7.569 11.132 1.00 87.06 330 LEU A O 1
ATOM 2561 N N . VAL A 1 331 ? -6.591 8.546 9.264 1.00 87.81 331 VAL A N 1
ATOM 2562 C CA . VAL A 1 331 ? -5.185 8.520 9.710 1.00 87.81 331 VAL A CA 1
ATOM 2563 C C . VAL A 1 331 ? -5.045 9.305 11.010 1.00 87.81 331 VAL A C 1
ATOM 2565 O O . VAL A 1 331 ? -4.501 8.782 11.976 1.00 87.81 331 VAL A O 1
ATOM 2568 N N . GLU A 1 332 ? -5.581 10.525 11.068 1.00 87.12 332 GLU A N 1
ATOM 2569 C CA . GLU A 1 332 ? -5.508 11.377 12.257 1.00 87.12 332 GLU A CA 1
ATOM 2570 C C . GLU A 1 332 ? -6.252 10.769 13.457 1.00 87.12 332 GLU A C 1
ATOM 2572 O O . GLU A 1 332 ? -5.728 10.723 14.569 1.00 87.12 332 GLU A O 1
ATOM 2577 N N . GLY A 1 333 ? -7.452 10.224 13.243 1.00 90.31 333 GLY A N 1
ATOM 2578 C CA . GLY A 1 333 ? -8.224 9.570 14.297 1.00 90.31 333 GLY A CA 1
ATOM 2579 C C . GLY A 1 333 ? -7.524 8.346 14.894 1.00 90.31 333 GLY A C 1
ATOM 2580 O O . GLY A 1 333 ? -7.555 8.155 16.112 1.00 90.31 333 GLY A O 1
ATOM 2581 N N . LEU A 1 334 ? -6.877 7.529 14.057 1.00 93.06 334 LEU A N 1
ATOM 2582 C CA . LEU A 1 334 ? -6.109 6.365 14.506 1.00 93.06 334 LEU A CA 1
ATOM 2583 C C . LEU A 1 334 ? -4.744 6.750 15.083 1.00 93.06 334 LEU A C 1
ATOM 2585 O O . LEU A 1 334 ? -4.313 6.131 16.049 1.00 93.06 334 LEU A O 1
ATOM 2589 N N . MET A 1 335 ? -4.107 7.807 14.577 1.00 92.00 335 MET A N 1
ATOM 2590 C CA . MET A 1 335 ? -2.923 8.405 15.195 1.00 92.00 335 MET A CA 1
ATOM 2591 C C . MET A 1 335 ? -3.229 8.836 16.633 1.00 92.00 335 MET A C 1
ATOM 2593 O O . MET A 1 335 ? -2.511 8.454 17.554 1.00 92.00 335 MET A O 1
ATOM 2597 N N . ASN A 1 336 ? -4.334 9.556 16.846 1.00 90.94 336 ASN A N 1
ATOM 2598 C CA . ASN A 1 336 ? -4.766 9.970 18.181 1.00 90.94 336 ASN A CA 1
ATOM 2599 C C . ASN A 1 336 ? -5.048 8.763 19.088 1.00 90.94 336 ASN A C 1
ATOM 2601 O O . ASN A 1 336 ? -4.669 8.775 20.254 1.00 90.94 336 ASN A O 1
ATOM 2605 N N . LEU A 1 337 ? -5.644 7.689 18.554 1.00 92.38 337 LEU A N 1
ATOM 2606 C CA . LEU A 1 337 ? -5.807 6.436 19.299 1.00 92.38 337 LEU A CA 1
ATOM 2607 C C . LEU A 1 337 ? -4.460 5.836 19.720 1.00 92.38 337 LEU A C 1
ATOM 2609 O O . LEU A 1 337 ? -4.315 5.440 20.873 1.00 92.38 337 LEU A O 1
ATOM 2613 N N . CYS A 1 338 ? -3.484 5.764 18.811 1.00 91.88 338 CYS A N 1
ATOM 2614 C CA . CYS A 1 338 ? -2.140 5.282 19.127 1.00 91.88 338 CYS A CA 1
ATOM 2615 C C . CYS A 1 338 ? -1.512 6.102 20.259 1.00 91.88 338 CYS A C 1
ATOM 2617 O O . CYS A 1 338 ? -0.974 5.519 21.195 1.00 91.88 338 CYS A O 1
ATOM 2619 N N . MET A 1 339 ? -1.636 7.431 20.216 1.00 87.88 339 MET A N 1
ATOM 2620 C CA . MET A 1 339 ? -1.110 8.323 21.255 1.00 87.88 339 MET A CA 1
ATOM 2621 C C . MET A 1 339 ? -1.805 8.117 22.609 1.00 87.88 339 MET A C 1
ATOM 2623 O O . MET A 1 339 ? -1.133 7.901 23.614 1.00 87.88 339 MET A O 1
ATOM 2627 N N . GLU A 1 340 ? -3.139 8.073 22.640 1.00 88.25 340 GLU A N 1
ATOM 2628 C CA . GLU A 1 340 ? -3.920 7.798 23.860 1.00 88.25 340 GLU A CA 1
ATOM 2629 C C . GLU A 1 340 ? -3.591 6.419 24.465 1.00 88.25 340 GLU A C 1
ATOM 2631 O O . GLU A 1 340 ? -3.593 6.221 25.685 1.00 88.25 340 GLU A O 1
ATOM 2636 N N . ARG A 1 341 ? -3.284 5.428 23.620 1.00 85.62 341 ARG A N 1
ATOM 2637 C CA . ARG A 1 341 ? -2.883 4.089 24.070 1.00 85.62 341 ARG A CA 1
ATOM 2638 C C . ARG A 1 341 ? -1.545 4.076 24.792 1.00 85.62 341 ARG A C 1
ATOM 2640 O O . ARG A 1 341 ? -1.405 3.309 25.745 1.00 85.62 341 ARG A O 1
ATOM 2647 N N . ARG A 1 342 ? -0.616 4.955 24.409 1.00 83.44 342 ARG A N 1
ATOM 2648 C CA . ARG A 1 342 ? 0.653 5.119 25.131 1.00 83.44 342 ARG A CA 1
ATOM 2649 C C . ARG A 1 342 ? 0.415 5.596 26.564 1.00 83.44 342 ARG A C 1
ATOM 2651 O O . ARG A 1 342 ? 0.999 5.082 27.506 1.00 83.44 342 ARG A O 1
ATOM 2658 N N . GLU A 1 343 ? -0.522 6.510 26.768 1.00 81.69 343 GLU A N 1
ATOM 2659 C CA . GLU A 1 343 ? -0.795 7.049 28.107 1.00 81.69 343 GLU A CA 1
ATOM 2660 C C . GLU A 1 343 ? -1.569 6.072 29.005 1.00 81.69 343 GLU A C 1
ATOM 2662 O O . GLU A 1 343 ? -1.374 6.042 30.219 1.00 81.69 343 GLU A O 1
ATOM 2667 N N . THR A 1 344 ? -2.444 5.250 28.420 1.00 79.88 344 THR A N 1
ATOM 2668 C CA . THR A 1 344 ? -3.373 4.392 29.180 1.00 79.88 344 THR A CA 1
ATOM 2669 C C . THR A 1 344 ? -2.809 3.026 29.577 1.00 79.88 344 THR A C 1
ATOM 2671 O O . THR A 1 344 ? -3.437 2.331 30.375 1.00 79.88 344 THR A O 1
ATOM 2674 N N . GLY A 1 345 ? -1.663 2.603 29.026 1.00 70.75 345 GLY A N 1
ATOM 2675 C CA . GLY A 1 345 ? -1.039 1.308 29.343 1.00 70.75 345 GLY A CA 1
ATOM 2676 C C . GLY A 1 345 ? -1.845 0.075 28.901 1.00 70.75 345 GLY A C 1
ATOM 2677 O O . GLY A 1 345 ? -1.550 -1.040 29.328 1.00 70.75 345 GLY A O 1
ATOM 2678 N N . LYS A 1 346 ? -2.874 0.258 28.061 1.00 85.44 346 LYS A N 1
ATOM 2679 C CA . LYS A 1 346 ? -3.607 -0.844 27.418 1.00 85.44 346 LYS A CA 1
ATOM 2680 C C . LYS A 1 346 ? -2.714 -1.550 26.384 1.00 85.44 346 LYS A C 1
ATOM 2682 O O . LYS A 1 346 ? -1.635 -1.071 26.048 1.00 85.44 346 LYS A O 1
ATOM 2687 N N . LYS A 1 347 ? -3.206 -2.661 25.816 1.00 90.38 347 LYS A N 1
ATOM 2688 C CA . LYS A 1 347 ? -2.542 -3.366 24.704 1.00 90.38 347 LYS A CA 1
ATOM 2689 C C . LYS A 1 347 ? -2.108 -2.397 23.578 1.00 90.38 347 LYS A C 1
ATOM 2691 O O . LYS A 1 347 ? -2.920 -1.531 23.221 1.00 90.38 347 LYS A O 1
ATOM 2696 N N . PRO A 1 348 ? -0.892 -2.539 23.018 1.00 91.00 348 PRO A N 1
ATOM 2697 C CA . PRO A 1 348 ? -0.351 -1.643 22.003 1.00 91.00 348 PRO A CA 1
ATOM 2698 C C . PRO A 1 348 ? -1.217 -1.528 20.759 1.00 91.00 348 PRO A C 1
ATOM 2700 O O . PRO A 1 348 ? -1.676 -2.534 20.220 1.00 91.00 348 PRO A O 1
ATOM 2703 N N . VAL A 1 349 ? -1.348 -0.301 20.254 1.00 93.25 349 VAL A N 1
ATOM 2704 C CA . VAL A 1 349 ? -1.780 -0.032 18.878 1.00 93.25 349 VAL A CA 1
ATOM 2705 C C . VAL A 1 349 ? -0.683 0.779 18.204 1.00 93.25 349 VAL A C 1
ATOM 2707 O O . VAL A 1 349 ? -0.323 1.859 18.677 1.00 93.25 349 VAL A O 1
ATOM 2710 N N . MET A 1 350 ? -0.153 0.267 17.100 1.00 93.94 350 MET A N 1
ATOM 2711 C CA . MET A 1 350 ? 0.826 0.960 16.272 1.00 93.94 350 MET A CA 1
ATOM 2712 C C . MET A 1 350 ? 0.235 1.247 14.898 1.00 93.94 350 MET A C 1
ATOM 2714 O O . MET A 1 350 ? -0.380 0.369 14.297 1.00 93.94 350 MET A O 1
ATOM 2718 N N . LEU A 1 351 ? 0.443 2.458 14.392 1.00 95.06 351 LEU A N 1
ATOM 2719 C CA . LEU A 1 351 ? 0.090 2.830 13.028 1.00 95.06 351 LEU A CA 1
ATOM 2720 C C . LEU A 1 351 ? 1.378 3.013 12.224 1.00 95.06 351 LEU A C 1
ATOM 2722 O O . LEU A 1 351 ? 2.145 3.943 12.464 1.00 95.06 351 LEU A O 1
ATOM 2726 N N . CYS A 1 352 ? 1.609 2.101 11.285 1.00 95.19 352 CYS A N 1
ATOM 2727 C CA . CYS A 1 352 ? 2.724 2.140 10.355 1.00 95.19 352 CYS A CA 1
ATOM 2728 C C . CYS A 1 352 ? 2.223 2.576 8.976 1.00 95.19 352 CYS A C 1
ATOM 2730 O O . CYS A 1 352 ? 1.354 1.927 8.390 1.00 95.19 352 CYS A O 1
ATOM 2732 N N . VAL A 1 353 ? 2.762 3.671 8.449 1.00 92.00 353 VAL A N 1
ATOM 2733 C CA . VAL A 1 353 ? 2.416 4.188 7.122 1.00 92.00 353 VAL A CA 1
ATOM 2734 C C . VAL A 1 353 ? 3.650 4.137 6.235 1.00 92.00 353 VAL A C 1
ATOM 2736 O O . VAL A 1 353 ? 4.670 4.737 6.545 1.00 92.00 353 VAL A O 1
ATOM 2739 N N . VAL A 1 354 ? 3.541 3.432 5.115 1.00 90.69 354 VAL A N 1
ATOM 2740 C CA . VAL A 1 354 ? 4.575 3.300 4.091 1.00 90.69 354 VAL A CA 1
ATOM 2741 C C . VAL A 1 354 ? 4.094 4.033 2.844 1.00 90.69 354 VAL A C 1
ATOM 2743 O O . VAL A 1 354 ? 3.149 3.583 2.195 1.00 90.69 354 VAL A O 1
ATOM 2746 N N . ALA A 1 355 ? 4.707 5.162 2.494 1.00 84.25 355 ALA A N 1
ATOM 2747 C CA . ALA A 1 355 ? 4.229 6.026 1.410 1.00 84.25 355 ALA A CA 1
ATOM 2748 C C . ALA A 1 355 ? 5.371 6.657 0.596 1.00 84.25 355 ALA A C 1
ATOM 2750 O O . ALA A 1 355 ? 6.550 6.479 0.880 1.00 84.25 355 ALA A O 1
ATOM 2751 N N . ARG A 1 356 ? 5.029 7.386 -0.470 1.00 76.38 356 ARG A N 1
ATOM 2752 C CA . ARG A 1 356 ? 5.974 8.283 -1.156 1.00 76.38 356 ARG A CA 1
ATOM 2753 C C . ARG A 1 356 ? 6.045 9.614 -0.413 1.00 76.38 356 ARG A C 1
ATOM 2755 O O . ARG A 1 356 ? 5.045 10.056 0.140 1.00 76.38 356 ARG A O 1
ATOM 2762 N N . GLU A 1 357 ? 7.190 10.273 -0.492 1.00 67.81 357 GLU A N 1
ATOM 2763 C CA . GLU A 1 357 ? 7.457 11.575 0.135 1.00 67.81 357 GLU A CA 1
ATOM 2764 C C . GLU A 1 357 ? 6.411 12.648 -0.243 1.00 67.81 357 GLU A C 1
ATOM 2766 O O . GLU A 1 357 ? 5.881 13.353 0.607 1.00 67.81 357 GLU A O 1
ATOM 2771 N N . THR A 1 358 ? 5.986 12.681 -1.510 1.00 58.41 358 THR A N 1
ATOM 2772 C CA . THR A 1 358 ? 5.017 13.660 -2.045 1.00 58.41 358 THR A CA 1
ATOM 2773 C C . THR A 1 358 ? 3.582 13.509 -1.534 1.00 58.41 358 THR A C 1
ATOM 2775 O O . THR A 1 358 ? 2.741 14.368 -1.790 1.00 58.41 358 THR A O 1
ATOM 2778 N N . ILE A 1 359 ? 3.270 12.413 -0.840 1.00 58.91 359 ILE A N 1
ATOM 2779 C CA . ILE A 1 359 ? 1.929 12.125 -0.314 1.00 58.91 359 ILE A CA 1
ATOM 2780 C C . ILE A 1 359 ? 1.684 12.888 1.010 1.00 58.91 359 ILE A C 1
ATOM 2782 O O . ILE A 1 359 ? 0.546 13.016 1.461 1.00 58.91 359 ILE A O 1
ATOM 2786 N N . LEU A 1 360 ? 2.729 13.457 1.616 1.00 54.66 360 LEU A N 1
ATOM 2787 C CA . LEU A 1 360 ? 2.668 14.171 2.890 1.00 54.66 360 LEU A CA 1
ATOM 2788 C C . LEU A 1 360 ? 2.028 15.562 2.763 1.00 54.66 360 LEU A C 1
ATOM 2790 O O . LEU A 1 360 ? 2.716 16.556 2.556 1.00 54.66 360 LEU A O 1
ATOM 2794 N N . GLN A 1 361 ? 0.711 15.653 2.968 1.00 54.31 361 GLN A N 1
ATOM 2795 C CA . GLN A 1 361 ? 0.065 16.932 3.322 1.00 54.31 361 GLN A CA 1
ATOM 2796 C C . GLN A 1 361 ? -0.273 17.044 4.819 1.00 54.31 361 GLN A C 1
ATOM 2798 O O . GLN A 1 361 ? -0.428 18.150 5.334 1.00 54.31 361 GLN A O 1
ATOM 2803 N N . SER A 1 362 ? -0.344 15.926 5.559 1.00 62.97 362 SER A N 1
ATOM 2804 C CA . SER A 1 362 ? -0.581 15.955 7.010 1.00 62.97 362 SER A CA 1
ATOM 2805 C C . SER A 1 362 ? 0.721 16.198 7.777 1.00 62.97 362 SER A C 1
ATOM 2807 O O . SER A 1 362 ? 1.426 15.259 8.150 1.00 62.97 362 SER A O 1
ATOM 2809 N N . GLN A 1 363 ? 1.025 17.473 8.046 1.00 65.81 363 GLN A N 1
ATOM 2810 C CA . GLN A 1 363 ? 2.152 17.864 8.906 1.00 65.81 363 GLN A CA 1
ATOM 2811 C C . GLN A 1 363 ? 2.085 17.189 10.286 1.00 65.81 363 GLN A C 1
ATOM 2813 O O . GLN A 1 363 ? 3.117 16.849 10.856 1.00 65.81 363 GLN A O 1
ATOM 2818 N N . ALA A 1 364 ? 0.880 16.948 10.815 1.00 78.62 364 ALA A N 1
ATOM 2819 C CA . ALA A 1 364 ? 0.697 16.372 12.142 1.00 78.62 364 ALA A CA 1
ATOM 2820 C C . ALA A 1 364 ? 1.221 14.932 12.243 1.00 78.62 364 ALA A C 1
ATOM 2822 O O . ALA A 1 364 ? 1.959 14.631 13.178 1.00 78.62 364 ALA A O 1
ATOM 2823 N N . PHE A 1 365 ? 0.880 14.047 11.298 1.00 82.75 365 PHE A N 1
ATOM 2824 C CA . PHE A 1 365 ? 1.340 12.654 11.356 1.00 82.75 365 PHE A CA 1
ATOM 2825 C C . PHE A 1 365 ? 2.865 12.570 11.276 1.00 82.75 365 PHE A C 1
ATOM 2827 O O . PHE A 1 365 ? 3.485 11.926 12.117 1.00 82.75 365 PHE A O 1
ATOM 2834 N N . PHE A 1 366 ? 3.453 13.301 10.327 1.00 82.88 366 PHE A N 1
ATOM 2835 C CA . PHE A 1 366 ? 4.899 13.374 10.133 1.00 82.88 366 PHE A CA 1
ATOM 2836 C C . PHE A 1 366 ? 5.644 13.871 11.380 1.00 82.88 366 PHE A C 1
ATOM 2838 O O . PHE A 1 366 ? 6.588 13.239 11.852 1.00 82.88 366 PHE A O 1
ATOM 2845 N N . LEU A 1 367 ? 5.198 14.993 11.955 1.00 83.75 367 LEU A N 1
ATOM 2846 C CA . LEU A 1 367 ? 5.824 15.562 13.148 1.00 83.75 367 LEU A CA 1
ATOM 2847 C C . LEU A 1 367 ? 5.722 14.607 14.342 1.00 83.75 367 LEU A C 1
ATOM 2849 O O . LEU A 1 367 ? 6.693 14.438 15.079 1.00 83.75 367 LEU A O 1
ATOM 2853 N N . ASN A 1 368 ? 4.574 13.949 14.525 1.00 87.19 368 ASN A N 1
ATOM 2854 C CA . ASN A 1 368 ? 4.399 12.993 15.615 1.00 87.19 368 ASN A CA 1
ATOM 2855 C C . ASN A 1 368 ? 5.235 11.721 15.413 1.00 87.19 368 ASN A C 1
ATOM 2857 O O . ASN A 1 368 ? 5.863 11.278 16.372 1.00 87.19 368 ASN A O 1
ATOM 2861 N N . SER A 1 369 ? 5.318 11.158 14.200 1.00 87.38 369 SER A N 1
ATOM 2862 C CA . SER A 1 369 ? 6.200 10.009 13.942 1.00 87.38 369 SER A CA 1
ATOM 2863 C C . SER A 1 369 ? 7.661 10.356 14.210 1.00 87.38 369 SER A C 1
ATOM 2865 O O . SER A 1 369 ? 8.352 9.594 14.883 1.00 87.38 369 SER A O 1
ATOM 2867 N N . ARG A 1 370 ? 8.119 11.539 13.786 1.00 87.88 370 ARG A N 1
ATOM 2868 C CA . ARG A 1 370 ? 9.491 11.997 14.035 1.00 87.88 370 ARG A CA 1
ATOM 2869 C C . ARG A 1 370 ? 9.780 12.190 15.524 1.00 87.88 370 ARG A C 1
ATOM 2871 O O . ARG A 1 370 ? 10.784 11.690 16.019 1.00 87.88 370 ARG A O 1
ATOM 2878 N N . ASN A 1 371 ? 8.872 12.828 16.265 1.00 88.00 371 ASN A N 1
ATOM 2879 C CA . ASN A 1 371 ? 9.000 13.011 17.719 1.00 88.00 371 ASN A CA 1
ATOM 2880 C C . ASN A 1 371 ? 9.041 11.682 18.494 1.00 88.00 371 ASN A C 1
ATOM 2882 O O . ASN A 1 371 ? 9.580 11.612 19.600 1.00 88.00 371 ASN A O 1
ATOM 2886 N N . LEU A 1 372 ? 8.470 10.620 17.923 1.00 87.75 372 LEU A N 1
ATOM 2887 C CA . LEU A 1 372 ? 8.488 9.277 18.493 1.00 87.75 372 LEU A CA 1
ATOM 2888 C C . LEU A 1 372 ? 9.676 8.423 18.027 1.00 87.75 372 LEU A C 1
ATOM 2890 O O . LEU A 1 372 ? 9.727 7.251 18.400 1.00 87.75 372 LEU A O 1
ATOM 2894 N N . ASN A 1 373 ? 10.634 8.979 17.275 1.00 90.25 373 ASN A N 1
ATOM 2895 C CA . ASN A 1 373 ? 11.716 8.237 16.611 1.00 90.25 373 ASN A CA 1
ATOM 2896 C C . ASN A 1 373 ? 11.184 7.113 15.702 1.00 90.25 373 ASN A C 1
ATOM 2898 O O . ASN A 1 373 ? 11.733 6.017 15.667 1.00 90.25 373 ASN A O 1
ATOM 2902 N N . GLY A 1 374 ? 10.056 7.360 15.039 1.00 91.88 374 GLY A N 1
ATOM 2903 C CA . GLY A 1 374 ? 9.392 6.418 14.143 1.00 91.88 374 GLY A CA 1
ATOM 2904 C C . GLY A 1 374 ? 9.521 6.771 12.662 1.00 91.88 374 GLY A C 1
ATOM 2905 O O . GLY A 1 374 ? 8.895 6.118 11.836 1.00 91.88 374 GLY A O 1
ATOM 2906 N N . GLU A 1 375 ? 10.255 7.825 12.309 1.00 92.81 375 GLU A N 1
ATOM 2907 C CA . GLU A 1 375 ? 10.503 8.192 10.913 1.00 92.81 375 GLU A CA 1
ATOM 2908 C C . GLU A 1 375 ? 11.647 7.354 10.331 1.00 92.81 375 GLU A C 1
ATOM 2910 O O . GLU A 1 375 ? 12.699 7.240 10.953 1.00 92.81 375 GLU A O 1
ATOM 2915 N N . VAL A 1 376 ? 11.428 6.796 9.140 1.00 93.81 376 VAL A N 1
ATOM 2916 C CA . VAL A 1 376 ? 12.402 6.017 8.369 1.00 93.81 376 VAL A CA 1
ATOM 2917 C C . VAL A 1 376 ? 12.402 6.547 6.937 1.00 93.81 376 VAL A C 1
ATOM 2919 O O . VAL A 1 376 ? 11.414 6.397 6.208 1.00 93.81 376 VAL A O 1
ATOM 2922 N N . GLU A 1 377 ? 13.504 7.173 6.536 1.00 91.56 377 GLU A N 1
ATOM 2923 C CA . GLU A 1 377 ? 13.700 7.680 5.180 1.00 91.56 377 GLU A CA 1
ATOM 2924 C C . GLU A 1 377 ? 14.499 6.667 4.357 1.00 91.56 377 GLU A C 1
ATOM 2926 O O . GLU A 1 377 ? 15.610 6.283 4.696 1.00 91.56 377 GLU A O 1
ATOM 2931 N N . VAL A 1 378 ? 13.927 6.230 3.241 1.00 90.75 378 VAL A N 1
ATOM 2932 C CA . VAL A 1 378 ? 14.516 5.213 2.373 1.00 90.75 378 VAL A CA 1
ATOM 2933 C C . VAL A 1 378 ? 15.126 5.889 1.154 1.00 90.75 378 VAL A C 1
ATOM 2935 O O . VAL A 1 378 ? 14.433 6.182 0.167 1.00 90.75 378 VAL A O 1
ATOM 2938 N N . SER A 1 379 ? 16.430 6.117 1.238 1.00 88.31 379 SER A N 1
ATOM 2939 C CA . SER A 1 379 ? 17.268 6.670 0.179 1.00 88.31 379 SER A CA 1
ATOM 2940 C C . SER A 1 379 ? 17.771 5.588 -0.789 1.00 88.31 379 SER A C 1
ATOM 2942 O O . SER A 1 379 ? 17.616 4.384 -0.565 1.00 88.31 379 SER A O 1
ATOM 2944 N N . ASN A 1 380 ? 18.325 6.025 -1.923 1.00 89.94 380 ASN A N 1
ATOM 2945 C CA . ASN A 1 380 ? 19.087 5.135 -2.797 1.00 89.94 380 ASN A CA 1
ATOM 2946 C C . ASN A 1 380 ? 20.401 4.732 -2.104 1.00 89.94 380 ASN A C 1
ATOM 2948 O O . ASN A 1 380 ? 20.910 5.452 -1.246 1.00 89.94 380 ASN A O 1
ATOM 2952 N N . LEU A 1 381 ? 20.950 3.581 -2.487 1.00 92.56 381 LEU A N 1
ATOM 2953 C CA . LEU A 1 381 ? 22.202 3.066 -1.947 1.00 92.56 381 LEU A CA 1
ATOM 2954 C C . LEU A 1 381 ? 23.376 3.962 -2.363 1.00 92.56 381 LEU A C 1
ATOM 2956 O O . LEU A 1 381 ? 23.414 4.465 -3.484 1.00 92.56 381 LEU A O 1
ATOM 2960 N N . SER A 1 382 ? 24.363 4.116 -1.479 1.00 94.19 382 SER A N 1
ATOM 2961 C CA . SER A 1 382 ? 25.671 4.653 -1.869 1.00 94.19 382 SER A CA 1
ATOM 2962 C C . SER A 1 382 ? 26.386 3.685 -2.817 1.00 94.19 382 SER A C 1
ATOM 2964 O O . SER A 1 382 ? 25.964 2.536 -2.980 1.00 94.19 382 SER A O 1
ATOM 2966 N N . ARG A 1 383 ? 27.495 4.116 -3.423 1.00 94.25 383 ARG A N 1
ATOM 2967 C CA . ARG A 1 383 ? 28.322 3.244 -4.266 1.00 94.25 383 ARG A CA 1
ATOM 2968 C C . ARG A 1 383 ? 28.784 1.990 -3.511 1.00 94.25 383 ARG A C 1
ATOM 2970 O O . ARG A 1 383 ? 28.545 0.884 -3.983 1.00 94.25 383 ARG A O 1
ATOM 2977 N N . ASP A 1 384 ? 29.324 2.159 -2.308 1.00 94.94 384 ASP A N 1
ATOM 2978 C CA . ASP A 1 384 ? 29.787 1.059 -1.451 1.00 94.94 384 ASP A CA 1
ATOM 2979 C C . ASP A 1 384 ? 28.645 0.098 -1.080 1.00 94.94 384 ASP A C 1
ATOM 2981 O O . ASP A 1 384 ? 28.797 -1.122 -1.110 1.00 94.94 384 ASP A O 1
ATOM 2985 N N . MET A 1 385 ? 27.457 0.631 -0.766 1.00 95.19 385 MET A N 1
ATOM 2986 C CA . MET A 1 385 ? 26.291 -0.207 -0.469 1.00 95.19 385 MET A CA 1
ATOM 2987 C C . MET A 1 385 ? 25.722 -0.876 -1.722 1.00 95.19 385 MET A C 1
ATOM 2989 O O . MET A 1 385 ? 25.154 -1.961 -1.625 1.00 95.19 385 MET A O 1
ATOM 2993 N N . THR A 1 386 ? 25.885 -0.262 -2.894 1.00 95.44 386 THR A N 1
ATOM 2994 C CA . THR A 1 386 ? 25.527 -0.868 -4.180 1.00 95.44 386 THR A CA 1
ATOM 2995 C C . THR A 1 386 ? 26.417 -2.069 -4.461 1.00 95.44 386 THR A C 1
ATOM 2997 O O . THR A 1 386 ? 25.890 -3.114 -4.820 1.00 95.44 386 THR A O 1
ATOM 3000 N N . GLU A 1 387 ? 27.726 -1.971 -4.221 1.00 95.81 387 GLU A N 1
ATOM 3001 C CA . GLU A 1 387 ? 28.649 -3.103 -4.354 1.00 95.81 387 GLU A CA 1
ATOM 3002 C C . GLU A 1 387 ? 28.231 -4.272 -3.461 1.00 95.81 387 GLU A C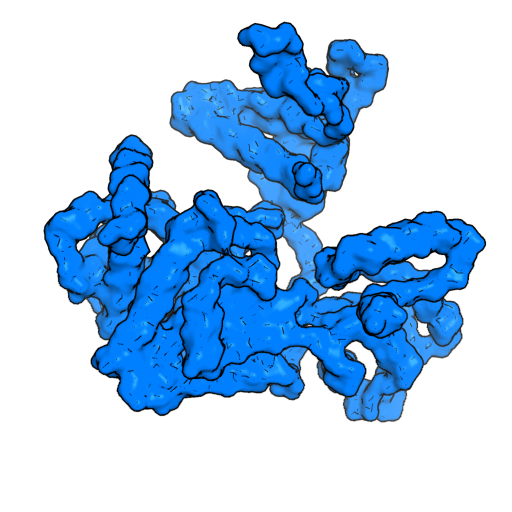 1
ATOM 3004 O O . GLU A 1 387 ? 28.003 -5.377 -3.953 1.00 95.81 387 GLU A O 1
ATOM 3009 N N . LYS A 1 388 ? 28.020 -4.014 -2.165 1.00 95.50 388 LYS A N 1
ATOM 3010 C CA . LYS A 1 388 ? 27.544 -5.038 -1.227 1.00 95.50 388 LYS A CA 1
ATOM 3011 C C . LYS A 1 388 ? 26.214 -5.652 -1.652 1.00 95.50 388 LYS A C 1
ATOM 3013 O O . LYS A 1 388 ? 26.013 -6.856 -1.505 1.00 95.50 388 LYS A O 1
ATOM 3018 N N . TYR A 1 389 ? 25.301 -4.840 -2.184 1.00 95.06 389 TYR A N 1
ATOM 3019 C CA . TYR A 1 389 ? 24.016 -5.338 -2.654 1.00 95.06 389 TYR A CA 1
ATOM 3020 C C . TYR A 1 389 ? 24.161 -6.215 -3.901 1.00 95.06 389 TYR A C 1
ATOM 3022 O O . TYR A 1 389 ? 23.550 -7.279 -3.982 1.00 95.06 389 TYR A O 1
ATOM 3030 N N . VAL A 1 390 ? 25.009 -5.810 -4.850 1.00 94.25 390 VAL A N 1
ATOM 3031 C CA . VAL A 1 390 ? 25.354 -6.611 -6.030 1.00 94.25 390 VAL A CA 1
ATOM 3032 C C . VAL A 1 390 ? 25.954 -7.944 -5.589 1.00 94.25 390 VAL A C 1
ATOM 3034 O O . VAL A 1 390 ? 25.479 -8.980 -6.043 1.00 94.25 390 VAL A O 1
ATOM 3037 N N . MET A 1 391 ? 26.927 -7.940 -4.674 1.00 93.50 391 MET A N 1
ATOM 3038 C CA . MET A 1 391 ? 27.525 -9.160 -4.117 1.00 93.50 391 MET A CA 1
ATOM 3039 C C . MET A 1 391 ? 26.474 -10.072 -3.476 1.00 93.50 391 MET A C 1
ATOM 3041 O O . MET A 1 391 ? 26.471 -11.274 -3.727 1.00 93.50 391 MET A O 1
ATOM 3045 N N . HIS A 1 392 ? 25.533 -9.509 -2.709 1.00 92.06 392 HIS A N 1
ATOM 3046 C CA . HIS A 1 392 ? 24.424 -10.260 -2.109 1.00 92.06 392 HIS A CA 1
ATOM 3047 C C . HIS A 1 392 ? 23.512 -10.911 -3.158 1.00 92.06 392 HIS A C 1
ATOM 3049 O O . HIS A 1 392 ? 23.129 -12.068 -3.014 1.00 92.06 392 HIS A O 1
ATOM 3055 N N . ILE A 1 393 ? 23.170 -10.196 -4.234 1.00 90.00 393 ILE A N 1
ATOM 3056 C CA . ILE A 1 393 ? 22.314 -10.726 -5.311 1.00 90.00 393 ILE A CA 1
ATOM 3057 C C . ILE A 1 393 ? 23.041 -11.785 -6.144 1.00 90.00 393 ILE A C 1
ATOM 3059 O O . ILE A 1 393 ? 22.410 -12.711 -6.666 1.00 90.00 393 ILE A O 1
ATOM 3063 N N . THR A 1 394 ? 24.344 -11.605 -6.355 1.00 88.75 394 THR A N 1
ATOM 3064 C CA . THR A 1 394 ? 25.120 -12.436 -7.276 1.00 88.75 394 THR A CA 1
ATOM 3065 C C . THR A 1 394 ? 25.881 -13.570 -6.614 1.00 88.75 394 THR A C 1
ATOM 3067 O O . THR A 1 394 ? 26.382 -14.422 -7.344 1.00 88.75 394 THR A O 1
ATOM 3070 N N . GLU A 1 395 ? 25.922 -13.599 -5.281 1.00 85.50 395 GLU A N 1
ATOM 3071 C CA . GLU A 1 395 ? 26.751 -14.500 -4.472 1.00 85.50 395 GLU A CA 1
ATOM 3072 C C . GLU A 1 395 ? 28.261 -14.345 -4.764 1.00 85.50 395 GLU A C 1
ATOM 3074 O O . GLU A 1 395 ? 29.055 -15.247 -4.498 1.00 85.50 395 GLU A O 1
ATOM 3079 N N . ALA A 1 396 ? 28.678 -13.189 -5.296 1.00 89.12 396 ALA A N 1
ATOM 3080 C CA . ALA A 1 396 ? 30.082 -12.867 -5.539 1.00 89.12 396 ALA A CA 1
ATOM 3081 C C . ALA A 1 396 ? 30.788 -12.556 -4.211 1.00 89.12 396 ALA A C 1
ATOM 3083 O O . ALA A 1 396 ? 30.654 -11.467 -3.654 1.00 89.12 396 ALA A O 1
ATOM 3084 N N . ALA A 1 397 ? 31.519 -13.537 -3.682 1.00 86.06 397 ALA A N 1
ATOM 3085 C CA . ALA A 1 397 ? 32.108 -13.465 -2.348 1.00 86.06 397 ALA A CA 1
ATOM 3086 C C . ALA A 1 397 ? 33.320 -12.522 -2.244 1.00 86.06 397 ALA A C 1
ATOM 3088 O O . ALA A 1 397 ? 33.615 -12.051 -1.146 1.00 86.06 397 ALA A O 1
ATOM 3089 N N . ALA A 1 398 ? 34.032 -12.265 -3.349 1.00 89.25 398 ALA A N 1
ATOM 3090 C CA . ALA A 1 398 ? 35.281 -11.499 -3.327 1.00 89.25 398 ALA A CA 1
ATOM 3091 C C . ALA A 1 398 ? 35.097 -10.005 -3.639 1.00 89.25 398 ALA A C 1
ATOM 3093 O O . ALA A 1 398 ? 35.826 -9.184 -3.085 1.00 89.25 398 ALA A O 1
ATOM 3094 N N . GLY A 1 399 ? 34.124 -9.646 -4.482 1.00 92.38 399 GLY A N 1
ATOM 3095 C CA . GLY A 1 399 ? 33.841 -8.257 -4.851 1.00 92.38 399 GLY A CA 1
ATOM 3096 C C . GLY A 1 399 ? 33.226 -8.113 -6.241 1.00 92.38 399 GLY A C 1
ATOM 3097 O O . GLY A 1 399 ? 32.883 -9.102 -6.896 1.00 92.38 399 GLY A O 1
ATOM 3098 N N . VAL A 1 400 ? 33.107 -6.868 -6.705 1.00 93.62 400 VAL A N 1
ATOM 3099 C CA . VAL A 1 400 ? 32.640 -6.531 -8.060 1.00 93.62 400 VAL A CA 1
ATOM 3100 C C . VAL A 1 400 ? 33.745 -5.781 -8.795 1.00 93.62 400 VAL A C 1
ATOM 3102 O O . VAL A 1 400 ? 34.365 -4.880 -8.233 1.00 93.62 400 VAL A O 1
ATOM 3105 N N . ALA A 1 401 ? 33.998 -6.132 -10.057 1.00 91.56 401 ALA A N 1
ATOM 3106 C CA . ALA A 1 401 ? 34.967 -5.425 -10.885 1.00 91.56 401 ALA A CA 1
ATOM 3107 C C . ALA A 1 401 ? 34.639 -3.911 -10.934 1.00 91.56 401 ALA A C 1
ATOM 3109 O O . ALA A 1 401 ? 33.471 -3.560 -11.140 1.00 91.56 401 ALA A O 1
ATOM 3110 N N . PRO A 1 402 ? 35.627 -3.005 -10.766 1.00 89.94 402 PRO A N 1
ATOM 3111 C CA . PRO A 1 402 ? 35.372 -1.570 -10.617 1.00 89.94 402 PRO A CA 1
ATOM 3112 C C . PRO A 1 402 ? 34.557 -0.941 -11.752 1.00 89.94 402 PRO A C 1
ATOM 3114 O O . PRO A 1 402 ? 33.669 -0.132 -11.475 1.00 89.94 402 PRO A O 1
ATOM 3117 N N . ASP A 1 403 ? 34.818 -1.340 -12.997 1.00 86.00 403 ASP A N 1
ATOM 3118 C CA . ASP A 1 403 ? 34.143 -0.797 -14.183 1.00 86.00 403 ASP A CA 1
ATOM 3119 C C . ASP A 1 403 ? 32.689 -1.276 -14.276 1.00 86.00 403 ASP A C 1
ATOM 3121 O O . ASP A 1 403 ? 31.779 -0.492 -14.548 1.00 86.00 403 ASP A O 1
ATOM 3125 N N . LEU A 1 404 ? 32.437 -2.546 -13.942 1.00 88.69 404 LEU A N 1
ATOM 3126 C CA . LEU A 1 404 ? 31.083 -3.090 -13.847 1.00 88.69 404 LEU A CA 1
ATOM 3127 C C . LEU A 1 404 ? 30.293 -2.414 -12.718 1.00 88.69 404 LEU A C 1
ATOM 3129 O O . LEU A 1 404 ? 29.129 -2.055 -12.900 1.00 88.69 404 LEU A O 1
ATOM 3133 N N . LEU A 1 405 ? 30.921 -2.214 -11.556 1.00 91.69 405 LEU A N 1
ATOM 3134 C CA . LEU A 1 405 ? 30.303 -1.509 -10.435 1.00 91.69 405 LEU A CA 1
ATOM 3135 C C . LEU A 1 405 ? 29.967 -0.059 -10.806 1.00 91.69 405 LEU A C 1
ATOM 3137 O O . LEU A 1 405 ? 28.877 0.407 -10.472 1.00 91.69 405 LEU A O 1
ATOM 3141 N N . GLN A 1 406 ? 30.880 0.637 -11.493 1.00 88.25 406 GLN A N 1
ATOM 3142 C CA . GLN A 1 406 ? 30.654 1.995 -11.991 1.00 88.25 406 GLN A CA 1
ATOM 3143 C C . GLN A 1 406 ? 29.417 2.025 -12.894 1.00 88.25 406 GLN A C 1
ATOM 3145 O O . GLN A 1 406 ? 28.481 2.768 -12.609 1.00 88.25 406 GLN A O 1
ATOM 3150 N N . TYR A 1 407 ? 29.359 1.142 -13.893 1.00 86.38 407 TYR A N 1
ATOM 3151 C CA . TYR A 1 407 ? 28.239 1.060 -14.826 1.00 86.38 407 TYR A CA 1
ATOM 3152 C C . TYR A 1 407 ? 26.899 0.776 -14.130 1.00 86.38 407 TYR A C 1
ATOM 3154 O O . TYR A 1 407 ? 25.901 1.459 -14.378 1.00 86.38 407 TYR A O 1
ATOM 3162 N N . VAL A 1 408 ? 26.856 -0.213 -13.227 1.00 88.75 408 VAL A N 1
ATOM 3163 C CA . VAL A 1 408 ? 25.638 -0.563 -12.475 1.00 88.75 408 VAL A CA 1
ATOM 3164 C C . VAL A 1 408 ? 25.191 0.601 -11.594 1.00 88.75 408 VAL A C 1
ATOM 3166 O O . VAL A 1 408 ? 23.992 0.881 -11.508 1.00 88.75 408 VAL A O 1
ATOM 3169 N N . PHE A 1 409 ? 26.126 1.298 -10.948 1.00 89.25 409 PHE A N 1
ATOM 3170 C CA . PHE A 1 409 ? 25.812 2.431 -10.086 1.00 89.25 409 PHE A CA 1
ATOM 3171 C C . PHE A 1 409 ? 25.303 3.633 -10.887 1.00 89.25 409 PHE A C 1
ATOM 3173 O O . PHE A 1 409 ? 24.248 4.161 -10.546 1.00 89.25 409 PHE A O 1
ATOM 3180 N N . GLU A 1 410 ? 25.973 4.017 -11.973 1.00 83.38 410 GLU A N 1
ATOM 3181 C CA . GLU A 1 410 ? 25.565 5.131 -12.843 1.00 83.38 410 GLU A CA 1
ATOM 3182 C C . GLU A 1 410 ? 24.213 4.868 -13.517 1.00 83.38 410 GLU A C 1
ATOM 3184 O O . GLU A 1 410 ? 23.336 5.730 -13.526 1.00 83.38 410 GLU A O 1
ATOM 3189 N N . SER A 1 411 ? 23.991 3.642 -13.99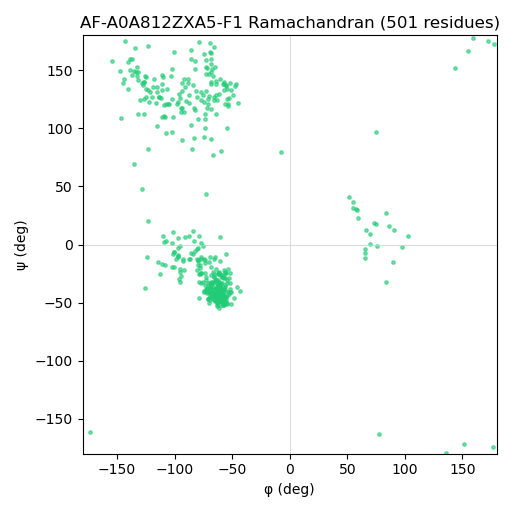9 1.00 80.75 411 SER A N 1
ATOM 3190 C CA . SER A 1 411 ? 22.740 3.261 -14.668 1.00 80.75 411 SER A CA 1
ATOM 3191 C C . SER A 1 411 ? 21.546 3.220 -13.709 1.00 80.75 411 SER A C 1
ATOM 3193 O O . SER A 1 411 ? 20.400 3.482 -14.091 1.00 80.75 411 SER A O 1
ATOM 3195 N N . SER A 1 412 ? 21.788 2.869 -12.444 1.00 86.25 412 SER A N 1
ATOM 3196 C CA . SER A 1 412 ? 20.729 2.704 -11.443 1.00 86.25 412 SER A CA 1
ATOM 3197 C C . SER A 1 412 ? 20.571 3.905 -10.502 1.00 86.25 412 SER A C 1
ATOM 3199 O O . SER A 1 412 ? 19.532 4.024 -9.848 1.00 86.25 412 SER A O 1
ATOM 3201 N N . GLY A 1 413 ? 21.580 4.775 -10.388 1.00 84.38 413 GLY A N 1
ATOM 3202 C CA . GLY A 1 413 ? 21.674 5.816 -9.360 1.00 84.38 413 GLY A CA 1
ATOM 3203 C C . GLY A 1 413 ? 21.632 5.256 -7.932 1.00 84.38 413 GLY A C 1
ATOM 3204 O O . GLY A 1 413 ? 21.033 5.879 -7.052 1.00 84.38 413 GLY A O 1
ATOM 3205 N N . GLY A 1 414 ? 22.132 4.030 -7.728 1.00 88.88 414 GLY A N 1
ATOM 3206 C CA . GLY A 1 414 ? 22.041 3.293 -6.461 1.00 88.88 414 GLY A CA 1
ATOM 3207 C C . GLY A 1 414 ? 20.626 2.820 -6.102 1.00 88.88 414 GLY A C 1
ATOM 3208 O O . GLY A 1 414 ? 20.375 2.380 -4.979 1.00 88.88 414 GLY A O 1
ATOM 3209 N N . ASN A 1 415 ? 19.652 2.932 -7.009 1.00 88.88 415 ASN A N 1
ATOM 3210 C CA . ASN A 1 415 ? 18.292 2.474 -6.749 1.00 88.88 415 ASN A CA 1
ATOM 3211 C C . ASN A 1 415 ? 18.253 0.936 -6.724 1.00 88.88 415 ASN A C 1
ATOM 3213 O O . ASN A 1 415 ? 18.537 0.334 -7.757 1.00 88.88 415 ASN A O 1
ATOM 3217 N N . PRO A 1 416 ? 17.833 0.272 -5.631 1.00 91.31 416 PRO A N 1
ATOM 3218 C CA . PRO A 1 416 ? 17.846 -1.189 -5.558 1.00 91.31 416 PRO A CA 1
ATOM 3219 C C . PRO A 1 416 ? 17.057 -1.897 -6.668 1.00 91.31 416 PRO A C 1
ATOM 3221 O O . PRO A 1 416 ? 17.493 -2.929 -7.170 1.00 91.31 416 PRO A O 1
ATOM 3224 N N . PHE A 1 417 ? 15.910 -1.341 -7.090 1.00 87.69 417 PHE A N 1
ATOM 3225 C CA . PHE A 1 417 ? 15.163 -1.883 -8.232 1.00 87.69 417 PHE A CA 1
ATOM 3226 C C . PHE A 1 417 ? 15.963 -1.720 -9.529 1.00 87.69 417 PHE A C 1
ATOM 3228 O O . PHE A 1 417 ? 15.994 -2.627 -10.354 1.00 87.69 417 PHE A O 1
ATOM 3235 N N . GLY A 1 418 ? 16.608 -0.561 -9.690 1.00 87.31 418 GLY A N 1
ATOM 3236 C CA . GLY A 1 418 ? 17.535 -0.279 -10.782 1.00 87.31 418 GLY A CA 1
ATOM 3237 C C . GLY A 1 418 ? 18.682 -1.274 -10.855 1.00 87.31 418 GLY A C 1
ATOM 3238 O O . GLY A 1 418 ? 18.881 -1.875 -11.904 1.00 87.31 418 GLY A O 1
ATOM 3239 N N . VAL A 1 419 ? 19.372 -1.495 -9.735 1.00 90.69 419 VAL A N 1
ATOM 3240 C CA . VAL A 1 419 ? 20.507 -2.420 -9.627 1.00 90.69 419 VAL A CA 1
ATOM 3241 C 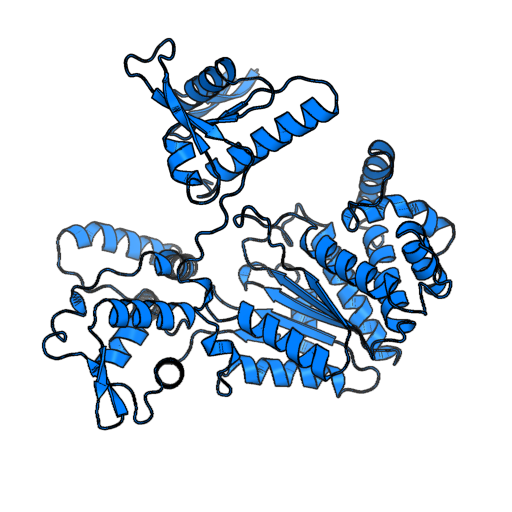C . VAL A 1 419 ? 20.119 -3.811 -10.118 1.00 90.69 419 VAL A C 1
ATOM 3243 O O . VAL A 1 419 ? 20.798 -4.371 -10.972 1.00 90.69 419 VAL A O 1
ATOM 3246 N N . GLU A 1 420 ? 19.002 -4.363 -9.644 1.00 90.12 420 GLU A N 1
ATOM 3247 C CA . GLU A 1 420 ? 18.595 -5.705 -10.066 1.00 90.12 420 GLU A CA 1
ATOM 3248 C C . GLU A 1 420 ? 18.147 -5.788 -11.519 1.00 90.12 420 GLU A C 1
ATOM 3250 O O . GLU A 1 420 ? 18.407 -6.801 -12.160 1.00 90.12 420 GLU A O 1
ATOM 3255 N N . VAL A 1 421 ? 17.485 -4.755 -12.049 1.00 85.81 421 VAL A N 1
ATOM 3256 C CA . VAL A 1 421 ? 17.115 -4.721 -13.471 1.00 85.81 421 VAL A CA 1
ATOM 3257 C C . VAL A 1 421 ? 18.365 -4.700 -14.343 1.00 85.81 421 VAL A C 1
ATOM 3259 O O . VAL A 1 421 ? 18.463 -5.517 -15.253 1.00 85.81 421 VAL A O 1
ATOM 3262 N N . VAL A 1 422 ? 19.326 -3.821 -14.042 1.00 86.56 422 VAL A N 1
ATOM 3263 C CA . VAL A 1 422 ? 20.585 -3.730 -14.796 1.00 86.56 422 VAL A CA 1
ATOM 3264 C C . VAL A 1 422 ? 21.336 -5.061 -14.726 1.00 86.56 422 VAL A C 1
ATOM 3266 O O . VAL A 1 422 ? 21.708 -5.613 -15.757 1.00 86.56 422 VAL A O 1
ATOM 3269 N N . LEU A 1 423 ? 21.488 -5.642 -13.531 1.00 87.75 423 LEU A N 1
ATOM 3270 C CA . LEU A 1 423 ? 22.131 -6.950 -13.373 1.00 87.75 423 LEU A CA 1
ATOM 3271 C C . LEU A 1 423 ? 21.389 -8.069 -14.107 1.00 87.75 423 LEU A C 1
ATOM 3273 O O . LEU A 1 423 ? 22.022 -8.968 -14.660 1.00 87.75 423 LEU A O 1
ATOM 3277 N N . GLN A 1 424 ? 20.056 -8.055 -14.092 1.00 85.38 424 GLN A N 1
ATOM 3278 C CA . GLN A 1 424 ? 19.256 -9.050 -14.792 1.00 85.38 424 GLN A CA 1
ATOM 3279 C C . GLN A 1 424 ? 19.475 -8.959 -16.304 1.00 85.38 424 GLN A C 1
ATOM 3281 O O . GLN A 1 424 ? 19.639 -9.998 -16.940 1.00 85.38 424 GLN A O 1
ATOM 3286 N N . GLU A 1 425 ? 19.496 -7.756 -16.872 1.00 82.00 425 GLU A N 1
ATOM 3287 C CA . GLU A 1 425 ? 19.740 -7.562 -18.303 1.00 82.00 425 GLU A CA 1
ATOM 3288 C C . GLU A 1 425 ? 21.155 -7.976 -18.699 1.00 82.00 425 GLU A C 1
ATOM 3290 O O . GLU A 1 425 ? 21.313 -8.755 -19.639 1.00 82.00 425 GLU A O 1
ATOM 3295 N N . LEU A 1 426 ? 22.167 -7.580 -17.922 1.00 83.31 426 LEU A N 1
ATOM 3296 C CA . LEU A 1 426 ? 23.550 -8.010 -18.139 1.00 83.31 426 LEU A CA 1
ATOM 3297 C C . LEU A 1 426 ? 23.686 -9.540 -18.097 1.00 83.31 426 LEU A C 1
ATOM 3299 O O . LEU A 1 426 ? 24.340 -10.135 -18.952 1.00 83.31 426 LEU A O 1
ATOM 3303 N N . ARG A 1 427 ? 23.012 -10.209 -17.151 1.00 83.38 427 ARG A N 1
ATOM 3304 C CA . ARG A 1 427 ? 22.995 -11.680 -17.056 1.00 83.38 427 ARG A CA 1
ATOM 3305 C C . ARG A 1 427 ? 22.268 -12.341 -18.222 1.00 83.38 427 ARG A C 1
ATOM 3307 O O . ARG A 1 427 ? 22.725 -13.367 -18.715 1.00 83.38 427 ARG A O 1
ATOM 3314 N N . GLN A 1 428 ? 21.135 -11.791 -18.654 1.00 79.81 428 GLN A N 1
ATOM 3315 C CA . GLN A 1 428 ? 20.379 -12.322 -19.792 1.00 79.81 428 GLN A CA 1
ATOM 3316 C C . GLN A 1 428 ? 21.129 -12.137 -21.115 1.00 79.81 428 GLN A C 1
ATOM 3318 O O . GLN A 1 428 ? 21.028 -13.000 -21.986 1.00 79.81 428 GLN A O 1
ATOM 3323 N N . GLY A 1 429 ? 21.896 -11.052 -21.241 1.00 75.50 429 GLY A N 1
ATOM 3324 C CA . GLY A 1 429 ? 22.810 -10.811 -22.356 1.00 75.50 429 GLY A CA 1
ATOM 3325 C C . GLY A 1 429 ? 24.086 -11.656 -22.312 1.00 75.50 429 GLY A C 1
ATOM 3326 O O . GLY A 1 429 ? 24.779 -11.732 -23.318 1.00 75.50 429 GLY A O 1
ATOM 3327 N N . GLY A 1 430 ? 24.380 -12.313 -21.183 1.00 78.50 430 GLY A N 1
ATOM 3328 C CA . GLY A 1 430 ? 25.612 -13.080 -20.989 1.00 78.50 430 GLY A CA 1
ATOM 3329 C C . GLY A 1 430 ? 26.862 -12.216 -20.801 1.00 78.50 430 GLY A C 1
ATOM 3330 O O . GLY A 1 430 ? 27.956 -12.735 -20.963 1.00 78.50 430 GLY A O 1
ATOM 3331 N N . ALA A 1 431 ? 26.697 -10.935 -20.458 1.00 83.06 431 ALA A N 1
ATOM 3332 C CA . ALA A 1 431 ? 27.778 -9.952 -20.365 1.00 83.06 431 ALA A CA 1
ATOM 3333 C C . ALA A 1 431 ? 28.525 -9.970 -19.021 1.00 83.06 431 ALA A C 1
ATOM 3335 O O . ALA A 1 431 ? 29.506 -9.252 -18.852 1.00 83.06 431 ALA A O 1
ATOM 3336 N N . VAL A 1 432 ? 28.038 -10.734 -18.036 1.00 87.25 432 VAL A N 1
ATOM 3337 C CA . VAL A 1 432 ? 28.642 -10.830 -16.699 1.00 87.25 432 VAL A CA 1
ATOM 3338 C C . VAL A 1 432 ? 28.800 -12.278 -16.261 1.00 87.25 432 VAL A C 1
ATOM 3340 O O . VAL A 1 432 ? 27.900 -13.102 -16.443 1.00 87.25 432 VAL A O 1
ATOM 3343 N N . GLN A 1 433 ? 29.915 -12.561 -15.595 1.00 87.75 433 GLN A N 1
ATOM 3344 C CA . GLN A 1 433 ? 30.246 -13.863 -15.026 1.00 87.75 433 GLN A CA 1
ATOM 3345 C C . GLN A 1 433 ? 30.877 -13.712 -13.639 1.00 87.75 433 GLN A C 1
ATOM 3347 O O . GLN A 1 433 ? 31.357 -12.641 -13.274 1.00 87.75 433 GLN A O 1
ATOM 3352 N N . VAL A 1 434 ? 30.847 -14.786 -12.846 1.00 88.38 434 VAL A N 1
ATOM 3353 C CA . VAL A 1 434 ? 31.600 -14.854 -11.586 1.00 88.38 434 VAL A CA 1
ATOM 3354 C C . VAL A 1 434 ? 32.893 -15.614 -11.863 1.00 88.38 434 VAL A C 1
ATOM 3356 O O . VAL A 1 434 ? 32.835 -16.759 -12.315 1.00 88.38 434 VAL A O 1
ATOM 3359 N N . SER A 1 435 ? 34.035 -14.973 -11.626 1.00 86.94 435 SER A N 1
ATOM 3360 C CA . SER A 1 435 ? 35.363 -15.547 -11.848 1.00 86.94 435 SER A CA 1
ATOM 3361 C C . SER A 1 435 ? 35.670 -16.680 -10.862 1.00 86.94 435 SER A C 1
ATOM 3363 O O . SER A 1 435 ? 35.023 -16.812 -9.819 1.00 86.94 435 SER A O 1
ATOM 3365 N N . GLU A 1 436 ? 36.695 -17.491 -11.147 1.00 83.69 436 GLU A N 1
ATOM 3366 C CA . GLU A 1 436 ? 37.158 -18.532 -10.209 1.00 83.69 436 GLU A CA 1
ATOM 3367 C C . GLU A 1 436 ? 37.642 -17.946 -8.870 1.00 83.69 436 GLU A C 1
ATOM 3369 O O . GLU A 1 436 ? 37.567 -18.611 -7.836 1.00 83.69 436 GLU A O 1
ATOM 3374 N N . GLU A 1 437 ? 38.090 -16.686 -8.873 1.00 83.56 437 GLU A N 1
ATOM 3375 C CA . GLU A 1 437 ? 38.501 -15.943 -7.677 1.00 83.56 437 GLU A CA 1
ATOM 3376 C C . GLU A 1 437 ? 37.309 -15.352 -6.899 1.00 83.56 437 GLU A C 1
ATOM 3378 O O . GLU A 1 437 ? 37.493 -14.792 -5.819 1.00 83.56 437 GLU A O 1
ATOM 3383 N N . GLY A 1 438 ? 36.080 -15.503 -7.409 1.00 87.12 438 GLY A N 1
ATOM 3384 C CA . GLY A 1 438 ? 34.845 -15.075 -6.750 1.00 87.12 438 GLY A CA 1
ATOM 3385 C C . GLY A 1 438 ? 34.453 -13.615 -6.995 1.00 87.12 438 GLY A C 1
ATOM 3386 O O . GLY A 1 438 ? 33.620 -13.090 -6.249 1.00 87.12 438 GLY A O 1
ATOM 3387 N N . PHE A 1 439 ? 35.038 -12.959 -8.002 1.00 90.81 439 PHE A N 1
ATOM 3388 C CA . PHE A 1 439 ? 34.663 -11.607 -8.429 1.00 90.81 439 PHE A CA 1
ATOM 3389 C C . PHE A 1 439 ? 33.545 -11.648 -9.465 1.00 90.81 439 PHE A C 1
ATOM 3391 O O . PHE A 1 439 ? 33.547 -12.503 -10.346 1.00 90.81 439 PHE A O 1
ATOM 3398 N N . LEU A 1 440 ? 32.612 -10.698 -9.398 1.00 91.25 440 LEU A N 1
ATOM 3399 C CA . LEU A 1 440 ? 31.693 -10.440 -10.505 1.00 91.25 440 LEU A CA 1
ATOM 3400 C C . LEU A 1 440 ? 32.377 -9.527 -11.528 1.00 91.25 440 LEU A C 1
ATOM 3402 O O . LEU A 1 440 ? 32.687 -8.378 -11.213 1.00 91.25 440 LEU A O 1
ATOM 3406 N N . GLU A 1 441 ? 32.574 -10.018 -12.745 1.00 89.44 441 GLU A N 1
ATOM 3407 C CA . GLU A 1 441 ? 33.288 -9.320 -13.817 1.00 89.44 441 GLU A CA 1
ATOM 3408 C C . GLU A 1 441 ? 32.545 -9.412 -15.154 1.00 89.44 441 GLU A C 1
ATOM 3410 O O . GLU A 1 441 ? 31.563 -10.150 -15.293 1.00 89.44 441 GLU A O 1
ATOM 3415 N N . LEU A 1 442 ? 32.996 -8.622 -16.129 1.00 85.69 442 LEU A N 1
ATOM 3416 C CA . LEU A 1 442 ? 32.493 -8.691 -17.497 1.00 85.69 442 LEU A CA 1
ATOM 3417 C C . LEU A 1 442 ? 33.000 -9.959 -18.184 1.00 85.69 442 LEU A C 1
ATOM 3419 O O . LEU A 1 442 ? 34.115 -10.414 -17.934 1.00 85.69 442 LEU A O 1
ATOM 3423 N N . SER A 1 443 ? 32.181 -10.520 -19.063 1.00 82.62 443 SER A N 1
ATOM 3424 C CA . SER A 1 443 ? 32.601 -11.614 -19.934 1.00 82.62 443 SER A CA 1
ATOM 3425 C C . SER A 1 443 ? 33.557 -11.112 -21.031 1.00 82.62 443 SER A C 1
ATOM 3427 O O . SER A 1 443 ? 33.524 -9.945 -21.430 1.00 82.62 443 SER A O 1
ATOM 3429 N N . ASP A 1 444 ? 34.450 -11.990 -21.503 1.00 70.75 444 ASP A N 1
ATOM 3430 C CA . ASP A 1 444 ? 35.514 -11.638 -22.454 1.00 70.75 444 ASP A CA 1
ATOM 3431 C C . ASP A 1 444 ? 34.969 -10.943 -23.721 1.00 70.75 444 ASP A C 1
ATOM 3433 O O . ASP A 1 444 ? 34.230 -11.540 -24.505 1.00 70.75 444 ASP A O 1
ATOM 3437 N N . GLY A 1 445 ? 35.404 -9.699 -23.967 1.00 62.19 445 GLY A N 1
ATOM 3438 C CA . GLY A 1 445 ? 35.060 -8.916 -25.165 1.00 62.19 445 GLY A CA 1
ATOM 3439 C C . GLY A 1 445 ? 33.905 -7.916 -25.006 1.00 62.19 445 GLY A C 1
ATOM 3440 O O . GLY A 1 445 ? 33.646 -7.164 -25.947 1.00 62.19 445 GLY A O 1
ATOM 3441 N N . ASP A 1 446 ? 33.262 -7.853 -23.835 1.00 62.62 446 ASP A N 1
ATOM 3442 C CA . ASP A 1 446 ? 32.071 -7.020 -23.598 1.00 62.62 446 ASP A CA 1
ATOM 3443 C C . ASP A 1 446 ? 32.345 -5.636 -22.975 1.00 62.62 446 ASP A C 1
ATOM 3445 O O . ASP A 1 446 ? 31.424 -4.828 -22.850 1.00 62.62 446 ASP A O 1
ATOM 3449 N N . GLU A 1 447 ? 33.601 -5.289 -22.666 1.00 58.56 447 GLU A N 1
ATOM 3450 C CA . GLU A 1 447 ? 33.975 -3.931 -22.212 1.00 58.56 447 GLU A CA 1
ATOM 3451 C C . GLU A 1 447 ? 33.550 -2.843 -23.217 1.00 58.56 447 GLU A C 1
ATOM 3453 O O . GLU A 1 447 ? 33.116 -1.761 -22.828 1.00 58.56 447 GLU A O 1
ATOM 3458 N N . ALA A 1 448 ? 33.595 -3.148 -24.520 1.00 52.38 448 ALA A N 1
ATOM 3459 C CA . ALA A 1 448 ? 33.126 -2.255 -25.582 1.00 52.38 448 ALA A CA 1
ATOM 3460 C C . ALA A 1 448 ? 31.592 -2.258 -25.771 1.00 52.38 448 ALA A C 1
ATOM 3462 O O . ALA A 1 448 ? 31.069 -1.386 -26.466 1.00 52.38 448 ALA A O 1
ATOM 3463 N N . ASN A 1 449 ? 30.873 -3.221 -25.178 1.00 60.44 449 ASN A N 1
ATOM 3464 C CA . ASN A 1 449 ? 29.425 -3.396 -25.333 1.00 60.44 449 ASN A CA 1
ATOM 3465 C C . ASN A 1 449 ? 28.609 -2.658 -24.262 1.00 60.44 449 ASN A C 1
ATOM 3467 O O . ASN A 1 449 ? 27.453 -2.331 -24.523 1.00 60.44 449 ASN A O 1
ATOM 3471 N N . LEU A 1 450 ? 29.185 -2.334 -23.096 1.00 65.50 450 LEU A N 1
ATOM 3472 C CA . LEU A 1 450 ? 28.459 -1.635 -22.022 1.00 65.50 450 LEU A CA 1
ATOM 3473 C C . LEU A 1 450 ? 27.885 -0.276 -22.457 1.00 65.50 450 LEU A C 1
ATOM 3475 O O . LEU A 1 450 ? 26.756 0.056 -22.102 1.00 65.50 450 LEU A O 1
ATOM 3479 N N . SER A 1 451 ? 28.628 0.486 -23.263 1.00 60.31 451 SER A N 1
ATOM 3480 C CA . SER A 1 451 ? 28.193 1.787 -23.797 1.00 60.31 451 SER A CA 1
ATOM 3481 C C . SER A 1 451 ? 27.138 1.681 -24.906 1.00 60.31 451 SER A C 1
ATOM 3483 O O . SER A 1 451 ? 26.515 2.682 -25.251 1.00 60.31 451 SER A O 1
ATOM 3485 N N . GLN A 1 452 ? 26.918 0.482 -25.458 1.00 59.44 452 GLN A N 1
ATOM 3486 C CA . GLN A 1 452 ? 25.946 0.215 -26.526 1.00 59.44 452 GLN A CA 1
ATOM 3487 C C . GLN A 1 452 ? 24.642 -0.411 -26.011 1.00 59.44 452 GLN A C 1
ATOM 3489 O O . GLN A 1 452 ? 23.698 -0.581 -26.784 1.00 59.44 452 GLN A O 1
ATOM 3494 N N . LEU A 1 453 ? 24.574 -0.766 -24.724 1.00 65.50 453 LEU A N 1
ATOM 3495 C CA . LEU A 1 453 ? 23.368 -1.316 -24.116 1.00 65.50 453 LEU A CA 1
ATOM 3496 C C . LEU A 1 453 ? 22.295 -0.230 -23.989 1.00 65.50 453 LEU A C 1
ATOM 3498 O O . LEU A 1 453 ? 22.513 0.827 -23.396 1.00 65.50 453 LEU A O 1
ATOM 3502 N N . GLU A 1 454 ? 21.114 -0.505 -24.543 1.00 64.50 454 GLU A N 1
ATOM 3503 C CA . GLU A 1 454 ? 19.960 0.379 -24.400 1.00 64.50 454 GLU A CA 1
ATOM 3504 C C . GLU A 1 454 ? 19.521 0.465 -22.933 1.00 64.50 454 GLU A C 1
ATOM 3506 O O . GLU A 1 454 ? 19.493 -0.531 -22.212 1.00 64.50 454 GLU A O 1
ATOM 3511 N N . TYR A 1 455 ? 19.128 1.663 -22.491 1.00 67.38 455 TYR A N 1
ATOM 3512 C CA . TYR A 1 455 ? 18.615 1.846 -21.138 1.00 67.38 455 TYR A CA 1
ATOM 3513 C C . TYR A 1 455 ? 17.299 1.066 -20.943 1.00 67.38 455 TYR A C 1
ATOM 3515 O O . TYR A 1 455 ? 16.354 1.273 -21.714 1.00 67.38 455 TYR A O 1
ATOM 3523 N N . PRO A 1 456 ? 17.170 0.245 -19.884 1.00 66.88 456 PRO A N 1
ATOM 3524 C CA . PRO A 1 456 ? 15.985 -0.572 -19.658 1.00 66.88 456 PRO A CA 1
ATOM 3525 C C . PRO A 1 456 ? 14.683 0.246 -19.651 1.00 66.88 456 PRO A C 1
ATOM 3527 O O . PRO A 1 456 ? 14.490 1.130 -18.803 1.00 66.88 456 PRO A O 1
ATOM 3530 N N . GLU A 1 457 ? 13.694 -0.118 -20.479 1.00 64.19 457 GLU A N 1
ATOM 3531 C CA . GLU A 1 457 ? 12.365 0.526 -20.448 1.00 64.19 457 GLU A CA 1
ATOM 3532 C C . GLU A 1 457 ? 11.735 0.486 -19.041 1.00 64.19 457 GLU A C 1
ATOM 3534 O O . GLU A 1 457 ? 10.972 1.368 -18.632 1.00 64.19 457 GLU A O 1
ATOM 3539 N N . SER A 1 458 ? 12.052 -0.553 -18.260 1.00 63.34 458 SER A N 1
ATOM 3540 C CA . SER A 1 458 ? 11.578 -0.723 -16.887 1.00 63.34 458 SER A CA 1
ATOM 3541 C C . SER A 1 458 ? 12.063 0.342 -15.910 1.00 63.34 458 SER A C 1
ATOM 3543 O O . SER A 1 458 ? 11.406 0.502 -14.874 1.00 63.34 458 SER A O 1
ATOM 3545 N N . LEU A 1 459 ? 13.155 1.041 -16.229 1.00 69.38 459 LEU A N 1
ATOM 3546 C CA . LEU A 1 459 ? 13.744 2.096 -15.410 1.00 69.38 459 LEU A CA 1
ATOM 3547 C C . LEU A 1 459 ? 13.324 3.502 -15.836 1.00 69.38 459 LEU A C 1
ATOM 3549 O O . LEU A 1 459 ? 13.484 4.430 -15.047 1.00 69.38 459 LEU A O 1
ATOM 3553 N N . ILE A 1 460 ? 12.653 3.661 -16.985 1.00 68.06 460 ILE A N 1
ATOM 3554 C CA . ILE A 1 460 ? 12.098 4.952 -17.430 1.00 68.06 460 ILE A CA 1
ATOM 3555 C C . ILE A 1 460 ? 11.247 5.597 -16.329 1.00 68.06 460 ILE A C 1
ATOM 3557 O O . ILE A 1 460 ? 11.331 6.794 -16.091 1.00 68.06 460 ILE A O 1
ATOM 3561 N N . GLY A 1 461 ? 10.445 4.811 -15.603 1.00 64.62 461 GLY A N 1
ATOM 3562 C CA . GLY A 1 461 ? 9.622 5.336 -14.509 1.00 64.62 461 GLY A CA 1
ATOM 3563 C C . GLY A 1 461 ? 10.422 5.880 -13.315 1.00 64.62 461 GLY A C 1
ATOM 3564 O O . GLY A 1 461 ? 9.925 6.756 -12.612 1.00 64.62 461 GLY A O 1
ATOM 3565 N N . ILE A 1 462 ? 11.634 5.369 -13.077 1.00 68.00 462 ILE A N 1
ATOM 3566 C CA . ILE A 1 462 ? 12.557 5.885 -12.055 1.00 68.00 462 ILE A CA 1
ATOM 3567 C C . ILE A 1 462 ? 13.250 7.137 -12.589 1.00 68.00 462 ILE A C 1
ATOM 3569 O O . ILE A 1 462 ? 13.233 8.156 -11.906 1.00 68.00 462 ILE A O 1
ATOM 3573 N N . ALA A 1 463 ? 13.749 7.098 -13.827 1.00 67.50 463 ALA A N 1
ATOM 3574 C CA . ALA A 1 463 ? 14.351 8.251 -14.492 1.00 67.50 463 ALA A CA 1
ATOM 3575 C C . ALA A 1 463 ? 13.388 9.452 -14.548 1.00 67.50 463 ALA A C 1
ATOM 3577 O O . ALA A 1 463 ? 13.757 10.564 -14.178 1.00 67.50 463 ALA A O 1
ATOM 3578 N N . LEU A 1 464 ? 12.120 9.223 -14.910 1.00 66.38 464 LEU A N 1
ATOM 3579 C CA . LEU A 1 464 ? 11.072 10.248 -14.902 1.00 66.38 464 LEU A CA 1
ATOM 3580 C C . LEU A 1 464 ? 10.816 10.808 -13.501 1.00 66.38 464 LEU A C 1
ATOM 3582 O O . LEU A 1 464 ? 10.629 12.009 -13.359 1.00 66.38 464 LEU A O 1
ATOM 3586 N N . ALA A 1 465 ? 10.826 9.969 -12.463 1.00 63.81 465 ALA A N 1
ATOM 3587 C CA . ALA A 1 465 ? 10.643 10.442 -11.094 1.00 63.81 465 ALA A CA 1
ATOM 3588 C C . ALA A 1 465 ? 11.828 11.292 -10.610 1.00 63.81 465 ALA A C 1
ATOM 3590 O O . ALA A 1 465 ? 11.621 12.254 -9.874 1.00 63.81 465 ALA A O 1
ATOM 3591 N N . SER A 1 466 ? 13.053 10.964 -11.027 1.00 66.81 466 SER A N 1
ATOM 3592 C CA . SER A 1 466 ? 14.231 11.802 -10.786 1.00 66.81 466 SER A CA 1
ATOM 3593 C C . SER A 1 466 ? 14.137 13.123 -11.554 1.00 66.81 466 SER A C 1
ATOM 3595 O O . SER A 1 466 ? 14.391 14.178 -10.984 1.00 66.81 466 SER A O 1
ATOM 3597 N N . TRP A 1 467 ? 13.675 13.091 -12.808 1.00 66.75 467 TRP A N 1
ATOM 3598 C CA . TRP A 1 467 ? 13.422 14.292 -13.610 1.00 66.75 467 TRP A CA 1
ATOM 3599 C C . TRP A 1 467 ? 12.342 15.199 -12.992 1.00 66.75 467 TRP A C 1
ATOM 3601 O O . TRP A 1 467 ? 12.509 16.416 -12.941 1.00 66.75 467 TRP A O 1
ATOM 3611 N N . GLU A 1 468 ? 11.263 14.629 -12.450 1.00 63.50 468 GLU A N 1
ATOM 3612 C CA . GLU A 1 468 ? 10.199 15.377 -11.762 1.00 63.50 468 GLU A CA 1
ATOM 3613 C C . GLU A 1 468 ? 10.693 16.114 -10.505 1.00 63.50 468 GLU A C 1
ATOM 3615 O O . GLU A 1 468 ? 10.088 17.115 -10.121 1.00 63.50 468 GLU A O 1
ATOM 3620 N N . LYS A 1 469 ? 11.785 15.654 -9.875 1.00 62.84 469 LYS A N 1
ATOM 3621 C CA . LYS A 1 469 ? 12.405 16.328 -8.720 1.00 62.84 469 LYS A CA 1
ATOM 3622 C C . LYS A 1 469 ? 13.252 17.545 -9.107 1.00 62.84 469 LYS A C 1
ATOM 3624 O O . LYS A 1 469 ? 13.541 18.365 -8.239 1.00 62.84 469 LYS A O 1
ATOM 3629 N N . LEU A 1 470 ? 13.650 17.666 -10.374 1.00 65.38 470 LEU A N 1
ATOM 3630 C CA . LEU A 1 470 ? 14.453 18.787 -10.857 1.00 65.38 470 LEU A CA 1
ATOM 3631 C C . LEU A 1 470 ? 13.654 20.096 -10.841 1.00 65.38 470 LEU A C 1
ATOM 3633 O O . LEU A 1 470 ? 12.444 20.120 -11.078 1.00 65.38 470 LEU A O 1
ATOM 3637 N N . LEU A 1 471 ? 14.347 21.214 -10.625 1.00 70.50 471 LEU A N 1
ATOM 3638 C CA . LEU A 1 471 ? 13.758 22.545 -10.744 1.00 70.50 471 LEU A CA 1
ATOM 3639 C C . LEU A 1 471 ? 13.342 22.817 -12.203 1.00 70.50 471 LEU A C 1
ATOM 3641 O O . LEU A 1 471 ? 13.980 22.304 -13.125 1.00 70.50 471 LEU A O 1
ATOM 3645 N N . PRO A 1 472 ? 12.331 23.671 -12.464 1.00 72.12 472 PRO A N 1
ATOM 3646 C CA . PRO A 1 472 ? 11.830 23.902 -13.824 1.00 72.12 472 PRO A CA 1
ATOM 3647 C C . PRO A 1 472 ? 12.914 24.267 -14.852 1.00 72.12 472 PRO A C 1
ATOM 3649 O O . PRO A 1 472 ? 12.898 23.769 -15.972 1.00 72.12 472 PRO A O 1
ATOM 3652 N N . HIS A 1 473 ? 13.909 25.069 -14.460 1.00 70.38 473 HIS A N 1
ATOM 3653 C CA . HIS A 1 473 ? 15.016 25.448 -15.345 1.00 70.38 473 HIS A CA 1
ATOM 3654 C C . HIS A 1 473 ? 15.986 24.289 -15.636 1.00 70.38 473 HIS A C 1
ATOM 3656 O O . HIS A 1 473 ? 16.513 24.204 -16.742 1.00 70.38 473 HIS A O 1
ATOM 3662 N N . GLN A 1 474 ? 16.197 23.377 -14.680 1.00 72.38 474 GLN A N 1
ATOM 3663 C CA . GLN A 1 474 ? 16.986 22.157 -14.882 1.00 72.38 474 GLN A CA 1
ATOM 3664 C C . GLN A 1 474 ? 16.244 21.197 -15.821 1.00 72.38 474 GLN A C 1
ATOM 3666 O O . GLN A 1 474 ? 16.837 20.649 -16.746 1.00 72.38 474 GLN A O 1
ATOM 3671 N N . GLN A 1 475 ? 14.926 21.050 -15.646 1.00 71.69 475 GLN A N 1
ATOM 3672 C CA . GLN A 1 475 ? 14.086 20.255 -16.547 1.00 71.69 475 GLN A CA 1
ATOM 3673 C C . GLN A 1 475 ? 14.121 20.779 -17.986 1.00 71.69 475 GLN A C 1
ATOM 3675 O O . GLN A 1 475 ? 14.184 19.984 -18.924 1.00 71.69 475 GLN A O 1
ATOM 3680 N N . ASP A 1 476 ? 14.062 22.099 -18.166 1.00 68.56 476 ASP A N 1
ATOM 3681 C CA . ASP A 1 476 ? 14.125 22.730 -19.485 1.00 68.56 476 ASP A CA 1
ATOM 3682 C C . ASP A 1 476 ? 15.507 22.580 -20.125 1.00 68.56 476 ASP A C 1
ATOM 3684 O O . ASP A 1 476 ? 15.595 22.313 -21.324 1.00 68.56 476 ASP A O 1
ATOM 3688 N N . LEU A 1 477 ? 16.585 22.659 -19.339 1.00 73.19 477 LEU A N 1
ATOM 3689 C CA . LEU A 1 477 ? 17.930 22.372 -19.830 1.00 73.19 477 LEU A CA 1
ATOM 3690 C C . LEU A 1 477 ? 18.050 20.926 -20.327 1.00 73.19 477 LEU A C 1
ATOM 3692 O O . LEU A 1 477 ? 18.498 20.722 -21.451 1.00 73.19 477 LEU A O 1
ATOM 3696 N N . VAL A 1 478 ? 17.586 19.942 -19.549 1.00 69.12 478 VAL A N 1
ATOM 3697 C CA . VAL A 1 478 ? 17.590 18.520 -19.947 1.00 69.12 478 VAL A CA 1
ATOM 3698 C C . VAL A 1 478 ? 16.816 18.316 -21.252 1.00 69.12 478 VAL A C 1
ATOM 3700 O O . VAL A 1 478 ? 17.299 17.640 -22.155 1.00 69.12 478 VAL A O 1
ATOM 3703 N N . LYS A 1 479 ? 15.631 18.931 -21.389 1.00 66.44 479 LYS A N 1
ATOM 3704 C CA . LYS A 1 479 ? 14.828 18.865 -22.626 1.00 66.44 479 LYS A CA 1
ATOM 3705 C C . LYS A 1 479 ? 15.568 19.447 -23.826 1.00 66.44 479 LYS A C 1
ATOM 3707 O O . LYS A 1 479 ? 15.525 18.862 -24.905 1.00 66.44 479 LYS A O 1
ATOM 3712 N N . ASN A 1 480 ? 16.226 20.592 -23.642 1.00 64.69 480 ASN A N 1
ATOM 3713 C CA . ASN A 1 480 ? 16.982 21.250 -24.704 1.00 64.69 480 ASN A CA 1
ATOM 3714 C C . ASN A 1 480 ? 18.205 20.416 -25.109 1.00 64.69 480 ASN A C 1
ATOM 3716 O O . ASN A 1 480 ? 18.435 20.227 -26.298 1.00 64.69 480 ASN A O 1
ATOM 3720 N N . VAL A 1 481 ? 18.941 19.859 -24.141 1.00 66.12 481 VAL A N 1
ATOM 3721 C CA . VAL A 1 481 ? 20.076 18.959 -24.399 1.00 66.12 481 VAL A CA 1
ATOM 3722 C C . VAL A 1 481 ? 19.617 17.706 -25.145 1.00 66.12 481 VAL A C 1
ATOM 3724 O O . VAL A 1 481 ? 20.213 17.376 -26.162 1.00 66.12 481 VAL A O 1
ATOM 3727 N N . ALA A 1 482 ? 18.522 17.067 -24.722 1.00 62.53 482 ALA A N 1
ATOM 3728 C CA . ALA A 1 482 ? 17.975 15.880 -25.384 1.00 62.53 482 ALA A CA 1
ATOM 3729 C C . ALA A 1 482 ? 17.481 16.147 -26.820 1.00 62.53 482 ALA A C 1
ATOM 3731 O O . ALA A 1 482 ? 17.526 15.260 -27.669 1.00 62.53 482 ALA A O 1
ATOM 3732 N N . MET A 1 483 ? 17.004 17.365 -27.112 1.00 53.66 483 MET A N 1
ATOM 3733 C CA . MET A 1 483 ? 16.691 17.775 -28.487 1.00 53.66 483 MET A CA 1
ATOM 3734 C C . MET A 1 483 ? 17.952 17.995 -29.329 1.00 53.66 483 MET A C 1
ATOM 3736 O O . MET A 1 483 ? 17.956 17.645 -30.505 1.00 53.66 483 MET A O 1
ATOM 3740 N N . CYS A 1 484 ? 19.011 18.554 -28.741 1.00 50.69 484 CYS A N 1
ATOM 3741 C CA . CYS A 1 484 ? 20.280 18.803 -29.427 1.00 50.69 484 CYS A CA 1
ATOM 3742 C C . CYS A 1 484 ? 21.141 17.537 -29.593 1.00 50.69 484 CYS A C 1
ATOM 3744 O O . CYS A 1 484 ? 21.965 17.481 -30.500 1.00 50.69 484 CYS A O 1
ATOM 3746 N N . SER A 1 485 ? 20.962 16.518 -28.747 1.00 53.84 485 SER A N 1
ATOM 3747 C CA . SER A 1 485 ? 21.764 15.288 -28.758 1.00 53.84 485 SER A CA 1
ATOM 3748 C C . SER A 1 485 ? 21.348 14.276 -29.829 1.00 53.84 485 SER A C 1
ATOM 3750 O O . SER A 1 485 ? 22.017 13.263 -29.982 1.00 53.84 485 SER A O 1
ATOM 3752 N N . GLN A 1 486 ? 20.289 14.524 -30.614 1.00 46.97 486 GLN A N 1
ATOM 3753 C CA . GLN A 1 486 ? 19.985 13.682 -31.785 1.00 46.97 486 GLN A CA 1
ATOM 3754 C C . GLN A 1 486 ? 21.069 13.757 -32.881 1.00 46.97 486 GLN A C 1
ATOM 3756 O O . GLN A 1 486 ? 21.046 12.947 -33.805 1.00 46.97 486 GLN A O 1
ATOM 3761 N N . GLU A 1 487 ? 22.019 14.696 -32.778 1.00 38.81 487 GLU A N 1
ATOM 3762 C CA . GLU A 1 487 ? 23.121 14.886 -33.732 1.00 38.81 487 GLU A CA 1
ATOM 3763 C C . GLU A 1 487 ? 24.514 14.489 -33.195 1.00 38.81 487 GLU A C 1
ATOM 3765 O O . GLU A 1 487 ? 25.495 14.628 -33.926 1.00 38.81 487 GLU A O 1
ATOM 3770 N N . ALA A 1 488 ? 24.644 13.974 -31.965 1.00 35.69 488 ALA A N 1
ATOM 3771 C CA . ALA A 1 488 ? 25.943 13.589 -31.401 1.00 35.69 488 ALA A CA 1
ATOM 3772 C C . ALA A 1 488 ? 25.856 12.340 -30.511 1.00 35.69 488 ALA A C 1
ATOM 3774 O O . ALA A 1 488 ? 24.902 12.195 -29.749 1.00 35.69 488 ALA A O 1
ATOM 3775 N N . ASP A 1 489 ? 26.886 11.486 -30.579 1.00 38.53 489 ASP A N 1
ATOM 3776 C CA . ASP A 1 489 ? 27.160 10.395 -29.633 1.00 38.53 489 ASP A CA 1
ATOM 3777 C C . ASP A 1 489 ? 27.343 10.976 -28.218 1.00 38.53 489 ASP A C 1
ATOM 3779 O O . ASP A 1 489 ? 28.456 11.247 -27.769 1.00 38.53 489 ASP A O 1
ATOM 3783 N N . CYS A 1 490 ? 26.245 11.264 -27.525 1.00 39.41 490 CYS A N 1
ATOM 3784 C CA . CYS A 1 490 ? 26.277 11.658 -26.125 1.00 39.41 490 CYS A CA 1
ATOM 3785 C C . CYS A 1 490 ? 26.087 10.412 -25.265 1.00 39.41 490 CYS A C 1
ATOM 3787 O O . CYS A 1 490 ? 25.032 9.777 -25.313 1.00 39.41 490 CYS A O 1
ATOM 3789 N N . GLU A 1 491 ? 27.108 10.097 -24.462 1.00 42.81 491 GLU A N 1
ATOM 3790 C CA . GLU A 1 491 ? 27.011 9.157 -23.346 1.00 42.81 491 GLU A CA 1
ATOM 3791 C C . GLU A 1 491 ? 25.764 9.471 -22.514 1.00 42.81 491 GLU A C 1
ATOM 3793 O O . GLU A 1 491 ? 25.414 10.637 -22.297 1.00 42.81 491 GLU A O 1
ATOM 3798 N N . VAL A 1 492 ? 25.061 8.416 -22.098 1.00 41.22 492 VAL A N 1
ATOM 3799 C CA . VAL A 1 492 ? 23.826 8.488 -21.316 1.00 41.22 492 VAL A CA 1
ATOM 3800 C C . VAL A 1 492 ? 24.086 9.330 -20.066 1.00 41.22 492 VAL A C 1
ATOM 3802 O O . VAL A 1 492 ? 24.670 8.860 -19.097 1.00 41.22 492 VAL A O 1
ATOM 3805 N N . LEU A 1 493 ? 23.669 10.597 -20.092 1.00 45.25 493 LEU A N 1
ATOM 3806 C CA . LEU A 1 493 ? 23.824 11.496 -18.955 1.00 45.25 493 LEU A CA 1
ATOM 3807 C C . LEU A 1 493 ? 22.990 10.960 -17.790 1.00 45.25 493 LEU A C 1
ATOM 3809 O O . LEU A 1 493 ? 21.755 10.969 -17.829 1.00 45.25 493 LEU A O 1
ATOM 3813 N N . ASN A 1 494 ? 23.675 10.512 -16.743 1.00 48.16 494 ASN A N 1
ATOM 3814 C CA . ASN A 1 494 ? 23.069 10.201 -15.463 1.00 48.16 494 ASN A CA 1
ATOM 3815 C C . ASN A 1 494 ? 22.330 11.450 -14.947 1.00 48.16 494 ASN A C 1
ATOM 3817 O O . ASN A 1 494 ? 22.907 12.524 -14.768 1.00 48.16 494 ASN A O 1
ATOM 3821 N N . ILE A 1 495 ? 21.020 11.317 -14.715 1.00 45.22 495 ILE A N 1
ATOM 3822 C CA . ILE A 1 495 ? 20.163 12.409 -14.225 1.00 45.22 495 ILE A CA 1
ATOM 3823 C C . ILE A 1 495 ? 20.646 12.930 -12.860 1.00 45.22 495 ILE A C 1
ATOM 3825 O O . ILE A 1 495 ? 20.408 14.095 -12.540 1.00 45.22 495 ILE A O 1
ATOM 3829 N N . VAL A 1 496 ? 21.321 12.091 -12.065 1.00 40.97 496 VAL A N 1
ATOM 3830 C CA . VAL A 1 496 ? 21.886 12.476 -10.764 1.00 40.97 496 VAL A CA 1
ATOM 3831 C C . VAL A 1 496 ? 23.087 13.407 -10.946 1.00 40.97 496 VAL A C 1
ATOM 3833 O O . VAL A 1 496 ? 23.107 14.481 -10.346 1.00 40.97 496 VAL A O 1
ATOM 3836 N N . ASP A 1 497 ? 24.013 13.073 -11.847 1.00 43.00 497 ASP A N 1
ATOM 3837 C CA . ASP A 1 497 ? 25.198 13.898 -12.117 1.00 43.00 497 ASP A CA 1
ATOM 3838 C C . ASP A 1 497 ? 24.820 15.245 -12.741 1.00 43.00 497 ASP A C 1
ATOM 3840 O O . ASP A 1 497 ? 25.429 16.272 -12.437 1.00 43.00 497 ASP A O 1
ATOM 3844 N N . LEU A 1 498 ? 23.758 15.283 -13.554 1.00 44.97 498 LEU A N 1
ATOM 3845 C CA . LEU A 1 498 ? 23.233 16.534 -14.101 1.00 44.97 498 LEU A CA 1
ATOM 3846 C C . LEU A 1 498 ? 22.638 17.444 -13.014 1.00 44.97 498 LEU A C 1
ATOM 3848 O O . LEU A 1 498 ? 22.692 18.662 -13.135 1.00 44.97 498 LEU A O 1
ATOM 3852 N N . ALA A 1 499 ? 22.054 16.877 -11.956 1.00 38.50 499 ALA A N 1
ATOM 3853 C CA . ALA A 1 499 ? 21.480 17.658 -10.864 1.00 38.50 499 ALA A CA 1
ATOM 3854 C C . ALA A 1 499 ? 22.568 18.307 -9.993 1.00 38.50 499 ALA A C 1
ATOM 3856 O O . ALA A 1 499 ? 22.430 19.478 -9.640 1.00 38.50 499 ALA A O 1
ATOM 3857 N N . GLU A 1 500 ? 23.645 17.572 -9.692 1.00 38.28 500 GLU A N 1
ATOM 3858 C CA . GLU A 1 500 ? 24.782 18.062 -8.896 1.00 38.28 500 GLU A CA 1
ATOM 3859 C C . GLU A 1 500 ? 25.674 19.043 -9.664 1.00 38.28 500 GLU A C 1
ATOM 3861 O O . GLU A 1 500 ? 26.173 20.004 -9.088 1.00 38.28 500 GLU A O 1
ATOM 3866 N N . SER A 1 501 ? 25.848 18.861 -10.976 1.00 39.94 501 SER A N 1
ATOM 3867 C CA . SER A 1 501 ? 26.639 19.789 -11.800 1.00 39.94 501 SER A CA 1
ATOM 3868 C C . SER A 1 501 ? 25.909 21.098 -12.146 1.00 39.94 501 SER A C 1
ATOM 3870 O O . SER A 1 501 ? 26.537 22.041 -12.631 1.00 39.94 501 SER A O 1
ATOM 3872 N N . LEU A 1 502 ? 24.598 21.180 -11.882 1.00 37.84 502 LEU A N 1
ATOM 3873 C CA . LEU A 1 502 ? 23.769 22.375 -12.094 1.00 37.84 502 LEU A CA 1
ATOM 3874 C C . LEU A 1 502 ? 23.476 23.180 -10.815 1.00 37.84 502 LEU A C 1
ATOM 3876 O O . LEU A 1 502 ? 22.895 24.263 -10.926 1.00 37.84 502 LEU A O 1
ATOM 3880 N N . SER A 1 503 ? 23.831 22.665 -9.633 1.00 31.23 503 SER A N 1
ATOM 3881 C CA . SER A 1 503 ? 23.790 23.389 -8.349 1.00 31.23 503 SER A CA 1
ATOM 3882 C C . SER A 1 503 ? 25.108 24.095 -8.070 1.00 31.23 503 SER A C 1
ATOM 3884 O O . SER A 1 503 ? 25.060 25.256 -7.601 1.00 31.23 503 SER A O 1
#

Mean predicted aligned error: 13.57 Å

pLDDT: mean 79.75, std 15.63, range [31.23, 97.44]

Secondary structure (DSSP, 8-state):
---TT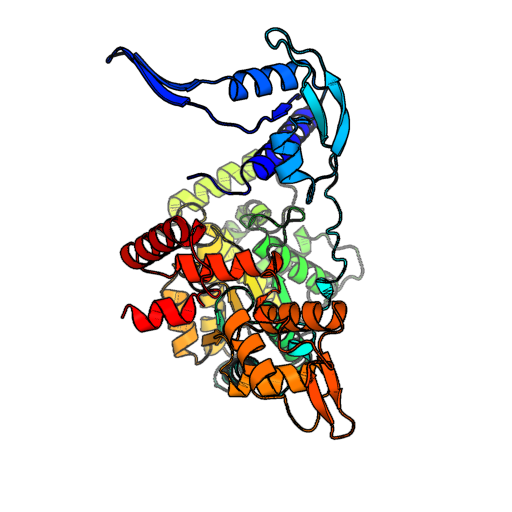HHHHHHHHHHHHHHHHHHTT----EEE--S--EEEEEEETTEEEEEEESHHHHHHHHHHHHSPTT-EEEEHHHHHHHTTTEEEEEEEEE--TT-SS-EEEEEEEEEEPP---SSTTTTTHHHHH-TT-HHHHHHHHHHHHHHHSSS---EEEEEEE-TTSSHHHHHHHHHHHHHHTTEEEEEE----TTSSSPPTTHHHHHHHHHHHHHHHH-TTT--SSS---HHHHHHHHHHHTT--HHHHTTGGGGGGT-TTS---HHHHHHHHHHHHTTTTTS--HHHHHHHHHHHHHHHH-SS-SEEEEEEE--S--GGGSTT-HHHHHHHHHHHHHHHHHHHHTPSPEEEEEEE-GGG---HHHHHHHHHTT-EEEEPPPPHHHHHHHHHHHHT-SSEE-HHHHHHHHHHHTT-HHHHHHHHHHHHHHT-EEE-TTSEEEEPTT-TTTGGGSPPPGGGHHHHHHHHHHS-HHHHHHHHHHHHHGGGS------HHHHHHHT-

Foldseek 3Di:
DDDLCVLVVQQVVLLVVLVVCVVVVHWGFWFAEDDDWDWDWDDDPVDTDTDIDDPRVVRGVQQRVVGDTSWYKYFPVSCVSCVQWFDWDWPQFDDTPPDPDTTTMIITPPDTDPRPVVPVVCALVLVLVDPPQVLLVLQVVLQVLQQPDPDFRAAEAEEAEAPLLNLVSSLVSVVVVCVVQQAAEQFFAQCDSSNAARDFLRSLLSSVVSLLVLLCVFCLQPVPPDPDDSLSSLVSLCVQLPNDPVLVVLVLCCCSNHVVDDDPPVVNVVSVVVQVVCVPPDQRSNLVSVLSNQVSSQQRGPRGLGYEYEYHYNDDYCLVPPVRPPSVSNVVSLNVSRVVSNVPSGRYYYYYYRYYPVSDPPPPSVVRCVVSSNYRYRYADDLVVLFVSLCSVVVQPPTEDPLVSVLLCLLQVSRSSSNVVVVVVCVVVVQWDQDPNRYIYGDPPCPVVSQVDDRDPVCVVVVVSLLVPDDPVLNVVVVVVVVVCVPDSDRDDRSVVSRVVVD

Organism: NCBI:txid1628268

Sequence (503 aa):
NHYIDDPLRAVLTAARFCDSLAEEGLQGRAGVATGIVWCGTVGSQIRREYTVLGDTVNLSARLMAKTDINTVLVDAATFSSCKRTLAFESLGEISVKGKQEQIQVYRFTGDLLPRRDRDRKGLQRSLLSWEEWPAREELMAALEAQLQKQPGPGGLVFVHGGPGCGKTELAAHVRAWALEQELCVLAGQNQSPTGTLAVPRLCWQEVFAEMLKAARSDPAWNDTGEHVTDREIIRRMLLAAGATRELLAWLPVLRLVFPALYFGPNVVNAMVERDALHAKTRPLKVVTLCKMLVDAFTTHSTKSQGTVILLHLRRSTSFFGETTDYDGNLVEGLMNLCMERRETGKKPVMLCVVARETILQSQAFFLNSRNLNGEVEVSNLSRDMTEKYVMHITEAAAGVAPDLLQYVFESSGGNPFGVEVVLQELRQGGAVQVSEEGFLELSDGDEANLSQLEYPESLIGIALASWEKLLPHQQDLVKNVAMCSQEADCEVLNIVDLAESLS

Nearest PDB structures (foldseek):
  3r5g-assembly2_B  TM=8.013E-01  e=4.935E-07  Pseudomonas aeruginosa
  1wc5-assembly1_A  TM=7.729E-01  e=1.048E-05  Limnospira platensis
  2bw7-assembly1_B  TM=6.762E-01  e=3.852E-06  Limnospira platensis
  2w01-assembly1_B  TM=7.266E-01  e=3.522E-05  Synechocystis sp. PCC 6803
  6fht-assembly1_A  TM=6.774E-01  e=8.626E-05  unclassified

Radius of gyration: 26.87 Å; Cα contacts (8 Å, |Δi|>4): 780; chains: 1; bounding box: 71×58×76 Å

InterPro domains:
  IPR001054 Adenylyl cyclase class-3/4/guanylyl cyclase [PF00211] (23-104)
  IPR001054 Adenylyl cyclase class-3/4/guanylyl cyclase [PS50125] (23-64)
  IPR001054 Adenylyl cyclase class-3/4/guanylyl cyclase [cd07302] (5-107)
  IPR027417 P-loop containing nucleoside triphosphate hydrolase [G3DSA:3.40.50.300] (129-235)
  IPR027417 P-loop containing nucleoside triphosphate hydrolase [SSF52540] (130-428)
  IPR029787 Nucleotide cyclase [G3DSA:3.30.70.1230] (1-113)
  IPR029787 Nucleotide cyclase [SSF55073] (4-110)